Protein AF-A0AA38XSK9-F1 (afdb_monomer)

Organism: NCBI:txid1002370

InterPro domains:
  IPR006221 Anthranilate synthase/para-aminobenzoate synthase like domain [TIGR00566] (234-416)
  IPR006221 Anthranilate synthase/para-aminobenzoate synthase like domain [cd01743] (235-414)
  IPR007497 Interleukin-1 receptor-associated kinase 1-binding protein 1/DUF541 [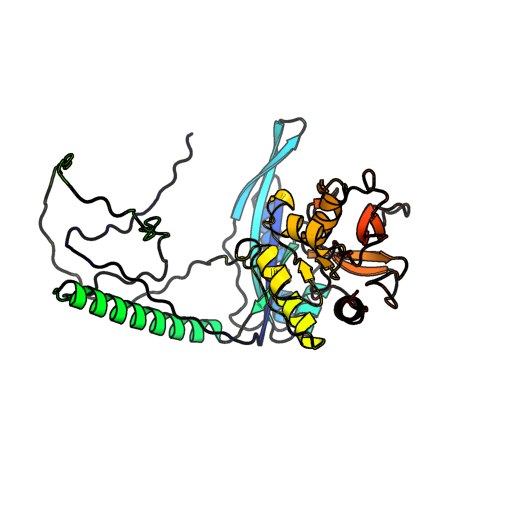PF04402] (20-234)
  IPR017926 Glutamine amidotransferase [PF00117] (235-414)
  IPR029062 Class I glutamine amidotransferase-like [G3DSA:3.40.50.880] (231-416)
  IPR029062 Class I glutamine amidotransferase-like [SSF52317] (235-415)
  IPR050472 Anthranilate Synthase/Amidotransferase [PTHR43418] (228-415)

Sequence (419 aa):
MAPSAWAQANTIPSQPHLLVKGQGTRTVMPDRFGLQLNIEETDMDADAARRRVQDNVARVLALFKQHKAVEGSVRADNLRIGPATRYEQSRQVFIGTRVSRQLRASFASVKAMQDVLGALNANENVQVSSLAPTYSGEVALRRELKGEAAAKTRESAQGLAKAYGTQLRGLYSISDVAPDFAYGIRAGQWPQLGGDGEYLDRISVTGSYAPASAPAPAAPESIEAGPITYTENVFTYNLVQYLQTLGAEVKVVRNDAMSVDEIAAQKPERIVISPGPCTPNEAGVSLELIQRLGPTTPILGVCLGHQGIGQVYGGTVIRAGNIMHGKTSPIRHEGKGVFAGLPDGYQATRYHSLVVDKNSLPDALEVTAWTENEDGSIEEIMGLRHRQFPVEGVQFHPESILTEHGHALLRNFLQRPAA

pLDDT: mean 72.54, std 21.71, range [23.58, 98.0]

Mean predicted aligned error: 18.45 Å

Nearest PDB structures (foldseek):
  6qur-assembly1_A  TM=9.047E-01  e=3.711E-21  synthetic construct
  8hx8-assembly1_B  TM=9.349E-01  e=5.291E-18  Streptomyces venezuelae
  8hx8-assembly1_A  TM=9.053E-01  e=4.876E-17  Streptomyces venezuelae
  8hx7-assembly1_A  TM=9.075E-01  e=1.720E-16  Streptomyces venezuelae
  7c51-assembly1_A  TM=6.104E-01  e=7.587E-07  Campylobacter jejuni

Radius of gyration: 27.25 Å; Cα contacts (8 Å, |Δi|>4): 663; chains: 1; bounding box: 55×79×75 Å

Foldseek 3Di:
DDDDDDDPDPDDDPDDDDDFWFFFDDDDDFQKKKWKKKFKDFDQDQVVRVVNSVVLVVVLVVLCVVLPFDPPFKDKDDKDKDWDWDDDPNDTHTHGIMIMIMIMTMDSDPVSVVSSVVPDPDDPRMGTQDMFGDHPCVVVVVVVRVVRGVVRRVVVRCVVCVVVVHDDPDDDDDDPDDDPPPDDPPPDDDDDDDDDDDDDDDDDDDDDDDDDDDDDDDDPDDDDDDDDDDDDPSLVVLVCVLCVVLVDDDDDDQLARDALVRVVVVVDQAEEATDDPDALVPRHRLLVNCLPCQAAHAYEYEANGQNSNQVSQWFDKDFAPDQFQFDWFFKAFPCPQLSPPPDHRFIFGAHDGIATDPVGGDPQKDQGIAGADPVRDGRGGAKIDGPNGNYIYGNTRLSDPRGPCSSSSVSSSVPDDRD

Solvent-accessible surface area (backbone atoms only — not comparable to full-atom values): 25058 Å² total; per-residue (Å²): 133,81,89,81,83,85,81,84,72,78,77,72,69,95,60,96,78,86,89,67,81,42,74,49,86,82,91,77,81,66,63,27,43,29,42,30,34,40,29,38,30,68,23,80,49,53,67,59,15,44,50,54,37,52,54,52,49,52,52,51,53,49,43,38,59,75,44,54,40,38,84,91,45,64,44,69,55,76,77,45,75,46,85,33,67,45,78,53,97,94,38,83,40,81,64,24,27,31,25,35,35,43,40,36,34,27,18,75,42,70,64,39,48,50,53,41,58,72,69,47,82,68,47,99,40,37,37,60,72,47,78,45,77,33,49,88,55,52,69,62,49,52,52,51,32,50,52,45,12,53,50,45,20,51,52,50,45,51,54,50,27,55,76,71,76,47,79,85,88,76,86,89,81,86,70,95,67,76,75,88,72,91,71,80,83,73,89,68,91,73,83,91,74,81,84,84,91,89,87,86,87,86,86,88,86,82,89,87,89,83,86,87,80,84,88,79,82,90,71,83,87,79,88,84,86,79,90,80,88,79,84,68,68,61,63,47,55,41,42,50,52,53,43,42,75,75,70,47,90,83,86,91,76,59,49,82,76,58,56,60,66,64,51,57,74,66,62,60,70,59,46,75,39,54,57,59,92,75,55,57,92,71,42,58,44,52,45,59,36,50,67,71,39,22,74,61,29,33,30,42,15,28,29,40,21,21,41,27,53,35,42,68,67,60,22,44,74,40,72,40,97,60,77,32,64,69,40,73,44,53,38,40,50,80,41,50,72,48,38,52,90,53,74,71,49,42,42,34,24,28,71,41,55,61,37,45,38,80,90,46,59,32,88,58,52,40,82,40,22,26,32,64,42,98,85,66,46,76,64,46,62,33,22,39,31,39,76,90,30,57,30,36,22,30,43,41,38,51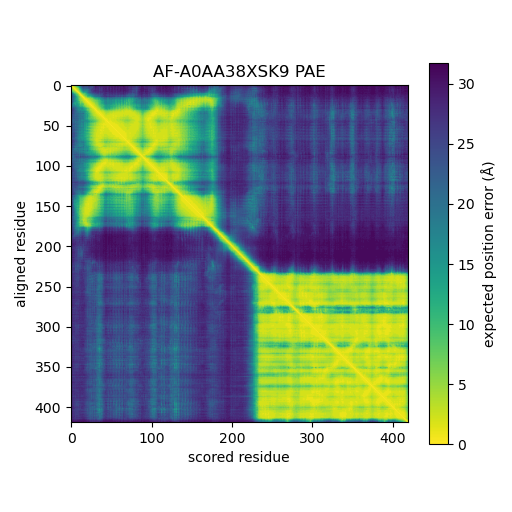,58,36,92,74,17,59,66,21,69,58,33,53,46,44,57,69,70,47,81,64,111

Structure (mmCIF, N/CA/C/O backbone):
data_AF-A0AA38XSK9-F1
#
_entry.id   AF-A0AA38XSK9-F1
#
loop_
_atom_site.group_PDB
_atom_site.id
_atom_site.type_symbol
_atom_site.label_atom_id
_atom_site.label_alt_id
_atom_site.label_comp_id
_atom_site.label_asym_id
_atom_site.label_entity_id
_atom_site.label_seq_id
_atom_site.pdbx_PDB_ins_code
_atom_site.Cartn_x
_atom_site.Cartn_y
_atom_site.Cartn_z
_atom_site.occupancy
_atom_site.B_iso_or_equiv
_atom_site.auth_seq_id
_atom_site.auth_comp_id
_atom_site.auth_asym_id
_atom_site.auth_atom_id
_atom_site.pdbx_PDB_model_num
ATOM 1 N N . MET A 1 1 ? 32.956 18.867 2.494 1.00 33.12 1 MET A N 1
ATOM 2 C CA . MET A 1 1 ? 31.945 19.939 2.386 1.00 33.12 1 MET A CA 1
ATOM 3 C C . MET A 1 1 ? 30.811 19.586 3.324 1.00 33.12 1 MET A C 1
ATOM 5 O O . MET A 1 1 ? 30.264 18.500 3.188 1.00 33.12 1 MET A O 1
ATOM 9 N N . ALA A 1 2 ? 30.550 20.429 4.321 1.00 24.05 2 ALA A N 1
ATOM 10 C CA . ALA A 1 2 ? 29.423 20.246 5.229 1.00 24.05 2 ALA A CA 1
ATOM 11 C C . ALA A 1 2 ? 28.102 20.446 4.461 1.00 24.05 2 ALA A C 1
ATOM 13 O O . ALA A 1 2 ? 28.070 21.284 3.556 1.00 24.05 2 ALA A O 1
ATOM 14 N N . PRO A 1 3 ? 27.028 19.707 4.779 1.00 24.62 3 PRO A N 1
ATOM 15 C CA . PRO A 1 3 ? 25.724 19.965 4.189 1.00 24.62 3 PRO A CA 1
ATOM 16 C C . PRO A 1 3 ? 25.222 21.333 4.668 1.00 24.62 3 PRO A C 1
ATOM 18 O O . PRO A 1 3 ? 24.983 21.537 5.855 1.00 24.62 3 PRO A O 1
ATOM 21 N N . SER A 1 4 ? 25.087 22.287 3.748 1.00 25.39 4 SER A N 1
ATOM 22 C CA . SER A 1 4 ? 24.394 23.549 4.005 1.00 25.39 4 SER A CA 1
ATOM 23 C C . SER A 1 4 ? 22.905 23.365 3.722 1.00 25.39 4 SER A C 1
ATOM 25 O O . SER A 1 4 ? 22.523 23.082 2.588 1.00 25.39 4 SER A O 1
ATOM 27 N N . ALA A 1 5 ? 22.073 23.537 4.745 1.00 23.58 5 ALA A N 1
ATOM 28 C CA . ALA A 1 5 ? 20.637 23.725 4.592 1.00 23.58 5 ALA A CA 1
ATOM 29 C C . ALA A 1 5 ? 20.340 25.229 4.584 1.00 23.58 5 ALA A C 1
ATOM 31 O O . ALA A 1 5 ? 20.887 25.971 5.401 1.00 23.58 5 ALA A O 1
ATOM 32 N N . TRP A 1 6 ? 19.463 25.677 3.689 1.00 24.86 6 TRP A N 1
ATOM 33 C CA . TRP A 1 6 ? 18.905 27.026 3.745 1.00 24.86 6 TRP A CA 1
ATOM 34 C C . TRP A 1 6 ? 17.458 26.931 4.214 1.00 24.86 6 TRP A C 1
ATOM 36 O O . TRP A 1 6 ? 16.650 26.230 3.609 1.00 24.86 6 TRP A O 1
ATOM 46 N N . ALA A 1 7 ? 17.138 27.648 5.285 1.00 25.59 7 ALA A N 1
ATOM 47 C CA . ALA A 1 7 ? 15.772 27.965 5.660 1.00 25.59 7 ALA A CA 1
ATOM 48 C C . ALA A 1 7 ? 15.526 29.420 5.260 1.00 25.59 7 ALA A C 1
ATOM 50 O O . ALA A 1 7 ? 16.191 30.325 5.765 1.00 25.59 7 ALA A O 1
ATOM 51 N N . GLN A 1 8 ? 14.589 29.659 4.346 1.00 30.55 8 GLN A N 1
ATOM 52 C CA . GLN A 1 8 ? 14.091 31.008 4.116 1.00 30.55 8 GLN A CA 1
ATOM 53 C C . GLN A 1 8 ? 13.007 31.269 5.160 1.00 30.55 8 GLN A C 1
ATOM 55 O O . GLN A 1 8 ? 11.867 30.832 5.019 1.00 30.55 8 GLN A O 1
ATOM 60 N N . ALA A 1 9 ? 13.374 31.942 6.248 1.00 31.34 9 ALA A N 1
ATOM 61 C CA . ALA A 1 9 ? 12.384 32.524 7.136 1.00 31.34 9 ALA A CA 1
ATOM 62 C C . ALA A 1 9 ? 11.680 33.639 6.354 1.00 31.34 9 ALA A C 1
ATOM 64 O O . ALA A 1 9 ? 12.320 34.622 5.980 1.00 31.34 9 ALA A O 1
ATOM 65 N N . ASN A 1 10 ? 10.377 33.499 6.096 1.00 39.34 10 ASN A N 1
ATOM 66 C CA . ASN A 1 10 ? 9.564 34.671 5.785 1.00 39.34 10 ASN A CA 1
ATOM 67 C C . ASN A 1 10 ? 9.734 35.614 6.975 1.00 39.34 10 ASN A C 1
ATOM 69 O O . ASN A 1 10 ? 9.325 35.279 8.088 1.00 39.34 10 ASN A O 1
ATOM 73 N N . THR A 1 11 ? 10.437 36.725 6.772 1.00 45.69 11 THR A N 1
ATOM 74 C CA . THR A 1 11 ? 10.758 37.673 7.832 1.00 45.69 11 THR A CA 1
ATOM 75 C C . THR A 1 11 ? 9.451 38.189 8.406 1.00 45.69 11 THR A C 1
ATOM 77 O O . THR A 1 11 ? 8.706 38.929 7.766 1.00 45.69 11 THR A O 1
ATOM 80 N N . ILE A 1 12 ? 9.149 37.736 9.617 1.00 52.00 12 ILE A N 1
ATOM 81 C CA . ILE A 1 12 ? 8.033 38.233 10.398 1.00 52.00 12 ILE A CA 1
ATOM 82 C C . ILE A 1 12 ? 8.251 39.747 10.588 1.00 52.00 12 ILE A C 1
ATOM 84 O O . ILE A 1 12 ? 9.371 40.157 10.912 1.00 52.00 12 ILE A O 1
ATOM 88 N N . PRO A 1 13 ? 7.235 40.600 10.367 1.00 52.75 13 PRO A N 1
ATOM 89 C CA . PRO A 1 13 ? 7.402 42.040 10.496 1.00 52.75 13 PRO A CA 1
ATOM 90 C C . PRO A 1 13 ? 7.815 42.411 11.924 1.00 52.75 13 PRO A C 1
ATOM 92 O O . PRO A 1 13 ? 7.353 41.821 12.898 1.00 52.75 13 PRO A O 1
ATOM 95 N N . SER A 1 14 ? 8.657 43.439 12.050 1.00 51.94 14 SER A N 1
ATOM 96 C CA . SER A 1 14 ? 9.153 43.951 13.338 1.00 51.94 14 SER A CA 1
ATOM 97 C C . SER A 1 14 ? 8.064 44.572 14.224 1.00 51.94 14 SER A C 1
ATOM 99 O O . SER A 1 14 ? 8.302 44.843 15.399 1.00 51.94 14 SER A O 1
ATOM 101 N N . GLN A 1 15 ? 6.871 44.808 13.673 1.00 55.53 15 GLN A N 1
ATOM 102 C CA . GLN A 1 15 ? 5.714 45.308 14.408 1.00 55.53 15 GLN A CA 1
ATOM 103 C C . GLN A 1 15 ? 4.939 44.165 15.092 1.00 55.53 15 GLN A C 1
ATOM 105 O O . GLN A 1 15 ? 4.945 43.035 14.594 1.00 55.53 15 GLN A O 1
ATOM 110 N N . PRO A 1 16 ? 4.220 44.443 16.199 1.00 60.69 16 PRO A N 1
ATOM 111 C CA . PRO A 1 16 ? 3.331 43.468 16.825 1.00 60.69 16 PRO A CA 1
ATOM 112 C C . PRO A 1 16 ? 2.308 42.938 15.815 1.00 60.69 16 PRO A C 1
ATOM 114 O O . PRO A 1 16 ? 1.601 43.712 15.170 1.00 60.69 16 PRO A O 1
ATOM 117 N N . HIS A 1 17 ? 2.228 41.621 15.677 1.00 66.12 17 HIS A N 1
ATOM 118 C CA . HIS A 1 17 ? 1.362 40.947 14.715 1.00 66.12 17 HIS A CA 1
ATOM 119 C C . HIS A 1 17 ? 0.710 39.729 15.372 1.00 66.12 17 HIS A C 1
ATOM 121 O O . HIS A 1 17 ? 1.210 39.187 16.356 1.00 66.12 17 HIS A O 1
ATOM 127 N N . LEU A 1 18 ? -0.423 39.304 14.814 1.00 61.97 18 LEU A N 1
ATOM 128 C CA . LEU A 1 18 ? -1.113 38.085 15.216 1.00 61.97 18 LEU A CA 1
ATOM 129 C C . LEU A 1 18 ? -0.936 37.037 14.125 1.00 61.97 18 LEU A C 1
ATOM 131 O O . LEU A 1 18 ? -1.260 37.281 12.962 1.00 61.97 18 LEU A O 1
ATOM 135 N N . LEU A 1 19 ? -0.431 35.871 14.518 1.00 66.50 19 LEU A N 1
ATOM 136 C CA . LEU A 1 19 ? -0.327 34.710 13.651 1.00 66.50 19 LEU A CA 1
ATOM 137 C C . LEU A 1 19 ? -1.496 33.772 13.942 1.00 66.50 19 LEU A C 1
ATOM 139 O O . LEU A 1 19 ? -1.690 33.330 15.071 1.00 66.50 19 LEU A O 1
ATOM 143 N N . VAL A 1 20 ? -2.281 33.478 12.914 1.00 65.62 20 VAL A N 1
ATOM 144 C CA . VAL A 1 20 ? -3.496 32.669 13.021 1.00 65.62 20 VAL A CA 1
ATOM 145 C C . VAL A 1 20 ? -3.581 31.681 11.870 1.00 65.62 20 VAL A C 1
ATOM 147 O O . VAL A 1 20 ? -3.064 31.936 10.783 1.00 65.62 20 VAL A O 1
ATOM 150 N N . LYS A 1 21 ? -4.252 30.551 12.106 1.00 67.50 21 LYS A N 1
ATOM 151 C CA . LYS A 1 21 ? -4.425 29.483 11.119 1.00 67.50 21 LYS A CA 1
ATOM 152 C C . LYS A 1 21 ? -5.896 29.119 10.983 1.00 67.50 21 LYS A C 1
ATOM 154 O O . LYS A 1 21 ? -6.549 28.768 11.961 1.00 67.50 21 LYS A O 1
ATOM 159 N N . GLY A 1 22 ? -6.393 29.154 9.756 1.00 61.38 22 GLY A N 1
ATOM 160 C CA . GLY A 1 22 ? -7.667 28.568 9.368 1.00 61.38 22 GLY A CA 1
ATOM 161 C C . GLY A 1 22 ? -7.463 27.290 8.563 1.00 61.38 22 GLY A C 1
ATOM 162 O O . GLY A 1 22 ? -6.401 27.047 7.990 1.00 61.38 22 GLY A O 1
ATOM 163 N N . GLN A 1 23 ? -8.495 26.456 8.542 1.00 63.97 23 GLN A N 1
ATOM 164 C CA . GLN A 1 23 ? -8.527 25.199 7.802 1.00 63.97 23 GLN A CA 1
ATOM 165 C C . GLN A 1 23 ? -9.910 25.042 7.176 1.00 63.97 23 GLN A C 1
ATOM 167 O O . GLN A 1 23 ? -10.908 25.335 7.837 1.00 63.97 23 GLN A O 1
ATOM 172 N N . GLY A 1 24 ? -9.934 24.577 5.929 1.00 58.19 24 GLY A N 1
ATOM 173 C CA . GLY A 1 24 ? -11.122 24.121 5.216 1.00 58.19 24 GLY A CA 1
ATOM 174 C C . GLY A 1 24 ? -10.916 22.661 4.826 1.00 58.19 24 GLY A C 1
ATOM 175 O O . GLY A 1 24 ? -9.831 22.290 4.374 1.00 58.19 24 GLY A O 1
ATOM 176 N N . THR A 1 25 ? -11.931 21.830 5.033 1.00 61.34 25 THR A N 1
ATOM 177 C CA . THR A 1 25 ? -11.878 20.388 4.759 1.00 61.34 25 THR A CA 1
ATOM 178 C C . THR A 1 25 ? -13.163 19.950 4.080 1.00 61.34 25 THR A C 1
ATOM 180 O O . THR A 1 25 ? -14.249 20.303 4.540 1.00 61.34 25 THR A O 1
ATOM 183 N N . ARG A 1 26 ? -13.055 19.130 3.031 1.00 66.12 26 ARG A N 1
ATOM 184 C CA . ARG A 1 26 ? -14.211 18.536 2.356 1.00 66.12 26 ARG A CA 1
ATOM 185 C C . ARG A 1 26 ? -13.953 17.066 2.071 1.00 66.12 26 ARG A C 1
ATOM 187 O O . ARG A 1 26 ? -12.883 16.713 1.585 1.00 66.12 26 ARG A O 1
ATOM 194 N N . THR A 1 27 ? -14.959 16.238 2.314 1.00 64.19 27 THR A N 1
ATOM 195 C CA . THR A 1 27 ? -14.986 14.854 1.842 1.00 64.19 27 THR A CA 1
ATOM 196 C C . THR A 1 27 ? -15.591 14.829 0.447 1.00 64.19 27 THR A C 1
ATOM 198 O O . THR A 1 27 ? -16.696 15.335 0.248 1.00 64.19 27 THR A O 1
ATOM 201 N N . VAL A 1 28 ? -14.877 14.250 -0.514 1.00 63.41 28 VAL A N 1
ATOM 202 C CA . VAL A 1 28 ? -15.349 14.084 -1.891 1.00 63.41 28 VAL A CA 1
ATOM 203 C C . VAL A 1 28 ? -15.221 12.635 -2.322 1.00 63.41 28 VAL A C 1
ATOM 205 O O . VAL A 1 28 ? -14.258 11.957 -1.969 1.00 63.41 28 VAL A O 1
ATOM 208 N N . MET A 1 29 ? -16.204 12.168 -3.088 1.00 59.78 29 MET A N 1
ATOM 209 C CA . MET A 1 29 ? -16.122 10.862 -3.729 1.00 59.78 29 MET A CA 1
ATOM 210 C C . MET A 1 29 ? -15.227 10.969 -4.968 1.00 59.78 29 MET A C 1
ATOM 212 O O . MET A 1 29 ? -15.393 11.914 -5.746 1.00 59.78 29 MET A O 1
ATOM 216 N N . PRO A 1 30 ? -14.286 10.036 -5.172 1.00 69.75 30 PRO A N 1
ATOM 217 C CA . PRO A 1 30 ? -13.440 10.048 -6.354 1.00 69.75 30 PRO A CA 1
ATOM 218 C C . PRO A 1 30 ? -14.234 9.680 -7.612 1.00 69.75 30 PRO A C 1
ATOM 220 O O . PRO A 1 30 ? -15.036 8.749 -7.606 1.00 69.75 30 PRO A O 1
ATOM 223 N N . ASP A 1 31 ? -13.980 10.392 -8.708 1.00 71.75 31 ASP A N 1
ATOM 224 C CA . ASP A 1 31 ? -14.577 10.155 -10.033 1.00 71.75 31 ASP A CA 1
ATOM 225 C C . ASP A 1 31 ? -13.509 9.999 -11.138 1.00 71.75 31 ASP A C 1
ATOM 227 O O . ASP A 1 31 ? -13.801 10.038 -12.344 1.00 71.75 31 ASP A O 1
ATOM 231 N N . ARG A 1 32 ? -12.244 9.846 -10.728 1.00 77.88 32 ARG A N 1
ATOM 232 C CA . ARG A 1 32 ? -11.076 9.687 -11.593 1.00 77.88 32 ARG A CA 1
ATOM 233 C C . ARG A 1 32 ? -10.091 8.678 -11.005 1.00 77.88 32 ARG A C 1
ATOM 235 O O . ARG A 1 32 ? -10.042 8.447 -9.800 1.00 77.88 32 ARG A O 1
ATOM 242 N N . PHE A 1 33 ? -9.275 8.099 -11.878 1.00 79.88 33 PHE A N 1
ATOM 243 C CA . PHE A 1 33 ? -8.230 7.141 -11.525 1.00 79.88 33 PHE A CA 1
ATOM 244 C C . PHE A 1 33 ? -6.878 7.694 -11.956 1.00 79.88 33 PHE A C 1
ATOM 246 O O . PHE A 1 33 ? -6.621 7.848 -13.149 1.00 79.88 33 PHE A O 1
ATOM 253 N N . GLY A 1 34 ? -6.045 8.052 -10.990 1.00 80.50 34 GLY A N 1
ATOM 254 C CA . GLY A 1 34 ? -4.708 8.586 -11.186 1.00 80.50 34 GLY A CA 1
ATOM 255 C C . GLY A 1 34 ? -3.667 7.486 -11.364 1.00 80.50 34 GLY A C 1
ATOM 256 O O . GLY A 1 34 ? -3.636 6.511 -10.616 1.00 80.50 34 GLY A O 1
ATOM 257 N N . LEU A 1 35 ? -2.780 7.692 -12.332 1.00 79.62 35 LEU A N 1
ATOM 258 C CA . LEU A 1 35 ? -1.620 6.863 -12.628 1.00 79.62 35 LEU A CA 1
ATOM 259 C C . LEU A 1 35 ? -0.363 7.729 -12.574 1.00 79.62 35 LEU A C 1
ATOM 261 O O . LEU A 1 35 ? -0.310 8.792 -13.198 1.00 79.62 35 LEU A O 1
ATOM 265 N N . GLN A 1 36 ? 0.658 7.254 -11.867 1.00 83.81 36 GLN A N 1
ATOM 266 C CA . GLN A 1 36 ? 1.975 7.875 -11.803 1.00 83.81 36 GLN A CA 1
ATOM 267 C C . GLN A 1 36 ? 3.038 6.866 -12.228 1.00 83.81 36 GLN A C 1
ATOM 269 O O . GLN A 1 36 ? 3.075 5.742 -11.727 1.00 83.81 36 GLN A O 1
ATOM 274 N N . LEU A 1 37 ? 3.906 7.286 -13.143 1.00 80.62 37 LEU A N 1
ATOM 275 C CA . LEU A 1 37 ? 4.976 6.474 -13.705 1.00 80.62 37 LEU A CA 1
ATOM 276 C C . LEU A 1 37 ? 6.317 7.159 -13.464 1.00 80.62 37 LEU A C 1
ATOM 278 O O . LEU A 1 37 ? 6.445 8.362 -13.699 1.00 80.62 37 LEU A O 1
ATOM 282 N N . ASN A 1 38 ? 7.317 6.400 -13.033 1.00 85.31 38 ASN A N 1
ATOM 283 C CA . ASN A 1 38 ? 8.707 6.828 -13.005 1.00 85.31 38 ASN A CA 1
ATOM 284 C C . ASN A 1 38 ? 9.438 6.220 -14.202 1.00 85.31 38 ASN A C 1
ATOM 286 O O . ASN A 1 38 ? 9.448 5.003 -14.366 1.00 85.31 38 ASN A O 1
ATOM 290 N N . ILE A 1 39 ? 10.034 7.068 -15.033 1.00 85.88 39 ILE A N 1
ATOM 291 C CA . ILE A 1 39 ? 10.848 6.646 -16.168 1.00 85.88 39 ILE A CA 1
ATOM 292 C C . ILE A 1 39 ? 12.290 6.985 -15.833 1.00 85.88 39 ILE A C 1
ATOM 294 O O . ILE A 1 39 ? 12.594 8.148 -15.577 1.00 85.88 39 ILE A O 1
ATOM 298 N N . GLU A 1 40 ? 13.165 5.991 -15.822 1.00 89.06 40 GLU A N 1
ATOM 299 C CA . GLU A 1 40 ? 14.550 6.128 -15.389 1.00 89.06 40 GLU A CA 1
ATOM 300 C C . GLU A 1 40 ? 15.493 5.360 -16.311 1.00 89.06 40 GLU A C 1
ATOM 302 O O . GLU A 1 40 ? 15.197 4.253 -16.731 1.00 89.06 40 GLU A O 1
ATOM 307 N N . GLU A 1 41 ? 16.648 5.941 -16.615 1.00 87.81 41 GLU A N 1
ATOM 308 C CA . GLU A 1 41 ? 17.728 5.286 -17.350 1.00 87.81 41 GLU A CA 1
ATOM 309 C C . GLU A 1 41 ? 19.060 5.649 -16.704 1.00 87.81 41 GLU A C 1
ATOM 311 O O . GLU A 1 41 ? 19.249 6.781 -16.253 1.00 87.81 41 GLU A O 1
ATOM 316 N N . THR A 1 42 ? 20.004 4.710 -16.691 1.00 88.44 42 THR A N 1
ATOM 317 C CA . THR A 1 42 ? 21.382 4.961 -16.248 1.00 88.44 42 THR A CA 1
ATOM 318 C C . THR A 1 42 ? 22.352 4.547 -17.346 1.00 88.44 42 THR A C 1
ATOM 320 O O . THR A 1 42 ? 22.260 3.436 -17.858 1.00 88.44 42 THR A O 1
ATOM 323 N N . ASP A 1 43 ? 23.274 5.437 -17.715 1.00 86.94 43 ASP A N 1
ATOM 324 C CA . ASP A 1 43 ? 24.301 5.165 -18.730 1.00 86.94 43 ASP A CA 1
ATOM 325 C C . ASP A 1 43 ? 25.563 5.982 -18.466 1.00 86.94 43 ASP A C 1
ATOM 327 O O . ASP A 1 43 ? 25.501 7.072 -17.897 1.00 86.94 43 ASP A O 1
ATOM 331 N N . MET A 1 44 ? 26.710 5.473 -18.903 1.00 85.19 44 MET A N 1
ATOM 332 C CA . MET A 1 44 ? 27.971 6.210 -18.889 1.00 85.19 44 MET A CA 1
ATOM 333 C C . MET A 1 44 ? 27.911 7.461 -19.780 1.00 85.19 44 MET A C 1
ATOM 335 O O . MET A 1 44 ? 28.531 8.467 -19.440 1.00 85.19 44 MET A O 1
ATOM 339 N N . ASP A 1 45 ? 27.127 7.431 -20.863 1.00 84.50 45 ASP A N 1
ATOM 340 C CA . ASP A 1 45 ? 26.780 8.596 -21.680 1.00 84.50 45 ASP A CA 1
ATOM 341 C C . ASP A 1 45 ? 25.454 9.231 -21.208 1.00 84.50 45 ASP A C 1
ATOM 343 O O . ASP A 1 45 ? 24.355 8.706 -21.420 1.00 84.50 45 ASP A O 1
ATOM 347 N N . ALA A 1 46 ? 25.551 10.417 -20.600 1.00 78.56 46 ALA A N 1
ATOM 348 C CA . ALA A 1 46 ? 24.400 11.174 -20.111 1.00 78.56 46 ALA A CA 1
ATOM 349 C C . ALA A 1 46 ? 23.404 11.560 -21.223 1.00 78.56 46 ALA A C 1
ATOM 351 O O . ALA A 1 46 ? 22.194 11.599 -20.975 1.00 78.56 46 ALA A O 1
ATOM 352 N N . ASP A 1 47 ? 23.874 11.806 -22.451 1.00 77.50 47 ASP A N 1
ATOM 353 C CA . ASP A 1 47 ? 23.008 12.151 -23.580 1.00 77.50 47 ASP A CA 1
ATOM 354 C C . ASP A 1 47 ? 22.284 10.917 -24.127 1.00 77.50 47 ASP A C 1
ATOM 356 O O . ASP A 1 47 ? 21.130 11.004 -24.562 1.00 77.50 47 ASP A O 1
ATOM 360 N N . ALA A 1 48 ? 22.913 9.740 -24.074 1.00 81.88 48 ALA A N 1
ATOM 361 C CA . ALA A 1 48 ? 22.241 8.474 -24.362 1.00 81.88 48 ALA A CA 1
ATOM 362 C C . ALA A 1 48 ? 21.128 8.176 -23.341 1.00 81.88 48 ALA A C 1
ATOM 364 O O . ALA A 1 48 ? 19.992 7.912 -23.748 1.00 81.88 48 ALA A O 1
ATOM 365 N N . ALA A 1 49 ? 21.410 8.308 -22.037 1.00 76.44 49 ALA A N 1
ATOM 366 C CA . ALA A 1 49 ? 20.404 8.142 -20.982 1.00 76.44 49 ALA A CA 1
ATOM 367 C C . ALA A 1 49 ? 19.237 9.130 -21.151 1.00 76.44 49 ALA A C 1
ATOM 369 O O . ALA A 1 49 ? 18.067 8.746 -21.092 1.00 76.44 49 ALA A O 1
ATOM 370 N N . ARG A 1 50 ? 19.538 10.401 -21.450 1.00 78.62 50 ARG A N 1
ATOM 371 C CA . ARG A 1 50 ? 18.520 11.429 -21.693 1.00 78.62 50 ARG A CA 1
ATOM 372 C C . ARG A 1 50 ? 17.626 11.106 -22.888 1.00 78.62 50 ARG A C 1
ATOM 374 O O . ARG A 1 50 ? 16.407 11.227 -22.759 1.00 78.62 50 ARG A O 1
ATOM 381 N N . ARG A 1 51 ? 18.204 10.703 -24.025 1.00 84.94 51 ARG A N 1
ATOM 382 C CA . ARG A 1 51 ? 17.444 10.325 -25.229 1.00 84.94 51 ARG A CA 1
ATOM 383 C C . ARG A 1 51 ? 16.502 9.157 -24.945 1.00 84.94 51 ARG A C 1
ATOM 385 O O . ARG A 1 51 ? 15.314 9.265 -25.227 1.00 84.94 51 ARG A O 1
ATOM 392 N N . ARG A 1 52 ? 16.979 8.102 -24.276 1.00 88.69 52 ARG A N 1
ATOM 393 C CA . ARG A 1 52 ? 16.134 6.945 -23.933 1.00 88.69 52 ARG A CA 1
ATOM 394 C C . ARG A 1 52 ? 14.984 7.297 -22.990 1.00 88.69 52 ARG A C 1
ATOM 396 O O . ARG A 1 52 ? 13.859 6.856 -23.225 1.00 88.69 52 ARG A O 1
ATOM 403 N N . VAL A 1 53 ? 15.212 8.141 -21.977 1.00 83.69 53 VAL A N 1
ATOM 404 C CA . VAL A 1 53 ? 14.121 8.648 -21.120 1.00 83.69 53 VAL A CA 1
ATOM 405 C C . VAL A 1 53 ? 13.110 9.444 -21.940 1.00 83.69 53 VAL A C 1
ATOM 407 O O . VAL A 1 53 ? 11.908 9.263 -21.759 1.00 83.69 53 VAL A O 1
ATOM 410 N N . GLN A 1 54 ? 13.560 10.301 -22.859 1.00 85.44 54 GLN A N 1
ATOM 411 C CA . GLN A 1 54 ? 12.665 11.070 -23.729 1.00 85.44 54 GLN A CA 1
ATOM 412 C C . GLN A 1 54 ? 11.833 10.171 -24.653 1.00 85.44 54 GLN A C 1
ATOM 414 O O . GLN A 1 54 ? 10.625 10.384 -24.764 1.00 85.44 54 GLN A O 1
ATOM 419 N N . ASP A 1 55 ? 12.435 9.138 -25.241 1.00 89.00 55 ASP A N 1
ATOM 420 C CA . ASP A 1 55 ? 11.738 8.179 -26.103 1.00 89.00 55 ASP A CA 1
ATOM 421 C C . ASP A 1 55 ? 10.696 7.365 -25.324 1.00 89.00 55 ASP A C 1
ATOM 423 O O . ASP A 1 55 ? 9.561 7.194 -25.777 1.00 89.00 55 ASP A O 1
ATOM 427 N N . ASN A 1 56 ? 11.052 6.898 -24.122 1.00 89.50 56 ASN A N 1
ATOM 428 C CA . ASN A 1 56 ? 10.122 6.235 -23.207 1.00 89.50 56 ASN A CA 1
ATOM 429 C C . ASN A 1 56 ? 8.959 7.163 -22.833 1.00 89.50 56 ASN A C 1
ATOM 431 O O . ASN A 1 56 ? 7.799 6.765 -22.914 1.00 89.50 56 ASN A O 1
ATOM 435 N N . VAL A 1 57 ? 9.251 8.421 -22.489 1.00 88.44 57 VAL A N 1
ATOM 436 C CA . VAL A 1 57 ? 8.228 9.430 -22.183 1.00 88.44 57 VAL A CA 1
ATOM 437 C C . VAL A 1 57 ? 7.286 9.627 -23.371 1.00 88.44 57 VAL A C 1
ATOM 439 O O . VAL A 1 57 ? 6.073 9.631 -23.182 1.00 88.44 57 VAL A O 1
ATOM 442 N N . ALA A 1 58 ? 7.812 9.748 -24.592 1.00 90.75 58 ALA A N 1
ATOM 443 C CA . ALA A 1 58 ? 6.998 9.925 -25.792 1.00 90.75 58 ALA A CA 1
ATOM 444 C C . ALA A 1 58 ? 6.056 8.733 -26.032 1.00 90.75 58 ALA A C 1
ATOM 446 O O . ALA A 1 58 ? 4.870 8.937 -26.299 1.00 90.75 58 ALA A O 1
ATOM 447 N N . ARG A 1 59 ? 6.550 7.497 -25.866 1.00 90.75 59 ARG A N 1
ATOM 448 C CA . ARG A 1 59 ? 5.726 6.279 -25.958 1.00 90.75 59 ARG A CA 1
ATOM 449 C C . ARG A 1 59 ? 4.604 6.267 -24.925 1.00 90.75 59 ARG A C 1
ATOM 451 O O . ARG A 1 59 ? 3.452 6.019 -25.268 1.00 90.75 59 ARG A O 1
ATOM 458 N N . VAL A 1 60 ? 4.922 6.581 -23.673 1.00 90.56 60 VAL A N 1
ATOM 459 C CA . VAL A 1 60 ? 3.938 6.595 -22.583 1.00 90.56 60 VAL A CA 1
ATOM 460 C C . VAL A 1 60 ? 2.882 7.682 -22.791 1.00 90.56 60 VAL A C 1
ATOM 462 O O . VAL A 1 60 ? 1.692 7.431 -22.613 1.00 90.56 60 VAL A O 1
ATOM 465 N N . LEU A 1 61 ? 3.279 8.877 -23.233 1.00 91.00 61 LEU A N 1
ATOM 466 C CA . LEU A 1 61 ? 2.332 9.944 -23.566 1.00 91.00 61 LEU A CA 1
ATOM 467 C C . LEU A 1 61 ? 1.423 9.560 -24.746 1.00 91.00 61 LEU A C 1
ATOM 469 O O . LEU A 1 61 ? 0.241 9.909 -24.743 1.00 91.00 61 LEU A O 1
ATOM 473 N N . ALA A 1 62 ? 1.940 8.817 -25.729 1.00 92.06 62 ALA A N 1
ATOM 474 C CA . ALA A 1 62 ? 1.130 8.280 -26.820 1.00 92.06 62 ALA A CA 1
ATOM 475 C C . ALA A 1 62 ? 0.091 7.267 -26.312 1.00 92.06 62 ALA A C 1
ATOM 477 O O . ALA A 1 62 ? -1.073 7.367 -26.699 1.00 92.06 62 ALA A O 1
ATOM 478 N N . LEU A 1 63 ? 0.470 6.373 -25.387 1.00 92.19 63 LEU A N 1
ATOM 479 C CA . LEU A 1 63 ? -0.464 5.450 -24.728 1.00 92.19 63 LEU A CA 1
ATOM 480 C C . LEU A 1 63 ? -1.547 6.205 -23.950 1.00 92.19 63 LEU A C 1
ATOM 482 O O . LEU A 1 63 ? -2.734 5.926 -24.106 1.00 92.19 63 LEU A O 1
ATOM 486 N N . PHE A 1 64 ? -1.168 7.218 -23.166 1.00 93.31 64 PHE A N 1
ATOM 487 C CA . PHE A 1 64 ? -2.133 8.052 -22.445 1.00 93.31 64 PHE A CA 1
ATOM 488 C C . PHE A 1 64 ? -3.139 8.698 -23.399 1.00 93.31 64 PHE A C 1
ATOM 490 O O . PHE A 1 64 ? -4.340 8.673 -23.139 1.00 93.31 64 PHE A O 1
ATOM 497 N N . LYS A 1 65 ? -2.673 9.224 -24.535 1.00 92.56 65 LYS A N 1
ATOM 498 C CA . LYS A 1 65 ? -3.548 9.802 -25.559 1.00 92.56 65 LYS A CA 1
ATOM 499 C C . LYS A 1 65 ? -4.461 8.749 -26.197 1.00 92.56 65 LYS A C 1
ATOM 501 O O . LYS A 1 65 ? -5.661 8.985 -26.320 1.00 92.56 65 LYS A O 1
ATOM 506 N N . GLN A 1 66 ? -3.913 7.598 -26.582 1.00 93.75 66 GLN A N 1
ATOM 507 C CA . GLN A 1 66 ? -4.647 6.496 -27.211 1.00 93.75 66 GLN A CA 1
ATOM 508 C C . GLN A 1 66 ? -5.792 5.995 -26.326 1.00 93.75 66 GLN A C 1
ATOM 510 O O . GLN A 1 66 ? -6.911 5.801 -26.800 1.00 93.75 66 GLN A O 1
ATOM 515 N N . HIS A 1 67 ? -5.530 5.852 -25.030 1.00 93.19 67 HIS A N 1
ATOM 516 C CA . HIS A 1 67 ? -6.495 5.363 -24.050 1.00 93.19 67 HIS A CA 1
ATOM 517 C C . HIS A 1 67 ? -7.248 6.490 -23.333 1.00 93.19 67 HIS A C 1
ATOM 519 O O . HIS A 1 67 ? -7.823 6.283 -22.266 1.00 93.19 67 HIS A O 1
ATOM 525 N N . LYS A 1 68 ? -7.304 7.682 -23.942 1.00 91.44 68 LYS A N 1
ATOM 526 C CA . LYS A 1 68 ? -8.161 8.795 -23.511 1.00 91.44 68 LYS A CA 1
ATOM 527 C C . LYS A 1 68 ? -7.919 9.223 -22.058 1.00 91.44 68 LYS A C 1
ATOM 529 O O . LYS A 1 68 ? -8.868 9.411 -21.291 1.00 91.44 68 LYS A O 1
ATOM 534 N N . ALA A 1 69 ? -6.652 9.401 -21.682 1.00 89.75 69 ALA A N 1
ATOM 535 C CA . ALA A 1 69 ? -6.302 10.138 -20.475 1.00 89.75 69 ALA A CA 1
ATOM 536 C C . ALA A 1 69 ? -7.000 11.505 -20.487 1.00 89.75 69 ALA A C 1
ATOM 538 O O . ALA A 1 69 ? -7.117 12.157 -21.527 1.00 89.75 69 ALA A O 1
ATOM 539 N N . VAL A 1 70 ? -7.485 11.922 -19.323 1.00 84.94 70 VAL A N 1
ATOM 540 C CA . VAL A 1 70 ? -8.273 13.144 -19.169 1.00 84.94 70 VAL A CA 1
ATOM 541 C C . VAL A 1 70 ? -7.411 14.339 -19.552 1.00 84.94 70 VAL A C 1
ATOM 543 O O . VAL A 1 70 ? -6.303 14.520 -19.034 1.00 84.94 70 VAL A O 1
ATOM 546 N N . GLU A 1 71 ? -7.928 15.165 -20.453 1.00 79.62 71 GLU A N 1
ATOM 547 C CA . GLU A 1 71 ? -7.251 16.372 -20.908 1.00 79.62 71 GLU A CA 1
ATOM 548 C C . GLU A 1 71 ? -6.950 17.305 -19.721 1.00 79.62 71 GLU A C 1
ATOM 550 O O . GLU A 1 71 ? -7.758 17.458 -18.806 1.00 79.62 71 GLU A O 1
ATOM 555 N N . GLY A 1 72 ? -5.738 17.864 -19.676 1.00 76.62 72 GLY A N 1
ATOM 556 C CA . GLY A 1 72 ? -5.267 18.692 -18.556 1.00 76.62 72 GLY A CA 1
ATOM 557 C C . GLY A 1 72 ? -4.816 17.931 -17.298 1.00 76.62 72 GLY A C 1
ATOM 558 O O . GLY A 1 72 ? -4.171 18.530 -16.436 1.00 76.62 72 GLY A O 1
ATOM 559 N N . SER A 1 73 ? -5.077 16.621 -17.190 1.00 79.31 73 SER A N 1
ATOM 560 C CA . SER A 1 73 ? -4.558 15.787 -16.086 1.00 79.31 73 SER A CA 1
ATOM 561 C C . SER A 1 73 ? -3.144 15.257 -16.336 1.00 79.31 73 SER A C 1
ATOM 563 O O . SER A 1 73 ? -2.438 14.891 -15.395 1.00 79.31 73 SER A O 1
ATOM 565 N N . VAL A 1 74 ? -2.728 15.209 -17.606 1.00 82.69 74 VAL A N 1
ATOM 566 C CA . VAL A 1 74 ? -1.423 14.684 -18.003 1.00 82.69 74 VAL A CA 1
ATOM 567 C C . VAL A 1 74 ? -0.336 15.692 -17.642 1.00 82.69 74 VAL A C 1
ATOM 569 O O . VAL A 1 74 ? -0.321 16.811 -18.153 1.00 82.69 74 VAL A O 1
ATOM 572 N N . ARG A 1 75 ? 0.586 15.299 -16.762 1.00 79.12 75 ARG A N 1
ATOM 573 C CA . ARG A 1 75 ? 1.719 16.121 -16.326 1.00 79.12 75 ARG A CA 1
ATOM 574 C C . ARG A 1 75 ? 3.018 15.347 -16.418 1.00 79.12 75 ARG A C 1
ATOM 576 O O . ARG A 1 75 ? 3.065 14.152 -16.139 1.00 79.12 75 ARG A O 1
ATOM 583 N N . ALA A 1 76 ? 4.075 16.059 -16.773 1.00 78.19 76 ALA A N 1
ATOM 584 C CA . ALA A 1 76 ? 5.425 15.535 -16.809 1.00 78.19 76 ALA A CA 1
ATOM 585 C C . ALA A 1 76 ? 6.324 16.458 -15.996 1.00 78.19 76 ALA A C 1
ATOM 587 O O . ALA A 1 76 ? 6.460 17.634 -16.335 1.00 78.19 76 ALA A O 1
ATOM 588 N N . ASP A 1 77 ? 6.942 15.925 -14.952 1.00 77.00 77 ASP A N 1
ATOM 589 C CA . ASP A 1 77 ? 7.816 16.706 -14.085 1.00 77.00 77 ASP A CA 1
ATOM 590 C C . ASP A 1 77 ? 9.117 17.080 -14.812 1.00 77.00 77 ASP A C 1
ATOM 592 O O . ASP A 1 77 ? 9.423 16.578 -15.905 1.00 77.00 77 ASP A O 1
ATOM 596 N N . ASN A 1 78 ? 9.897 17.973 -14.202 1.00 70.06 78 ASN A N 1
ATOM 597 C CA . ASN A 1 78 ? 11.221 18.322 -14.701 1.00 70.06 78 ASN A CA 1
ATOM 598 C C . ASN A 1 78 ? 12.143 17.096 -14.702 1.00 70.06 78 ASN A C 1
ATOM 600 O O . ASN A 1 78 ? 12.074 16.237 -13.820 1.00 70.06 78 ASN A O 1
ATOM 604 N N . LEU A 1 79 ? 13.019 17.039 -15.704 1.00 70.94 79 LEU A N 1
ATOM 605 C CA . LEU A 1 79 ? 14.025 15.992 -15.828 1.00 70.94 79 LEU A CA 1
ATOM 606 C C . LEU A 1 79 ? 15.021 16.096 -14.665 1.00 70.94 79 LEU A C 1
ATOM 608 O O . LEU A 1 79 ? 15.574 17.168 -14.422 1.00 70.94 79 LEU A O 1
ATOM 612 N N . ARG A 1 80 ? 15.264 14.987 -13.967 1.00 72.88 80 ARG A N 1
ATOM 613 C CA . ARG A 1 80 ? 16.290 14.885 -12.926 1.00 72.88 80 ARG A CA 1
ATOM 614 C C . ARG A 1 80 ? 17.499 14.172 -13.505 1.00 72.88 80 ARG A C 1
ATOM 616 O O . ARG A 1 80 ? 17.353 13.118 -14.113 1.00 72.88 80 ARG A O 1
ATOM 623 N N . ILE A 1 81 ? 18.676 14.757 -13.331 1.00 74.38 81 ILE A N 1
ATOM 624 C CA . ILE A 1 81 ? 19.941 14.217 -13.831 1.00 74.38 81 ILE A CA 1
ATOM 625 C C . ILE A 1 81 ? 20.920 14.210 -12.665 1.00 74.38 81 ILE A C 1
ATOM 627 O O . ILE A 1 81 ? 21.084 15.229 -11.995 1.00 74.38 81 ILE A O 1
ATOM 631 N N . GLY A 1 82 ? 21.559 13.074 -12.412 1.00 72.19 82 GLY A N 1
ATOM 632 C CA . GLY A 1 82 ? 22.547 12.963 -11.347 1.00 72.19 82 GLY A CA 1
ATOM 633 C C . GLY A 1 82 ? 23.447 11.740 -11.495 1.00 72.19 82 GLY A C 1
ATOM 634 O O . GLY A 1 82 ? 23.125 10.821 -12.249 1.00 72.19 82 GLY A O 1
ATOM 635 N N . PRO A 1 83 ? 24.586 11.707 -10.788 1.00 67.75 83 PRO A N 1
ATOM 636 C CA . PRO A 1 83 ? 25.473 10.555 -10.808 1.00 67.75 83 PRO A CA 1
ATOM 637 C C . PRO A 1 83 ? 24.788 9.335 -10.180 1.00 67.75 83 PRO A C 1
ATOM 639 O O . PRO A 1 83 ? 24.118 9.435 -9.151 1.00 67.75 83 PRO A O 1
ATOM 642 N N . ALA A 1 84 ? 24.987 8.173 -10.791 1.00 77.69 84 ALA A N 1
ATOM 643 C CA . ALA A 1 84 ? 24.545 6.884 -10.294 1.00 77.69 84 ALA A CA 1
ATOM 644 C C . ALA A 1 84 ? 25.752 6.062 -9.855 1.00 77.69 84 ALA A C 1
ATOM 646 O O . ALA A 1 84 ? 26.775 5.978 -10.538 1.00 77.69 84 ALA A O 1
ATOM 647 N N . THR A 1 85 ? 25.622 5.428 -8.699 1.00 80.88 85 THR A N 1
ATOM 648 C CA . THR A 1 85 ? 26.684 4.611 -8.123 1.00 80.88 85 THR A CA 1
ATOM 649 C C . THR A 1 85 ? 26.115 3.320 -7.562 1.00 80.88 85 THR A C 1
ATOM 651 O O . THR A 1 85 ? 25.022 3.331 -6.993 1.00 80.88 85 THR A O 1
ATOM 654 N N . ARG A 1 86 ? 26.877 2.234 -7.658 1.00 80.00 86 ARG A N 1
ATOM 655 C CA . ARG A 1 86 ? 26.591 0.944 -7.028 1.00 80.00 86 ARG A CA 1
ATOM 656 C C . ARG A 1 86 ? 27.671 0.646 -5.994 1.00 80.00 86 ARG A C 1
ATOM 658 O O . ARG A 1 86 ? 28.821 1.024 -6.182 1.00 80.00 86 ARG A O 1
ATOM 665 N N . TYR A 1 87 ? 27.303 -0.003 -4.896 1.00 77.06 87 TYR A N 1
ATOM 666 C CA . TYR A 1 87 ? 28.278 -0.462 -3.913 1.00 77.06 87 TYR A CA 1
ATOM 667 C C . TYR A 1 87 ? 28.788 -1.851 -4.291 1.00 77.06 87 TYR A C 1
ATOM 669 O O . TYR A 1 87 ? 27.998 -2.781 -4.424 1.00 77.06 87 TYR A O 1
ATOM 677 N N . GLU A 1 88 ? 30.104 -1.987 -4.416 1.00 83.00 88 GLU A N 1
ATOM 678 C CA . GLU A 1 88 ? 30.803 -3.259 -4.594 1.00 83.00 88 GLU A CA 1
ATOM 679 C C . GLU A 1 88 ? 31.876 -3.369 -3.509 1.00 83.00 88 GLU A C 1
ATOM 681 O O . GLU A 1 88 ? 32.714 -2.479 -3.375 1.00 83.00 88 GLU A O 1
ATOM 686 N N . GLN A 1 89 ? 31.821 -4.427 -2.689 1.00 75.81 89 GLN A N 1
ATOM 687 C CA . GLN A 1 89 ? 32.801 -4.694 -1.619 1.00 75.81 89 GLN A CA 1
ATOM 688 C C . GLN A 1 89 ? 33.090 -3.468 -0.725 1.00 75.81 89 GLN A C 1
ATOM 690 O O . GLN A 1 89 ? 34.240 -3.121 -0.462 1.00 75.81 89 GLN A O 1
ATOM 695 N N . SER A 1 90 ? 32.032 -2.782 -0.278 1.00 74.38 90 SER A N 1
ATOM 696 C CA . SER A 1 90 ? 32.109 -1.570 0.560 1.00 74.38 90 SER A CA 1
ATOM 697 C C . SER A 1 90 ? 32.728 -0.336 -0.117 1.00 74.38 90 SER A C 1
ATOM 699 O O . SER A 1 90 ? 32.999 0.661 0.553 1.00 74.38 90 SER A O 1
ATOM 701 N N . ARG A 1 91 ? 32.898 -0.352 -1.445 1.00 67.94 91 ARG A N 1
ATOM 702 C CA . ARG A 1 91 ? 33.332 0.795 -2.248 1.00 67.94 91 ARG A CA 1
ATOM 703 C C . ARG A 1 91 ? 32.210 1.266 -3.168 1.00 67.94 91 ARG A C 1
ATOM 705 O O . ARG A 1 91 ? 31.532 0.468 -3.807 1.00 67.94 91 ARG A O 1
ATOM 712 N N . GLN A 1 92 ? 32.028 2.580 -3.247 1.00 75.56 92 GLN A N 1
ATOM 713 C CA . GLN A 1 92 ? 31.081 3.201 -4.166 1.00 75.56 92 GLN A CA 1
ATOM 714 C C . GLN A 1 92 ? 31.711 3.272 -5.564 1.00 75.56 92 GLN A C 1
ATOM 716 O O . GLN A 1 92 ? 32.694 3.982 -5.779 1.00 75.56 92 GLN A O 1
ATOM 721 N N . VAL A 1 93 ? 31.160 2.508 -6.502 1.00 82.94 93 VAL A N 1
ATOM 722 C CA . VAL A 1 93 ? 31.579 2.459 -7.904 1.00 82.94 93 VAL A CA 1
ATOM 723 C C . VAL A 1 93 ? 30.605 3.292 -8.724 1.00 82.94 93 VAL A C 1
ATOM 725 O O . VAL A 1 93 ? 29.389 3.121 -8.628 1.00 82.94 93 VAL A O 1
ATOM 728 N N . PHE A 1 94 ? 31.127 4.228 -9.511 1.00 82.81 94 PHE A N 1
ATOM 729 C CA . PHE A 1 94 ? 30.324 5.002 -10.450 1.00 82.81 94 PHE A CA 1
ATOM 730 C C . PHE A 1 94 ? 29.870 4.111 -11.606 1.00 82.81 94 PHE A C 1
ATOM 732 O O . PHE A 1 94 ? 30.699 3.476 -12.250 1.00 82.81 94 PHE A O 1
ATOM 739 N N . ILE A 1 95 ? 28.560 4.072 -11.849 1.00 86.75 95 ILE A N 1
ATOM 740 C CA . ILE A 1 95 ? 27.940 3.214 -12.871 1.00 86.75 95 ILE A CA 1
ATOM 741 C C . ILE A 1 95 ? 27.281 4.017 -14.000 1.00 86.75 95 ILE A C 1
ATOM 743 O O . ILE A 1 95 ? 26.629 3.436 -14.861 1.00 86.75 95 ILE A O 1
ATOM 747 N N . GLY A 1 96 ? 27.428 5.346 -13.991 1.00 83.94 96 GLY A N 1
ATOM 748 C CA . GLY A 1 96 ? 26.918 6.233 -15.033 1.00 83.94 96 GLY A CA 1
ATOM 749 C C . GLY A 1 96 ? 26.110 7.407 -14.492 1.00 83.94 96 GLY A C 1
ATOM 750 O O . GLY A 1 96 ? 26.039 7.660 -13.292 1.00 83.94 96 GLY A O 1
ATOM 751 N N . THR A 1 97 ? 25.487 8.147 -15.396 1.00 81.56 97 THR A N 1
ATOM 752 C CA . THR A 1 97 ? 24.545 9.221 -15.099 1.00 81.56 97 THR A CA 1
ATOM 753 C C . THR A 1 97 ? 23.131 8.662 -15.139 1.00 81.56 97 THR A C 1
ATOM 755 O O . THR A 1 97 ? 22.689 8.149 -16.166 1.00 81.56 97 THR A O 1
ATOM 758 N N . ARG A 1 98 ? 22.410 8.782 -14.024 1.00 85.69 98 ARG A N 1
ATOM 759 C CA . ARG A 1 98 ? 20.982 8.487 -13.950 1.00 85.69 98 ARG A CA 1
ATOM 760 C C . ARG A 1 98 ? 20.198 9.698 -14.419 1.00 85.69 98 ARG A C 1
ATOM 762 O O . ARG A 1 98 ? 20.362 10.804 -13.899 1.00 85.69 98 ARG A O 1
ATOM 769 N N . VAL A 1 99 ? 19.302 9.457 -15.359 1.00 78.75 99 VAL A N 1
ATOM 770 C CA . VAL A 1 99 ? 18.309 10.414 -15.819 1.00 78.75 99 VAL A CA 1
ATOM 771 C C . VAL A 1 99 ? 16.939 9.858 -15.471 1.00 78.75 99 VAL A C 1
ATOM 773 O O . VAL A 1 99 ? 16.645 8.714 -15.800 1.00 78.75 99 VAL A O 1
ATOM 776 N N . SER A 1 100 ? 16.092 10.649 -14.818 1.00 80.62 100 SER A N 1
ATOM 777 C CA . SER A 1 100 ? 14.731 10.227 -14.495 1.00 80.62 100 SER A CA 1
ATOM 778 C C . SER A 1 100 ? 13.696 11.320 -14.707 1.00 80.62 100 SER A C 1
ATOM 780 O O . SER A 1 100 ? 13.969 12.521 -14.607 1.00 80.62 100 SER A O 1
ATOM 782 N N . ARG A 1 101 ? 12.477 10.894 -15.036 1.00 83.38 101 ARG A N 1
ATOM 783 C CA . ARG A 1 101 ? 11.324 11.765 -15.224 1.00 83.38 101 ARG A CA 1
ATOM 784 C C . ARG A 1 101 ? 10.057 11.078 -14.751 1.00 83.38 101 ARG A C 1
ATOM 786 O O . ARG A 1 101 ? 9.784 9.936 -15.108 1.00 83.38 101 ARG A O 1
ATOM 793 N N . GLN A 1 102 ? 9.248 11.821 -14.010 1.00 83.88 102 GLN A N 1
ATOM 794 C CA . GLN A 1 102 ? 7.959 11.340 -13.548 1.00 83.88 102 GLN A CA 1
ATOM 795 C C . GLN A 1 102 ? 6.828 11.834 -14.451 1.00 83.88 102 GLN A C 1
ATOM 797 O O . GLN A 1 102 ? 6.777 13.014 -14.804 1.00 83.88 102 GLN A O 1
ATOM 802 N N . LEU A 1 103 ? 5.915 10.929 -14.799 1.00 83.94 103 LEU A N 1
ATOM 803 C CA . LEU A 1 103 ? 4.686 11.221 -15.529 1.00 83.94 103 LEU A CA 1
ATOM 804 C C . LEU A 1 103 ? 3.472 10.942 -14.650 1.00 83.94 103 LEU A C 1
ATOM 806 O O . LEU A 1 103 ? 3.463 9.997 -13.864 1.00 83.94 103 LEU A O 1
ATOM 810 N N . ARG A 1 104 ? 2.437 11.763 -14.802 1.00 85.50 104 ARG A N 1
ATOM 811 C CA . ARG A 1 104 ? 1.139 11.621 -14.143 1.00 85.50 104 ARG A CA 1
ATOM 812 C C . ARG A 1 104 ? 0.028 11.770 -15.165 1.00 85.50 104 ARG A C 1
ATOM 814 O O . ARG A 1 104 ? 0.143 12.603 -16.057 1.00 85.50 104 ARG A O 1
ATOM 821 N N . ALA A 1 105 ? -1.037 10.997 -15.019 1.00 86.44 105 ALA A N 1
ATOM 822 C CA . ALA A 1 105 ? -2.273 11.155 -15.775 1.00 86.44 105 ALA A CA 1
ATOM 823 C C . ALA A 1 105 ? -3.463 10.688 -14.937 1.00 86.44 105 ALA A C 1
ATOM 825 O O . ALA A 1 105 ? -3.300 9.923 -13.990 1.00 86.44 105 ALA A O 1
ATOM 826 N N . SER A 1 106 ? -4.665 11.144 -15.275 1.00 85.62 106 SER A N 1
ATOM 827 C CA . SER A 1 106 ? -5.907 10.614 -14.713 1.00 85.62 106 SER A CA 1
ATOM 828 C C . SER A 1 106 ? -6.822 10.083 -15.808 1.00 85.62 106 SER A C 1
ATOM 830 O O . SER A 1 106 ? -6.845 10.597 -16.924 1.00 85.62 106 SER A O 1
ATOM 832 N N . PHE A 1 107 ? -7.614 9.073 -15.471 1.00 86.12 107 PHE A N 1
ATOM 833 C CA . PHE A 1 107 ? -8.555 8.415 -16.369 1.00 86.12 107 PHE A CA 1
ATOM 834 C C . PHE A 1 107 ? -9.968 8.502 -15.798 1.00 86.12 107 PHE A C 1
ATOM 836 O O . PHE A 1 107 ? -10.171 8.398 -14.591 1.00 86.12 107 PHE A O 1
ATOM 843 N N . ALA A 1 108 ? -10.958 8.689 -16.670 1.00 85.19 108 ALA A N 1
ATOM 844 C CA . ALA A 1 108 ? -12.369 8.709 -16.279 1.00 85.19 108 ALA A CA 1
ATOM 845 C C . ALA A 1 108 ? -12.955 7.305 -16.055 1.00 85.19 108 ALA A C 1
ATOM 847 O O . ALA A 1 108 ? -14.037 7.174 -15.496 1.00 85.19 108 ALA A O 1
ATOM 848 N N . SER A 1 109 ? -12.257 6.254 -16.496 1.00 84.44 109 SER A N 1
ATOM 849 C CA . SER A 1 109 ? -12.686 4.870 -16.307 1.00 84.44 109 SER A CA 1
ATOM 850 C C . SER A 1 109 ? -11.523 3.993 -15.863 1.00 84.44 109 SER A C 1
ATOM 852 O O . SER A 1 109 ? -10.397 4.163 -16.337 1.00 84.44 109 SER A O 1
ATOM 854 N N . VAL A 1 110 ? -11.825 3.024 -14.997 1.00 78.62 110 VAL A N 1
ATOM 855 C CA . VAL A 1 110 ? -10.881 1.978 -14.580 1.00 78.62 110 VAL A CA 1
ATOM 856 C C . VAL A 1 110 ? -10.350 1.218 -15.789 1.00 78.62 110 VAL A C 1
ATOM 858 O O . VAL A 1 110 ? -9.149 1.002 -15.896 1.00 78.62 110 VAL A O 1
ATOM 861 N N . LYS A 1 111 ? -11.235 0.873 -16.731 1.00 82.06 111 LYS A N 1
ATOM 862 C CA . LYS A 1 111 ? -10.880 0.111 -17.929 1.00 82.06 111 LYS A CA 1
ATOM 863 C C . LYS A 1 111 ? -9.831 0.826 -18.781 1.00 82.06 111 LYS A C 1
ATOM 865 O O . LYS A 1 111 ? -8.846 0.214 -19.156 1.00 82.06 111 LYS A O 1
ATOM 870 N N . ALA A 1 112 ? -9.984 2.131 -19.010 1.00 85.75 112 ALA A N 1
ATOM 871 C CA . ALA A 1 112 ? -8.989 2.905 -19.753 1.00 85.75 112 ALA A CA 1
ATOM 872 C C . ALA A 1 112 ? -7.608 2.887 -19.076 1.00 85.75 112 ALA A C 1
ATOM 874 O O . ALA A 1 112 ? -6.592 2.770 -19.753 1.00 85.75 112 ALA A O 1
ATOM 875 N N . MET A 1 113 ? -7.568 2.964 -17.743 1.00 85.06 113 MET A N 1
ATOM 876 C CA . MET A 1 113 ? -6.318 2.850 -16.991 1.00 85.06 113 MET A CA 1
ATOM 877 C C . MET A 1 113 ? -5.728 1.434 -17.075 1.00 85.06 113 MET A C 1
ATOM 879 O O . MET A 1 113 ? -4.522 1.294 -17.252 1.00 85.06 113 MET A O 1
ATOM 883 N N . GLN A 1 114 ? -6.559 0.392 -16.982 1.00 78.81 114 GLN A N 1
ATOM 884 C CA . GLN A 1 114 ? -6.135 -1.002 -17.152 1.00 78.81 114 GLN A CA 1
ATOM 885 C C . GLN A 1 114 ? -5.586 -1.262 -18.556 1.00 78.81 114 GLN A C 1
ATOM 887 O O . GLN A 1 114 ? -4.549 -1.901 -18.677 1.00 78.81 114 GLN A O 1
ATOM 892 N N . ASP A 1 115 ? -6.215 -0.717 -19.599 1.00 84.88 115 ASP A N 1
ATOM 893 C CA . ASP A 1 115 ? -5.741 -0.849 -20.978 1.00 84.88 115 ASP A CA 1
ATOM 894 C C . ASP A 1 115 ? -4.360 -0.187 -21.153 1.00 84.88 115 ASP A C 1
ATOM 896 O O . ASP A 1 115 ? -3.478 -0.759 -21.790 1.00 84.88 115 ASP A O 1
ATOM 900 N N . VAL A 1 116 ? -4.132 0.979 -20.530 1.00 85.81 116 VAL A N 1
ATOM 901 C CA . VAL A 1 116 ? -2.803 1.618 -20.490 1.00 85.81 116 VAL A CA 1
ATOM 902 C C . VAL A 1 116 ? -1.789 0.741 -19.771 1.00 85.81 116 VAL A C 1
ATOM 904 O O . VAL A 1 116 ? -0.689 0.566 -20.278 1.00 85.81 116 VAL A O 1
ATOM 907 N N . LEU A 1 117 ? -2.139 0.197 -18.604 1.00 82.31 117 LEU A N 1
ATOM 908 C CA . LEU A 1 117 ? -1.258 -0.686 -17.835 1.00 82.31 117 LEU A CA 1
ATOM 909 C C . LEU A 1 117 ? -0.937 -1.981 -18.588 1.00 82.31 117 LEU A C 1
ATOM 911 O O . LEU A 1 117 ? 0.206 -2.419 -18.554 1.00 82.31 117 LEU A O 1
ATOM 915 N N . GLY A 1 118 ? -1.903 -2.551 -19.307 1.00 79.31 118 GLY A N 1
ATOM 916 C CA . GLY A 1 118 ? -1.699 -3.737 -20.137 1.00 79.31 118 GLY A CA 1
ATOM 917 C C . GLY A 1 118 ? -0.864 -3.465 -21.391 1.00 79.31 118 GLY A C 1
ATOM 918 O O . GLY A 1 118 ? -0.121 -4.335 -21.830 1.00 79.31 118 GLY A O 1
ATOM 919 N N . ALA A 1 119 ? -0.954 -2.258 -21.958 1.00 81.81 119 ALA A N 1
ATOM 920 C CA . ALA A 1 119 ? -0.145 -1.836 -23.104 1.00 81.81 119 ALA A CA 1
ATOM 921 C C . ALA A 1 119 ? 1.232 -1.267 -22.708 1.00 81.81 119 ALA A C 1
ATOM 923 O O . ALA A 1 119 ? 2.096 -1.059 -23.565 1.00 81.81 119 ALA A O 1
ATOM 924 N N . LEU A 1 120 ? 1.446 -0.979 -21.422 1.00 82.12 120 LEU A N 1
ATOM 925 C CA . LEU A 1 120 ? 2.725 -0.528 -20.893 1.00 82.12 120 LEU A CA 1
ATOM 926 C C . LEU A 1 120 ? 3.695 -1.710 -20.843 1.00 82.12 120 LEU A C 1
ATOM 928 O O . LEU A 1 120 ? 3.549 -2.623 -20.036 1.00 82.12 120 LEU A O 1
ATOM 932 N N . ASN A 1 121 ? 4.757 -1.637 -21.644 1.00 72.25 121 ASN A N 1
ATOM 933 C CA . ASN A 1 121 ? 5.918 -2.517 -21.504 1.00 72.25 121 ASN A CA 1
ATOM 934 C C . ASN A 1 121 ? 6.734 -2.094 -20.272 1.00 72.25 121 ASN A C 1
ATOM 936 O O . ASN A 1 121 ? 7.794 -1.477 -20.403 1.00 72.25 121 ASN A O 1
ATOM 940 N N . ALA A 1 122 ? 6.201 -2.360 -19.078 1.00 68.88 122 ALA A N 1
ATOM 941 C CA . ALA A 1 122 ? 6.877 -2.069 -17.823 1.00 68.88 122 ALA A CA 1
ATOM 942 C C . ALA A 1 122 ? 8.180 -2.875 -17.740 1.00 68.88 122 ALA A C 1
ATOM 944 O O . ALA A 1 122 ? 8.211 -4.081 -17.979 1.00 68.88 122 ALA A O 1
ATOM 945 N N . ASN A 1 123 ? 9.268 -2.189 -17.417 1.00 71.94 123 ASN A N 1
ATOM 946 C CA . ASN A 1 123 ? 10.598 -2.768 -17.278 1.00 71.94 123 ASN A CA 1
ATOM 947 C C . ASN A 1 123 ? 11.369 -1.991 -16.202 1.00 71.94 123 ASN A C 1
ATOM 949 O O . ASN A 1 123 ? 10.804 -1.128 -15.529 1.00 71.94 123 ASN A O 1
ATOM 953 N N . GLU A 1 124 ? 12.658 -2.277 -16.023 1.00 70.44 124 GLU A N 1
ATOM 954 C CA . GLU A 1 124 ? 13.491 -1.558 -15.047 1.00 70.44 124 GLU A CA 1
ATOM 955 C C . GLU A 1 124 ? 13.491 -0.034 -15.265 1.00 70.44 124 GLU A C 1
ATOM 957 O O . GLU A 1 124 ? 13.645 0.721 -14.305 1.00 70.44 124 GLU A O 1
ATOM 962 N N . ASN A 1 125 ? 13.209 0.411 -16.493 1.00 73.31 125 ASN A N 1
ATOM 963 C CA . ASN A 1 125 ? 13.305 1.800 -16.924 1.00 73.31 125 ASN A CA 1
ATOM 964 C C . ASN A 1 125 ? 11.952 2.527 -16.975 1.00 73.31 125 ASN A C 1
ATOM 966 O O . ASN A 1 125 ? 11.917 3.750 -17.086 1.00 73.31 125 ASN A O 1
ATOM 970 N N . VAL A 1 126 ? 10.829 1.805 -16.900 1.00 78.81 126 VAL A N 1
ATOM 971 C CA . VAL A 1 126 ? 9.466 2.358 -16.875 1.00 78.81 126 VAL A CA 1
ATOM 972 C C . VAL A 1 126 ? 8.682 1.657 -15.774 1.00 78.81 126 VAL A C 1
ATOM 974 O O . VAL A 1 126 ? 8.216 0.530 -15.938 1.00 78.81 126 VAL A O 1
ATOM 977 N N . GLN A 1 127 ? 8.528 2.344 -14.647 1.00 75.56 127 GLN A N 1
ATOM 978 C CA . GLN A 1 127 ? 7.978 1.790 -13.416 1.00 75.56 127 GLN A CA 1
ATOM 979 C C . GLN A 1 127 ? 6.670 2.480 -13.043 1.00 75.56 127 GLN A C 1
ATOM 981 O O . GLN A 1 127 ? 6.572 3.708 -13.066 1.00 75.56 127 GLN A O 1
ATOM 986 N N . VAL A 1 128 ? 5.667 1.705 -12.633 1.00 74.38 128 VAL A N 1
ATOM 987 C CA . VAL A 1 128 ? 4.445 2.257 -12.038 1.00 74.38 128 VAL A CA 1
ATOM 988 C C . VAL A 1 128 ? 4.742 2.637 -10.594 1.00 74.38 128 VAL A C 1
ATOM 990 O O . VAL A 1 128 ? 4.932 1.773 -9.745 1.00 74.38 128 VAL A O 1
ATOM 993 N N . SER A 1 129 ? 4.793 3.937 -10.306 1.00 69.50 129 SER A N 1
ATOM 994 C CA . SER A 1 129 ? 5.121 4.426 -8.965 1.00 69.50 129 SER A CA 1
ATOM 995 C C . SER A 1 129 ? 3.894 4.587 -8.069 1.00 69.50 129 SER A C 1
ATOM 997 O O . SER A 1 129 ? 4.022 4.473 -6.856 1.00 69.50 129 SER A O 1
ATOM 999 N N . SER A 1 130 ? 2.715 4.883 -8.633 1.00 68.94 130 SER A N 1
ATOM 1000 C CA . SER A 1 130 ? 1.473 5.003 -7.856 1.00 68.94 130 SER A CA 1
ATOM 1001 C C . SER A 1 130 ? 0.220 4.828 -8.718 1.00 68.94 130 SER A C 1
ATOM 1003 O O . SER A 1 130 ? 0.197 5.218 -9.888 1.00 68.94 130 SER A O 1
ATOM 1005 N N . LEU A 1 131 ? -0.824 4.273 -8.098 1.00 66.69 131 LEU A N 1
ATOM 1006 C CA . LEU A 1 131 ? -2.198 4.201 -8.588 1.00 66.69 131 LEU A CA 1
ATOM 1007 C C . LEU A 1 131 ? -3.104 4.721 -7.472 1.00 66.69 131 LEU A C 1
ATOM 1009 O O . LEU A 1 131 ? -3.160 4.116 -6.402 1.00 66.69 131 LEU A O 1
ATOM 1013 N N . ALA A 1 132 ? -3.791 5.839 -7.697 1.00 67.38 132 ALA A N 1
ATOM 1014 C CA . ALA A 1 132 ? -4.605 6.468 -6.661 1.00 67.38 132 ALA A CA 1
ATOM 1015 C C . ALA A 1 132 ? -5.903 7.044 -7.232 1.00 67.38 132 ALA A C 1
ATOM 1017 O O . ALA A 1 132 ? -5.874 7.641 -8.308 1.00 67.38 132 ALA A O 1
ATOM 1018 N N . PRO A 1 133 ? -7.042 6.910 -6.535 1.00 62.62 133 PRO A N 1
ATOM 1019 C CA . PRO A 1 133 ? -8.257 7.609 -6.919 1.00 62.62 133 PRO A CA 1
ATOM 1020 C C . PRO A 1 133 ? -8.038 9.128 -6.848 1.00 62.62 133 PRO A C 1
ATOM 1022 O O . PRO A 1 133 ? -7.448 9.647 -5.902 1.00 62.62 133 PRO A O 1
ATOM 1025 N N . THR A 1 134 ? -8.506 9.843 -7.865 1.00 68.12 134 THR A N 1
ATOM 1026 C CA . THR A 1 134 ? -8.480 11.308 -7.946 1.00 68.12 134 THR A CA 1
ATOM 1027 C C . THR A 1 134 ? -9.893 11.829 -8.193 1.00 68.12 134 THR A C 1
ATOM 1029 O O . THR A 1 134 ? -10.842 11.051 -8.331 1.00 68.12 134 THR A O 1
ATOM 1032 N N . TYR A 1 135 ? -10.069 13.150 -8.222 1.00 70.06 135 TYR A N 1
ATOM 1033 C CA . TYR A 1 135 ? -11.373 13.745 -8.488 1.00 70.06 135 TYR A CA 1
ATOM 1034 C C . TYR A 1 135 ? -11.277 14.951 -9.425 1.00 70.06 135 TYR A C 1
ATOM 1036 O O . TYR A 1 135 ? -10.350 15.756 -9.356 1.00 70.06 135 TYR A O 1
ATOM 1044 N N . SER A 1 136 ? -12.244 15.075 -10.331 1.00 66.00 136 SER A N 1
ATOM 1045 C CA . SER A 1 136 ? -12.264 16.060 -11.417 1.00 66.00 136 SER A CA 1
ATOM 1046 C C . SER A 1 136 ? -12.431 17.502 -10.924 1.00 66.00 136 SER A C 1
ATOM 1048 O O . SER A 1 136 ? -11.993 18.441 -11.588 1.00 66.00 136 SER A O 1
ATOM 1050 N N . GLY A 1 137 ? -13.014 17.676 -9.735 1.00 62.88 137 GLY A N 1
ATOM 1051 C CA . GLY A 1 137 ? -13.249 18.969 -9.096 1.00 62.88 137 GLY A CA 1
ATOM 1052 C C . GLY A 1 137 ? -12.071 19.545 -8.308 1.00 62.88 137 GLY A C 1
ATOM 1053 O O . GLY A 1 137 ? -12.253 20.580 -7.675 1.00 62.88 137 GLY A O 1
ATOM 1054 N N . GLU A 1 138 ? -10.884 18.926 -8.315 1.00 63.16 138 GLU A N 1
ATOM 1055 C CA . GLU A 1 138 ? -9.756 19.302 -7.439 1.00 63.16 138 GLU A CA 1
ATOM 1056 C C . GLU A 1 138 ? -9.416 20.793 -7.468 1.00 63.16 138 GLU A C 1
ATOM 1058 O O . GLU A 1 138 ? -9.285 21.425 -6.421 1.00 63.16 138 GLU A O 1
ATOM 1063 N N . VAL A 1 139 ? -9.331 21.393 -8.654 1.00 58.66 139 VAL A N 1
ATOM 1064 C CA . VAL A 1 139 ? -8.977 22.814 -8.789 1.00 58.66 139 VAL A CA 1
ATOM 1065 C C . VAL A 1 139 ? -10.067 23.725 -8.216 1.00 58.66 139 VAL A C 1
ATOM 1067 O O . VAL A 1 139 ? -9.758 24.690 -7.512 1.00 58.66 139 VAL A O 1
ATOM 1070 N N . ALA A 1 140 ? -11.335 23.425 -8.504 1.00 64.88 140 ALA A N 1
ATOM 1071 C CA . ALA A 1 140 ? -12.470 24.207 -8.021 1.00 64.88 140 ALA A CA 1
ATOM 1072 C C . ALA A 1 140 ? -12.628 24.067 -6.501 1.00 64.88 140 ALA A C 1
ATOM 1074 O O . ALA A 1 140 ? -12.707 25.071 -5.794 1.00 64.88 140 ALA A O 1
ATOM 1075 N N . LEU A 1 141 ? -12.561 22.835 -5.998 1.00 62.53 141 LEU A N 1
ATOM 1076 C CA . LEU A 1 141 ? -12.662 22.531 -4.578 1.00 62.53 141 LEU A CA 1
ATOM 1077 C C . LEU A 1 141 ? -11.505 23.143 -3.788 1.00 62.53 141 LEU A C 1
ATOM 1079 O O . LEU A 1 141 ? -11.714 23.737 -2.736 1.00 62.53 141 LEU A O 1
ATOM 1083 N N . ARG A 1 142 ? -10.273 23.070 -4.303 1.00 61.12 142 ARG A N 1
ATOM 1084 C CA . ARG A 1 142 ? -9.116 23.702 -3.658 1.00 61.12 142 ARG A CA 1
ATOM 1085 C C . ARG A 1 142 ? -9.292 25.214 -3.553 1.00 61.12 142 ARG A C 1
ATOM 1087 O O . ARG A 1 142 ? -8.879 25.796 -2.553 1.00 61.12 142 ARG A O 1
ATOM 1094 N N . ARG A 1 143 ? -9.895 25.859 -4.557 1.00 65.94 143 ARG A N 1
ATOM 1095 C CA . ARG A 1 143 ? -10.211 27.295 -4.505 1.00 65.94 143 ARG A CA 1
ATOM 1096 C C . ARG A 1 143 ? -11.246 27.597 -3.420 1.00 65.94 143 ARG A C 1
ATOM 1098 O O . ARG A 1 143 ? -11.033 28.527 -2.647 1.00 65.94 143 ARG A O 1
ATOM 1105 N N . GLU A 1 144 ? -12.315 26.809 -3.343 1.00 68.69 144 GLU A N 1
ATOM 1106 C CA . GLU A 1 144 ? -13.355 26.938 -2.314 1.00 68.69 144 GLU A CA 1
ATOM 1107 C C . GLU A 1 144 ? -12.770 26.771 -0.905 1.00 68.69 144 GLU A C 1
ATOM 1109 O O . GLU A 1 144 ? -12.871 27.676 -0.078 1.00 68.69 144 GLU A O 1
ATOM 1114 N N . LEU A 1 145 ? -12.040 25.678 -0.671 1.00 69.81 145 LEU A N 1
ATOM 1115 C CA . LEU A 1 145 ? -11.414 25.372 0.615 1.00 69.81 145 LEU A CA 1
ATOM 1116 C C . LEU A 1 145 ? -10.367 26.410 1.033 1.00 69.81 145 LEU A C 1
ATOM 1118 O O . LEU A 1 145 ? -10.258 26.733 2.216 1.00 69.81 145 LEU A O 1
ATOM 1122 N N . LYS A 1 146 ? -9.611 26.976 0.082 1.00 64.75 146 LYS A N 1
ATOM 1123 C CA . LYS A 1 146 ? -8.718 28.115 0.357 1.00 64.75 146 LYS A CA 1
ATOM 1124 C C . LYS A 1 146 ? -9.508 29.339 0.827 1.00 64.75 146 LYS A C 1
ATOM 1126 O O . LYS A 1 146 ? -9.077 30.014 1.761 1.00 64.75 146 LYS A O 1
ATOM 1131 N N . GLY A 1 147 ? -10.659 29.612 0.210 1.00 69.75 147 GLY A N 1
ATOM 1132 C CA . GLY A 1 147 ? -11.571 30.674 0.631 1.00 69.75 147 GLY A CA 1
ATOM 1133 C C . GLY A 1 147 ? -12.091 30.466 2.055 1.00 69.75 147 GLY A C 1
ATOM 1134 O O . GLY A 1 147 ? -11.993 31.374 2.881 1.00 69.75 147 GLY A O 1
ATOM 1135 N N . GLU A 1 148 ? -12.562 29.256 2.367 1.00 70.75 148 GLU A N 1
ATOM 1136 C CA . GLU A 1 148 ? -13.020 28.870 3.709 1.00 70.75 148 GLU A CA 1
ATOM 1137 C C . GLU A 1 148 ? -11.906 29.000 4.757 1.00 70.75 148 GLU A C 1
ATOM 1139 O O . GLU A 1 148 ? -12.090 29.621 5.808 1.00 70.75 148 GLU A O 1
ATOM 1144 N N . ALA A 1 149 ? -10.712 28.476 4.459 1.00 69.25 149 ALA A N 1
ATOM 1145 C CA . ALA A 1 149 ? -9.560 28.568 5.348 1.00 69.25 149 ALA A CA 1
ATOM 1146 C C . ALA A 1 149 ? -9.169 30.032 5.609 1.00 69.25 149 ALA A C 1
ATOM 1148 O O . ALA A 1 149 ? -8.908 30.408 6.755 1.00 69.25 149 ALA A O 1
ATOM 1149 N N . ALA A 1 150 ? -9.187 30.887 4.582 1.00 67.44 150 ALA A N 1
ATOM 1150 C CA . ALA A 1 150 ? -8.919 32.314 4.731 1.00 67.44 150 ALA A CA 1
ATOM 1151 C C . ALA A 1 150 ? -9.994 33.018 5.577 1.00 67.44 150 ALA A C 1
ATOM 1153 O O . ALA A 1 150 ? -9.661 33.862 6.410 1.00 67.44 150 ALA A O 1
ATOM 1154 N N . ALA A 1 151 ? -11.273 32.666 5.414 1.00 72.94 151 ALA A N 1
ATOM 1155 C CA . ALA A 1 151 ? -12.359 33.205 6.234 1.00 72.94 151 ALA A CA 1
ATOM 1156 C C . ALA A 1 151 ? -12.189 32.832 7.716 1.00 72.94 151 ALA A C 1
ATOM 1158 O O . ALA A 1 151 ? -12.159 33.721 8.568 1.00 72.94 151 ALA A O 1
ATOM 1159 N N . LYS A 1 152 ? -11.947 31.550 8.014 1.00 69.75 152 LYS A N 1
ATOM 1160 C CA . LYS A 1 152 ? -11.705 31.059 9.381 1.00 69.75 152 LYS A CA 1
ATOM 1161 C C . LYS A 1 152 ? -10.454 31.672 10.017 1.00 69.75 152 LYS A C 1
ATOM 1163 O O . LYS A 1 152 ? -10.431 31.964 11.213 1.00 69.75 152 LYS A O 1
ATOM 1168 N N . THR A 1 153 ? -9.416 31.907 9.213 1.00 71.31 153 THR A N 1
ATOM 1169 C CA . THR A 1 153 ? -8.210 32.629 9.648 1.00 71.31 153 THR A CA 1
ATOM 1170 C C . THR A 1 153 ? -8.569 34.037 10.128 1.00 71.31 153 THR A C 1
ATOM 1172 O O . THR A 1 153 ? -8.168 34.435 11.221 1.00 71.31 153 THR A O 1
ATOM 1175 N N . ARG A 1 154 ? -9.370 34.782 9.352 1.00 72.88 154 ARG A N 1
ATOM 1176 C CA . ARG A 1 154 ? -9.798 36.145 9.716 1.00 72.88 154 ARG A CA 1
ATOM 1177 C C . ARG A 1 154 ? -10.662 36.167 10.973 1.00 72.88 154 ARG A C 1
ATOM 1179 O O . ARG A 1 154 ? -10.427 37.005 11.836 1.00 72.88 154 ARG A O 1
ATOM 1186 N N . GLU A 1 155 ? -11.609 35.241 11.092 1.00 75.25 155 GLU A N 1
ATOM 1187 C CA . GLU A 1 155 ? -12.454 35.108 12.284 1.00 75.25 155 GLU A CA 1
ATOM 1188 C C . GLU A 1 155 ? -11.607 34.854 13.541 1.00 75.25 155 GLU A C 1
ATOM 1190 O O . GLU A 1 155 ? -11.751 35.548 14.548 1.00 75.25 155 GLU A O 1
ATOM 1195 N N . SER A 1 156 ? -10.643 33.931 13.452 1.00 73.25 156 SER A N 1
ATOM 1196 C CA . SER A 1 156 ? -9.721 33.621 14.552 1.00 73.25 156 SER A CA 1
ATOM 1197 C C . SER A 1 156 ? -8.883 34.839 14.955 1.00 73.25 156 SER A C 1
ATOM 1199 O O . SER A 1 156 ? -8.725 35.120 16.144 1.00 73.25 156 SER A O 1
ATOM 1201 N N . ALA A 1 157 ? -8.381 35.602 13.975 1.00 69.19 157 ALA A N 1
ATOM 1202 C CA . ALA A 1 157 ? -7.635 36.834 14.236 1.00 69.19 157 ALA A CA 1
ATOM 1203 C C . ALA A 1 157 ? -8.493 37.881 14.949 1.00 69.19 157 ALA A C 1
ATOM 1205 O O . ALA A 1 157 ? -8.027 38.515 15.893 1.00 69.19 157 ALA A O 1
ATOM 1206 N N . GLN A 1 158 ? -9.738 38.070 14.506 1.00 74.56 158 GLN A N 1
ATOM 1207 C CA . GLN A 1 158 ? -10.667 39.028 15.106 1.00 74.56 158 GLN A CA 1
ATOM 1208 C C . GLN A 1 158 ? -11.037 38.629 16.537 1.00 74.56 158 GLN A C 1
ATOM 1210 O O . GLN A 1 158 ? -11.045 39.483 17.424 1.00 74.56 158 GLN A O 1
ATOM 1215 N N . GLY A 1 159 ? -11.291 37.339 16.775 1.00 72.94 159 GLY A N 1
ATOM 1216 C CA . GLY A 1 159 ? -11.569 36.798 18.104 1.00 72.94 159 GLY A CA 1
ATOM 1217 C C . GLY A 1 159 ? -10.411 37.022 19.077 1.00 72.94 159 GLY A C 1
ATOM 1218 O O . GLY A 1 159 ? -10.620 37.547 20.170 1.00 72.94 159 GLY A O 1
ATOM 1219 N N . LEU A 1 160 ? -9.181 36.706 18.657 1.00 71.81 160 LEU A N 1
ATOM 1220 C CA . LEU A 1 160 ? -7.978 36.934 19.463 1.00 71.81 160 LEU A CA 1
ATOM 1221 C C . LEU A 1 160 ? -7.730 38.423 19.708 1.00 71.81 160 LEU A C 1
ATOM 1223 O O . LEU A 1 160 ? -7.517 38.821 20.849 1.00 71.81 160 LEU A O 1
ATOM 1227 N N . ALA A 1 161 ? -7.819 39.263 18.674 1.00 68.69 161 ALA A N 1
ATOM 1228 C CA . ALA A 1 161 ? -7.648 40.705 18.827 1.00 68.69 161 ALA A CA 1
ATOM 1229 C C . ALA A 1 161 ? -8.634 41.278 19.857 1.00 68.69 161 ALA A C 1
ATOM 1231 O O . ALA A 1 161 ? -8.218 42.000 20.765 1.00 68.69 161 ALA A O 1
ATOM 1232 N N . LYS A 1 162 ? -9.910 40.869 19.785 1.00 74.75 162 LYS A N 1
ATOM 1233 C CA . LYS A 1 162 ? -10.945 41.243 20.756 1.00 74.75 162 LYS A CA 1
ATOM 1234 C C . LYS A 1 162 ? -10.615 40.758 22.171 1.00 74.75 162 LYS A C 1
ATOM 1236 O O . LYS A 1 162 ? -10.758 41.538 23.107 1.00 74.75 162 LYS A O 1
ATOM 1241 N N . ALA A 1 163 ? -10.160 39.514 22.331 1.00 70.56 163 ALA A N 1
ATOM 1242 C CA . ALA A 1 163 ? -9.781 38.955 23.632 1.00 70.56 163 ALA A CA 1
ATOM 1243 C C . ALA A 1 163 ? -8.604 39.708 24.279 1.00 70.56 163 ALA A C 1
ATOM 1245 O O . ALA A 1 163 ? -8.600 39.918 25.487 1.00 70.56 163 ALA A O 1
ATOM 1246 N N . TYR A 1 164 ? -7.650 40.177 23.472 1.00 72.50 164 TYR A N 1
ATOM 1247 C CA . TYR A 1 164 ? -6.526 41.000 23.928 1.00 72.50 164 TYR A CA 1
ATOM 1248 C C . TYR A 1 164 ? -6.848 42.501 24.028 1.00 72.50 164 TYR A C 1
ATOM 1250 O O . TYR A 1 164 ? -5.956 43.291 24.322 1.00 72.50 164 TYR A O 1
ATOM 1258 N N . GLY A 1 165 ? -8.093 42.923 23.771 1.00 75.12 165 GLY A N 1
ATOM 1259 C CA . GLY A 1 165 ? -8.481 44.339 23.800 1.00 75.12 165 GLY A CA 1
ATOM 1260 C C . GLY A 1 165 ? -7.792 45.191 22.726 1.00 75.12 165 GLY A C 1
ATOM 1261 O O . GLY A 1 165 ? -7.605 46.392 22.903 1.00 75.12 165 GLY A O 1
ATOM 1262 N N . THR A 1 166 ? -7.387 44.576 21.615 1.00 77.25 166 THR A N 1
ATOM 1263 C CA . THR A 1 166 ? -6.641 45.210 20.518 1.00 77.25 166 THR A CA 1
ATOM 1264 C C . THR A 1 166 ? -7.472 45.238 19.233 1.00 77.25 166 THR A C 1
ATOM 1266 O O . THR A 1 166 ? -8.473 44.534 19.098 1.00 77.25 166 THR A O 1
ATOM 1269 N N . GLN A 1 167 ? -7.067 46.064 18.265 1.00 72.50 167 GLN A N 1
ATOM 1270 C CA . GLN A 1 167 ? -7.707 46.146 16.949 1.00 72.50 167 GLN A CA 1
ATOM 1271 C C . GLN A 1 167 ? -6.727 45.742 15.847 1.00 72.50 167 GLN A C 1
ATOM 1273 O O . GLN A 1 167 ? -5.597 46.232 15.795 1.00 72.50 167 GLN A O 1
ATOM 1278 N N . LEU A 1 168 ? -7.178 44.876 14.938 1.00 71.25 168 LEU A N 1
ATOM 1279 C CA . LEU A 1 168 ? -6.433 44.526 13.729 1.00 71.25 168 LEU A CA 1
ATOM 1280 C C . LEU A 1 168 ? -6.411 45.724 12.775 1.00 71.25 168 LEU A C 1
ATOM 1282 O O . LEU A 1 168 ? -7.465 46.223 12.390 1.00 71.25 168 LEU A O 1
ATOM 1286 N N . ARG A 1 169 ? -5.217 46.169 12.372 1.00 63.50 169 ARG A N 1
ATOM 1287 C CA . ARG A 1 169 ? -5.054 47.328 11.473 1.00 63.50 169 ARG A CA 1
ATOM 1288 C C . ARG A 1 169 ? -4.910 46.963 9.997 1.00 63.50 169 ARG A C 1
ATOM 1290 O O . ARG A 1 169 ? -5.153 47.807 9.144 1.00 63.50 169 ARG A O 1
ATOM 1297 N N . GLY A 1 170 ? -4.517 45.732 9.686 1.00 60.09 170 GLY A N 1
ATOM 1298 C CA . GLY A 1 170 ? -4.308 45.301 8.309 1.00 60.09 170 GLY A CA 1
ATOM 1299 C C . GLY A 1 170 ? -3.863 43.849 8.207 1.00 60.09 170 GLY A C 1
ATOM 1300 O O . GLY A 1 170 ? -3.552 43.204 9.208 1.00 60.09 170 GLY A O 1
ATOM 1301 N N . LEU A 1 171 ? -3.848 43.346 6.976 1.00 60.59 171 LEU A N 1
ATOM 1302 C CA . LEU A 1 171 ? -3.367 42.015 6.629 1.00 60.59 171 LEU A CA 1
ATOM 1303 C C . LEU A 1 171 ? -1.955 42.138 6.052 1.00 60.59 171 LEU A C 1
ATOM 1305 O O . LEU A 1 171 ? -1.772 42.800 5.036 1.00 60.59 171 LEU A O 1
ATOM 1309 N N . TYR A 1 172 ? -0.975 41.505 6.698 1.00 57.66 172 TYR A N 1
ATOM 1310 C CA . TYR A 1 172 ? 0.421 41.558 6.254 1.00 57.66 172 TYR A CA 1
ATOM 1311 C C . TYR A 1 172 ? 0.737 40.513 5.175 1.00 57.66 172 TYR A C 1
ATOM 1313 O O . TYR A 1 172 ? 1.324 40.842 4.152 1.00 57.66 172 TYR A O 1
ATOM 1321 N N . SER A 1 173 ? 0.337 39.254 5.384 1.00 56.72 173 SER A N 1
ATOM 1322 C CA . SER A 1 173 ? 0.506 38.178 4.398 1.00 56.72 173 SER A CA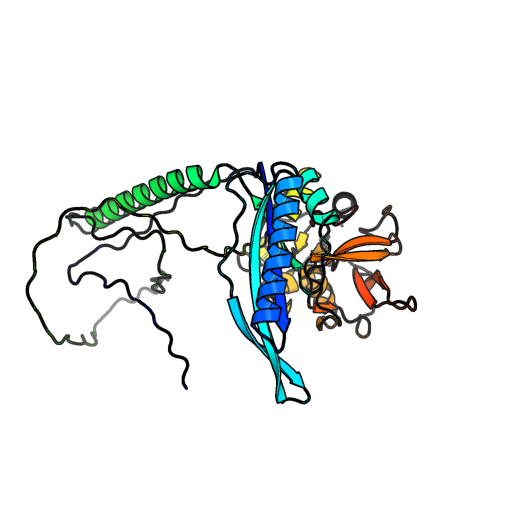 1
ATOM 1323 C C . SER A 1 173 ? -0.506 37.049 4.622 1.00 56.72 173 SER A C 1
ATOM 1325 O O . SER A 1 173 ? -0.990 36.857 5.740 1.00 56.72 173 SER A O 1
ATOM 1327 N N . ILE A 1 174 ? -0.823 36.303 3.560 1.00 54.75 174 ILE A N 1
ATOM 1328 C CA . ILE A 1 174 ? -1.510 35.005 3.619 1.00 54.75 174 ILE A CA 1
ATOM 1329 C C . ILE A 1 174 ? -0.618 34.010 2.882 1.00 54.75 174 ILE A C 1
ATOM 1331 O O . ILE A 1 174 ? -0.316 34.213 1.710 1.00 54.75 174 ILE A O 1
ATOM 1335 N N . SER A 1 175 ? -0.209 32.946 3.568 1.00 54.88 175 SER A N 1
ATOM 1336 C CA . SER A 1 175 ? 0.561 31.847 2.983 1.00 54.88 175 SER A CA 1
ATOM 1337 C C . SER A 1 175 ? -0.316 30.602 2.902 1.00 54.88 175 SER A C 1
ATOM 1339 O O . SER A 1 175 ? -0.975 30.248 3.881 1.00 54.88 175 SER A O 1
ATOM 1341 N N . ASP A 1 176 ? -0.328 29.932 1.749 1.00 45.53 176 ASP A N 1
ATOM 1342 C CA . ASP A 1 176 ? -0.948 28.611 1.583 1.00 45.53 176 ASP A CA 1
ATOM 1343 C C . ASP A 1 176 ? 0.011 27.460 1.928 1.00 45.53 176 ASP A C 1
ATOM 1345 O O . ASP A 1 176 ? -0.415 26.311 2.048 1.00 45.53 176 ASP A O 1
ATOM 1349 N N . VAL A 1 177 ? 1.284 27.786 2.157 1.00 44.97 177 VAL A N 1
ATOM 1350 C CA . VAL A 1 177 ? 2.262 26.941 2.835 1.00 44.97 177 VAL A CA 1
ATOM 1351 C C . VAL A 1 177 ? 2.204 27.309 4.311 1.00 44.97 177 VAL A C 1
ATOM 1353 O O . VAL A 1 177 ? 2.604 28.410 4.688 1.00 44.97 177 VAL A O 1
ATOM 1356 N N . ALA A 1 178 ? 1.683 26.427 5.161 1.00 42.22 178 ALA A N 1
ATOM 1357 C CA . ALA A 1 178 ? 1.913 26.578 6.591 1.00 42.22 178 ALA A CA 1
ATOM 1358 C C . ALA A 1 178 ? 3.392 26.244 6.841 1.00 42.22 178 ALA A C 1
ATOM 1360 O O . ALA A 1 178 ? 3.793 25.122 6.537 1.00 42.22 178 ALA A O 1
ATOM 1361 N N . PRO A 1 179 ? 4.219 27.157 7.376 1.00 38.97 179 PRO A N 1
ATOM 1362 C CA . PRO A 1 179 ? 5.437 26.722 8.037 1.00 38.97 179 PRO A CA 1
ATOM 1363 C C . PRO A 1 179 ? 5.026 25.750 9.145 1.00 38.97 179 PRO A C 1
ATOM 1365 O O . PRO A 1 179 ? 4.062 26.018 9.873 1.00 38.97 179 PRO A O 1
ATOM 1368 N N . ASP A 1 180 ? 5.731 24.629 9.278 1.00 36.41 180 ASP A N 1
ATOM 1369 C CA . ASP A 1 180 ? 5.690 23.855 10.514 1.00 36.41 180 ASP A CA 1
ATOM 1370 C C . ASP A 1 180 ? 6.250 24.749 11.622 1.00 36.41 180 ASP A C 1
ATOM 1372 O O . ASP A 1 180 ? 7.456 24.855 11.837 1.00 36.41 180 ASP A O 1
ATOM 1376 N N . PHE A 1 181 ? 5.367 25.470 12.307 1.00 40.53 181 PHE A N 1
ATOM 1377 C CA . PHE A 1 181 ? 5.739 26.186 13.510 1.00 40.53 181 PHE A CA 1
ATOM 1378 C C . PHE A 1 181 ? 5.798 25.167 14.643 1.00 40.53 181 PHE A C 1
ATOM 1380 O O . PHE A 1 181 ? 4.787 24.839 15.264 1.00 40.53 181 PHE A O 1
ATOM 1387 N N . ALA A 1 182 ? 7.001 24.677 14.931 1.00 28.56 182 ALA A N 1
ATOM 1388 C CA . ALA A 1 182 ? 7.309 24.019 16.191 1.00 28.56 182 ALA A CA 1
ATOM 1389 C C . ALA A 1 182 ? 7.309 25.055 17.334 1.00 28.56 182 ALA A C 1
ATOM 1391 O O . ALA A 1 182 ? 8.342 25.368 17.908 1.00 28.56 182 ALA A O 1
ATOM 1392 N N . TYR A 1 183 ? 6.140 25.602 17.667 1.00 30.03 183 TYR A N 1
ATOM 1393 C CA . TYR A 1 183 ? 5.889 26.223 18.965 1.00 30.03 183 TYR A CA 1
ATOM 1394 C C . TYR A 1 183 ? 4.568 25.685 19.496 1.00 30.03 183 TYR A C 1
ATOM 1396 O O . TYR A 1 183 ? 3.495 26.248 19.299 1.00 30.03 183 TYR A O 1
ATOM 1404 N N . GLY A 1 184 ? 4.662 24.543 20.171 1.00 26.53 184 GLY A N 1
ATOM 1405 C CA . GLY A 1 184 ? 3.630 24.108 21.090 1.00 26.53 184 GLY A CA 1
ATOM 1406 C C . GLY A 1 184 ? 3.788 24.861 22.405 1.00 26.53 184 GLY A C 1
ATOM 1407 O O . GLY A 1 184 ? 4.695 24.562 23.173 1.00 26.53 184 GLY A O 1
ATOM 1408 N N . ILE A 1 185 ? 2.854 25.757 22.719 1.00 25.83 185 ILE A N 1
ATOM 1409 C CA . ILE A 1 185 ? 2.340 25.768 24.088 1.00 25.83 185 ILE A CA 1
ATOM 1410 C C . ILE A 1 185 ? 1.309 24.640 24.126 1.00 25.83 185 ILE A C 1
ATOM 1412 O O . ILE A 1 185 ? 0.151 24.813 23.752 1.00 25.83 185 ILE A O 1
ATOM 1416 N N . ARG A 1 186 ? 1.750 23.444 24.534 1.00 27.64 186 ARG A N 1
ATOM 1417 C CA . ARG A 1 186 ? 0.840 22.473 25.146 1.00 27.64 186 ARG A CA 1
ATOM 1418 C C . ARG A 1 186 ? 0.437 23.082 26.484 1.00 27.64 186 ARG A C 1
ATOM 1420 O O . ARG A 1 186 ? 1.286 23.246 27.356 1.00 27.64 186 ARG A O 1
ATOM 1427 N N . ALA A 1 187 ? -0.837 23.419 26.650 1.00 26.14 187 ALA A N 1
ATOM 1428 C CA . ALA A 1 187 ? -1.390 23.685 27.970 1.00 26.14 187 ALA A CA 1
ATOM 1429 C C . ALA A 1 187 ? -1.406 22.360 28.754 1.00 26.14 187 ALA A C 1
ATOM 1431 O O . ALA A 1 187 ? -2.339 21.570 28.643 1.00 26.14 187 ALA A O 1
ATOM 1432 N N . GLY A 1 188 ? -0.319 22.076 29.471 1.00 27.59 188 GLY A N 1
ATOM 1433 C CA . GLY A 1 188 ? -0.288 21.070 30.528 1.00 27.59 188 GLY A CA 1
ATOM 1434 C C . GLY A 1 188 ? -0.915 21.629 31.805 1.00 27.59 188 GLY A C 1
ATOM 1435 O O . GLY A 1 188 ? -0.865 22.835 32.049 1.00 27.59 188 GLY A O 1
ATOM 1436 N N . GLN A 1 189 ? -1.519 20.756 32.611 1.00 27.55 189 GLN A N 1
ATOM 1437 C CA . GLN A 1 189 ? -1.906 21.088 33.980 1.00 27.55 189 GLN A CA 1
ATOM 1438 C C . GLN A 1 189 ? -0.647 21.343 34.815 1.00 27.55 189 GLN A C 1
ATOM 1440 O O . GLN A 1 189 ? 0.289 20.547 34.776 1.00 27.55 189 GLN A O 1
ATOM 1445 N N . TRP A 1 190 ? -0.650 22.427 35.589 1.00 32.09 190 TRP A N 1
ATOM 1446 C CA . TRP A 1 190 ? 0.389 22.720 36.575 1.00 32.09 190 TRP A CA 1
ATOM 1447 C C . TRP A 1 190 ? -0.187 22.577 37.989 1.00 32.09 190 TRP A C 1
ATOM 1449 O O . TRP A 1 190 ? -1.353 22.932 38.195 1.00 32.09 190 TRP A O 1
ATOM 1459 N N . PRO A 1 191 ? 0.591 22.065 38.964 1.00 29.23 191 PRO A N 1
ATOM 1460 C CA . PRO A 1 191 ? 0.157 22.009 40.352 1.00 29.23 191 PRO A CA 1
ATOM 1461 C C . PRO A 1 191 ? -0.041 23.434 40.867 1.00 29.23 191 PRO A C 1
ATOM 1463 O O . PRO A 1 191 ? 0.782 24.312 40.606 1.00 29.23 191 PRO A O 1
ATOM 1466 N N . GLN A 1 192 ? -1.114 23.666 41.622 1.00 33.34 192 GLN A N 1
ATOM 1467 C CA . GLN A 1 192 ? -1.205 24.890 42.404 1.00 33.34 192 GLN A CA 1
ATOM 1468 C C . GLN A 1 192 ? -0.115 24.874 43.472 1.00 33.34 192 GLN A C 1
ATOM 1470 O O . GLN A 1 192 ? -0.133 24.029 44.364 1.00 33.34 192 GLN A O 1
ATOM 1475 N N . LEU A 1 193 ? 0.801 25.832 43.396 1.00 30.95 193 LEU A N 1
ATOM 1476 C CA . LEU A 1 193 ? 1.664 26.203 44.505 1.00 30.95 193 LEU A CA 1
ATOM 1477 C C .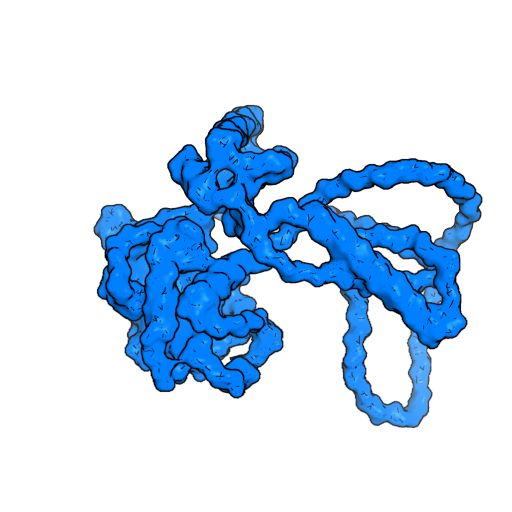 LEU A 1 193 ? 1.521 27.709 44.695 1.00 30.95 193 LEU A C 1
ATOM 1479 O O . LEU A 1 193 ? 1.935 28.508 43.858 1.00 30.95 193 LEU A O 1
ATOM 1483 N N . GLY A 1 194 ? 0.823 28.067 45.770 1.00 30.38 194 GLY A N 1
ATOM 1484 C CA . GLY A 1 194 ? 0.858 29.412 46.313 1.00 30.38 194 GLY A CA 1
ATOM 1485 C C . GLY A 1 194 ? 2.205 29.704 46.971 1.00 30.38 194 GLY A C 1
ATOM 1486 O O . GLY A 1 194 ? 2.968 28.789 47.268 1.00 30.38 194 GLY A O 1
ATOM 1487 N N . GLY A 1 195 ? 2.425 30.988 47.242 1.00 30.92 195 GLY A N 1
ATOM 1488 C CA . GLY A 1 195 ? 3.459 31.470 48.154 1.00 30.92 195 GLY A CA 1
ATOM 1489 C C . GLY A 1 195 ? 4.828 31.696 47.516 1.00 30.92 195 GLY A C 1
ATOM 1490 O O . GLY A 1 195 ? 5.599 30.764 47.352 1.00 30.92 195 GLY A O 1
ATOM 1491 N N . ASP A 1 196 ? 5.103 32.975 47.259 1.00 31.17 196 ASP A N 1
ATOM 1492 C CA . ASP A 1 196 ? 6.400 33.648 47.401 1.00 31.17 196 ASP A CA 1
ATOM 1493 C C . ASP A 1 196 ? 7.550 33.340 46.412 1.00 31.17 196 ASP A C 1
ATOM 1495 O O . ASP A 1 196 ? 8.342 32.424 46.579 1.00 31.17 196 ASP A O 1
ATOM 1499 N N . GLY A 1 197 ? 7.666 34.238 45.419 1.00 35.91 197 GLY A N 1
ATOM 1500 C CA . GLY A 1 197 ? 8.882 35.004 45.088 1.00 35.91 197 GLY A CA 1
ATOM 1501 C C . GLY A 1 197 ? 10.147 34.290 44.594 1.00 35.91 197 GLY A C 1
ATOM 1502 O O . GLY A 1 197 ? 10.914 33.800 45.403 1.00 35.91 197 GLY A O 1
ATOM 1503 N N . GLU A 1 198 ? 10.445 34.415 43.291 1.00 28.75 198 GLU A N 1
ATOM 1504 C CA . GLU A 1 198 ? 11.718 34.944 42.740 1.00 28.75 198 GLU A CA 1
ATOM 1505 C C . GLU A 1 198 ? 11.682 34.947 41.191 1.00 28.75 198 GLU A C 1
ATOM 1507 O O . GLU A 1 198 ? 11.239 33.992 40.557 1.00 28.75 198 GLU A O 1
ATOM 1512 N N . TYR A 1 199 ? 12.106 36.056 40.570 1.00 30.20 199 TYR A N 1
ATOM 1513 C CA . TYR A 1 199 ? 12.203 36.244 39.112 1.00 30.20 199 TYR A CA 1
ATOM 1514 C C . TYR A 1 199 ? 13.643 35.991 38.643 1.00 30.20 199 TYR A C 1
ATOM 1516 O O . TYR A 1 199 ? 14.565 36.513 39.264 1.00 30.20 199 TYR A O 1
ATOM 1524 N N . LEU A 1 200 ? 13.839 35.318 37.499 1.00 27.77 200 LEU A N 1
ATOM 1525 C CA . LEU A 1 200 ? 15.124 35.322 36.783 1.00 27.77 200 LEU A CA 1
ATOM 1526 C C . LEU A 1 200 ? 14.998 35.830 35.333 1.00 27.77 200 LEU A C 1
ATOM 1528 O O . LEU A 1 200 ? 14.344 35.232 34.484 1.00 27.77 200 LEU A O 1
ATOM 1532 N N . ASP A 1 201 ? 15.636 36.989 35.162 1.00 28.31 201 ASP A N 1
ATOM 1533 C CA . ASP A 1 201 ? 16.295 37.684 34.049 1.00 28.31 201 ASP A CA 1
ATOM 1534 C C . ASP A 1 201 ? 15.808 37.680 32.587 1.00 28.31 201 ASP A C 1
ATOM 1536 O O . ASP A 1 201 ? 15.634 36.675 31.900 1.00 28.31 201 ASP A O 1
ATOM 1540 N N . ARG A 1 202 ? 15.728 38.922 32.079 1.00 29.81 202 ARG A N 1
ATOM 1541 C CA . ARG A 1 202 ? 15.492 39.339 30.690 1.00 29.81 202 ARG A CA 1
ATOM 1542 C C . ARG A 1 202 ? 16.826 39.428 29.941 1.00 29.81 202 ARG A C 1
ATOM 1544 O O . ARG A 1 202 ? 17.755 40.063 30.429 1.00 29.81 202 ARG A O 1
ATOM 1551 N N . ILE A 1 203 ? 16.882 38.911 28.712 1.00 27.69 203 ILE A N 1
ATOM 1552 C CA . ILE A 1 203 ? 18.004 39.145 27.786 1.00 27.69 203 ILE A CA 1
ATOM 1553 C C . ILE A 1 203 ? 17.657 40.282 26.809 1.00 27.69 203 ILE A C 1
ATOM 1555 O O . ILE A 1 203 ? 16.565 40.328 26.240 1.00 27.69 203 ILE A O 1
ATOM 1559 N N . SER A 1 204 ? 18.610 41.205 26.658 1.00 25.36 204 SER A N 1
ATOM 1560 C CA . SER A 1 204 ? 18.551 42.471 25.914 1.00 25.36 204 SER A CA 1
ATOM 1561 C C . SER A 1 204 ? 18.828 42.334 24.409 1.00 25.36 204 SER A C 1
ATOM 1563 O O . SER A 1 204 ? 19.567 41.456 23.973 1.00 25.36 204 SER A O 1
ATOM 1565 N N . VAL A 1 205 ? 18.270 43.269 23.630 1.00 27.58 205 VAL A N 1
ATOM 1566 C CA . VAL A 1 205 ? 18.337 43.379 22.159 1.00 27.58 205 VAL A CA 1
ATOM 1567 C C . VAL A 1 205 ? 19.340 44.466 21.735 1.00 27.58 205 VAL A C 1
ATOM 1569 O O . VAL A 1 205 ? 19.326 45.558 22.299 1.00 27.58 205 VAL A O 1
ATOM 1572 N N . THR A 1 206 ? 20.138 44.222 20.690 1.00 30.22 206 THR A N 1
ATOM 1573 C CA . THR A 1 206 ? 20.908 45.240 19.937 1.00 30.22 206 THR A CA 1
ATOM 1574 C C . THR A 1 206 ? 20.511 45.157 18.452 1.00 30.22 206 THR A C 1
ATOM 1576 O O . THR A 1 206 ? 20.593 44.094 17.853 1.00 30.22 206 THR A O 1
ATOM 1579 N N . GLY A 1 207 ? 19.800 46.160 17.909 1.00 27.80 207 GLY A N 1
ATOM 1580 C CA . GLY A 1 207 ? 20.315 47.221 17.012 1.00 27.80 207 GLY A CA 1
ATOM 1581 C C . GLY A 1 207 ? 20.248 46.782 15.532 1.00 27.80 207 GLY A C 1
ATOM 1582 O O . GLY A 1 207 ? 20.818 45.764 15.187 1.00 27.80 207 GLY A O 1
ATOM 1583 N N . SER A 1 208 ? 19.614 47.451 14.563 1.00 27.23 208 SER A N 1
ATOM 1584 C CA . SER A 1 208 ? 19.535 48.891 14.282 1.00 27.23 208 SER A CA 1
ATOM 1585 C C . SER A 1 208 ? 18.508 49.184 13.159 1.00 27.23 208 SER A C 1
ATOM 1587 O O . SER A 1 208 ? 18.134 48.304 12.387 1.00 27.23 208 SER A O 1
ATOM 1589 N N . TYR A 1 209 ? 18.026 50.429 13.119 1.00 30.38 209 TYR A N 1
ATOM 1590 C CA . TYR A 1 209 ? 16.955 50.972 12.269 1.00 30.38 209 TYR A CA 1
ATOM 1591 C C . TYR A 1 209 ? 17.500 51.542 10.941 1.00 30.38 209 TYR A C 1
ATOM 1593 O O . TYR A 1 209 ? 18.536 52.204 10.954 1.00 30.38 209 TYR A O 1
ATOM 1601 N N . ALA A 1 210 ? 16.747 51.419 9.840 1.00 27.17 210 ALA A N 1
ATOM 1602 C CA . ALA A 1 210 ? 16.825 52.316 8.675 1.00 27.17 210 ALA A CA 1
ATOM 1603 C C . ALA A 1 210 ? 15.408 52.549 8.086 1.00 27.17 210 ALA A C 1
ATOM 1605 O O . ALA A 1 210 ? 14.580 51.636 8.161 1.00 27.17 210 ALA A O 1
ATOM 1606 N N . PRO A 1 211 ? 15.078 53.755 7.572 1.00 34.09 211 PRO A N 1
ATOM 1607 C CA . PRO A 1 211 ? 13.697 54.176 7.319 1.00 34.09 211 PRO A CA 1
ATOM 1608 C C . PRO A 1 211 ? 13.153 53.762 5.938 1.00 34.09 211 PRO A C 1
ATOM 1610 O O . PRO A 1 211 ? 13.896 53.467 5.007 1.00 34.09 211 PRO A O 1
ATOM 1613 N N . ALA A 1 212 ? 11.820 53.751 5.847 1.00 36.12 212 ALA A N 1
ATOM 1614 C CA . ALA A 1 212 ? 10.992 53.211 4.770 1.00 36.12 212 ALA A CA 1
ATOM 1615 C C . ALA A 1 212 ? 11.098 53.926 3.406 1.00 36.12 212 ALA A C 1
ATOM 1617 O O . ALA A 1 212 ? 11.194 55.151 3.341 1.00 36.12 212 ALA A O 1
ATOM 1618 N N . SER A 1 213 ? 10.918 53.159 2.325 1.00 29.47 213 SER A N 1
ATOM 1619 C CA . SER A 1 213 ? 10.463 53.643 1.014 1.00 29.47 213 SER A CA 1
ATOM 1620 C C . SER A 1 213 ? 9.025 53.163 0.731 1.00 29.47 213 SER A C 1
ATOM 1622 O O . SER A 1 213 ? 8.611 52.089 1.165 1.00 29.47 213 SER A O 1
ATOM 1624 N N . ALA A 1 214 ? 8.238 54.021 0.073 1.00 32.50 214 ALA A N 1
ATOM 1625 C CA . ALA A 1 214 ? 6.793 53.904 -0.175 1.00 32.50 214 ALA A CA 1
ATOM 1626 C C . ALA A 1 214 ? 6.409 52.766 -1.164 1.00 32.50 214 ALA A C 1
ATOM 1628 O O . ALA A 1 214 ? 7.277 52.289 -1.897 1.00 32.50 214 ALA A O 1
ATOM 1629 N N . PRO A 1 215 ? 5.130 52.321 -1.217 1.00 32.59 215 PRO A N 1
ATOM 1630 C CA . PRO A 1 215 ? 4.742 51.102 -1.927 1.00 32.59 215 PRO A CA 1
ATOM 1631 C C . PRO A 1 215 ? 4.611 51.315 -3.443 1.00 32.59 215 PRO A C 1
ATOM 1633 O O . PRO A 1 215 ? 4.045 52.309 -3.897 1.00 32.59 215 PRO A O 1
ATOM 1636 N N . ALA A 1 216 ? 5.088 50.346 -4.227 1.00 33.09 216 ALA A N 1
ATOM 1637 C CA . ALA A 1 216 ? 4.806 50.240 -5.659 1.00 33.09 216 ALA A CA 1
ATOM 1638 C C . ALA A 1 216 ? 3.389 49.659 -5.898 1.00 33.09 216 ALA A C 1
ATOM 1640 O O . ALA A 1 216 ? 2.899 48.898 -5.058 1.00 33.09 216 ALA A O 1
ATOM 1641 N N . PRO A 1 217 ? 2.711 50.010 -7.010 1.00 35.50 217 PRO A N 1
ATOM 1642 C CA . PRO A 1 217 ? 1.325 49.623 -7.256 1.00 35.50 217 PRO A CA 1
ATOM 1643 C C . PRO A 1 217 ? 1.183 48.126 -7.560 1.00 35.50 217 PRO A C 1
ATOM 1645 O O . PRO A 1 217 ? 2.075 47.499 -8.129 1.00 35.50 217 PRO A O 1
ATOM 1648 N N . ALA A 1 218 ? 0.029 47.579 -7.170 1.00 42.84 218 ALA A N 1
ATOM 1649 C CA . ALA A 1 218 ? -0.334 46.172 -7.286 1.00 42.84 218 ALA A CA 1
ATOM 1650 C C . ALA A 1 218 ? -0.165 45.636 -8.718 1.00 42.84 218 ALA A C 1
ATOM 1652 O O . ALA A 1 218 ? -0.856 46.068 -9.642 1.00 42.84 218 ALA A O 1
ATOM 1653 N N . ALA A 1 219 ? 0.728 44.660 -8.880 1.00 34.19 219 ALA A N 1
ATOM 1654 C CA . ALA A 1 219 ? 0.753 43.792 -10.048 1.00 34.19 219 ALA A CA 1
ATOM 1655 C C . ALA A 1 219 ? -0.274 42.655 -9.866 1.00 34.19 219 ALA A C 1
ATOM 1657 O O . ALA A 1 219 ? -0.472 42.199 -8.736 1.00 34.19 219 ALA A O 1
ATOM 1658 N N . PRO A 1 220 ? -0.934 42.188 -10.943 1.00 34.09 220 PRO A N 1
ATOM 1659 C CA . PRO A 1 220 ? -1.873 41.076 -10.870 1.00 34.09 220 PRO A CA 1
ATOM 1660 C C . PRO A 1 220 ? -1.146 39.800 -10.433 1.00 34.09 220 PRO A C 1
ATOM 1662 O O . PRO A 1 220 ? -0.113 39.433 -10.992 1.00 34.09 220 PRO A O 1
ATOM 1665 N N . GLU A 1 221 ? -1.690 39.150 -9.405 1.00 29.91 221 GLU A N 1
ATOM 1666 C CA . GLU A 1 221 ? -1.140 37.949 -8.781 1.00 29.91 221 GLU A CA 1
ATOM 1667 C C . GLU A 1 221 ? -0.963 36.820 -9.810 1.00 29.91 221 GLU A C 1
ATOM 1669 O O . GLU A 1 221 ? -1.923 36.271 -10.351 1.00 29.91 221 GLU A O 1
ATOM 1674 N N . SER A 1 222 ? 0.295 36.469 -10.071 1.00 29.52 222 SER A N 1
ATOM 1675 C CA . SER A 1 222 ? 0.696 35.286 -10.828 1.00 29.52 222 SER A CA 1
ATOM 1676 C C . SER A 1 222 ? 0.831 34.105 -9.864 1.00 29.52 222 SER A C 1
ATOM 1678 O O . SER A 1 222 ? 1.611 34.166 -8.914 1.00 29.52 222 SER A O 1
ATOM 1680 N N . ILE A 1 223 ? 0.084 33.027 -10.114 1.00 28.56 223 ILE A N 1
ATOM 1681 C CA . ILE A 1 223 ? 0.139 31.782 -9.339 1.00 28.56 223 ILE A CA 1
ATOM 1682 C C . ILE A 1 223 ? 1.067 30.803 -10.060 1.00 28.56 223 ILE A C 1
ATOM 1684 O O . ILE A 1 223 ? 0.699 30.265 -11.103 1.00 28.56 223 ILE A O 1
ATOM 1688 N N . GLU A 1 224 ? 2.220 30.507 -9.463 1.00 25.91 224 GLU A N 1
ATOM 1689 C CA . GLU A 1 224 ? 3.035 29.347 -9.829 1.00 25.91 224 GLU A CA 1
ATOM 1690 C C . GLU A 1 224 ? 2.970 28.286 -8.725 1.00 25.91 224 GLU A C 1
ATOM 1692 O O . GLU A 1 224 ? 3.154 28.559 -7.540 1.00 25.91 224 GLU A O 1
ATOM 1697 N N . ALA A 1 225 ? 2.633 27.062 -9.131 1.00 31.16 225 ALA A N 1
ATOM 1698 C CA . ALA A 1 225 ? 2.382 25.921 -8.265 1.00 31.16 225 ALA A CA 1
ATOM 1699 C C . ALA A 1 225 ? 3.608 24.999 -8.191 1.00 31.16 225 ALA A C 1
ATOM 1701 O O . ALA A 1 225 ? 4.116 24.560 -9.221 1.00 31.16 225 ALA A O 1
ATOM 1702 N N . GLY A 1 226 ? 4.016 24.621 -6.978 1.00 29.38 226 GLY A N 1
ATOM 1703 C CA . GLY A 1 226 ? 4.897 23.475 -6.726 1.00 29.38 226 GLY A CA 1
ATOM 1704 C C . GLY A 1 226 ? 4.097 22.248 -6.256 1.00 29.38 226 GLY A C 1
ATOM 1705 O O . GLY A 1 226 ? 3.058 22.415 -5.606 1.00 29.38 226 GLY A O 1
ATOM 1706 N N . PRO A 1 227 ? 4.521 21.011 -6.575 1.00 28.77 227 PRO A N 1
ATOM 1707 C CA . PRO A 1 227 ? 3.845 19.814 -6.092 1.00 28.77 227 PRO A CA 1
ATOM 1708 C C . PRO A 1 227 ? 4.095 19.612 -4.592 1.00 28.77 227 PRO A C 1
ATOM 1710 O O . PRO A 1 227 ? 5.236 19.569 -4.140 1.00 28.77 227 PRO A O 1
ATOM 1713 N N . ILE A 1 228 ? 3.013 19.427 -3.838 1.00 26.30 228 ILE A N 1
ATOM 1714 C CA . ILE A 1 228 ? 3.043 18.800 -2.516 1.00 26.30 228 ILE A CA 1
ATOM 1715 C C . ILE A 1 228 ? 2.909 17.298 -2.762 1.00 26.30 228 ILE A C 1
ATOM 1717 O O . ILE A 1 228 ? 1.925 16.854 -3.355 1.00 26.30 228 ILE A O 1
ATOM 1721 N N . THR A 1 229 ? 3.893 16.514 -2.328 1.00 26.52 229 THR A N 1
ATOM 1722 C CA . THR A 1 229 ? 3.734 15.061 -2.232 1.00 26.52 229 THR A CA 1
ATOM 1723 C C . THR A 1 229 ? 3.030 14.768 -0.920 1.00 26.52 229 THR A C 1
ATOM 1725 O O . THR A 1 229 ? 3.618 14.880 0.152 1.00 26.52 229 THR A O 1
ATOM 1728 N N . TYR A 1 230 ? 1.756 14.420 -1.022 1.00 27.77 230 TYR A N 1
ATOM 1729 C CA . TYR A 1 230 ? 0.993 13.846 0.068 1.00 27.77 230 TYR A CA 1
ATOM 1730 C C . TYR A 1 230 ? 1.081 12.329 -0.058 1.00 27.77 230 TYR A C 1
ATOM 1732 O O . TYR A 1 230 ? 0.608 11.766 -1.044 1.00 27.77 230 TYR A O 1
ATOM 1740 N N . THR A 1 231 ? 1.714 11.676 0.910 1.00 29.30 231 THR A N 1
ATOM 1741 C CA . THR A 1 231 ? 1.676 10.215 1.025 1.00 29.30 231 THR A CA 1
ATOM 1742 C C . THR A 1 231 ? 0.859 9.900 2.262 1.00 29.30 231 THR A C 1
ATOM 1744 O O . THR A 1 231 ? 1.398 9.630 3.329 1.00 29.30 231 THR A O 1
ATOM 1747 N N . GLU A 1 232 ? -0.459 9.997 2.140 1.00 31.58 232 GLU A N 1
ATOM 1748 C CA . GLU A 1 232 ? -1.305 9.171 2.988 1.00 31.58 232 GLU A CA 1
ATOM 1749 C C . GLU A 1 232 ? -1.445 7.816 2.328 1.00 31.58 232 GLU A C 1
ATOM 1751 O O . GLU A 1 232 ? -1.384 7.678 1.107 1.00 31.58 232 GLU A O 1
ATOM 1756 N N . ASN A 1 233 ? -1.548 6.801 3.165 1.00 47.38 233 ASN A N 1
ATOM 1757 C CA . ASN A 1 233 ? -1.535 5.413 2.775 1.00 47.38 233 ASN A CA 1
ATOM 1758 C C . ASN A 1 233 ? -2.803 5.084 1.967 1.00 47.38 233 ASN A C 1
ATOM 1760 O O . ASN A 1 233 ? -3.801 4.621 2.514 1.00 47.38 233 ASN A O 1
ATOM 1764 N N . VAL A 1 234 ? -2.780 5.372 0.659 1.00 47.81 234 VAL A N 1
ATOM 1765 C CA . VAL A 1 234 ? -3.902 5.185 -0.285 1.00 47.81 234 VAL A CA 1
ATOM 1766 C C . VAL A 1 234 ? -4.431 3.747 -0.235 1.00 47.81 234 VAL A C 1
ATOM 1768 O O . VAL A 1 234 ? -5.619 3.497 -0.423 1.00 47.81 234 VAL A O 1
ATOM 1771 N N . PHE A 1 235 ? -3.559 2.802 0.107 1.00 57.12 235 PHE A N 1
ATOM 1772 C CA . PHE A 1 235 ? -3.893 1.402 0.313 1.00 57.12 235 PHE A CA 1
ATOM 1773 C C . PHE A 1 235 ? -4.903 1.184 1.451 1.00 57.12 235 PHE A C 1
ATOM 1775 O O . PHE A 1 235 ? -5.855 0.426 1.285 1.00 57.12 235 PHE A O 1
ATOM 1782 N N . THR A 1 236 ? -4.787 1.902 2.573 1.00 58.47 236 THR A N 1
ATOM 1783 C CA . THR A 1 236 ? -5.775 1.816 3.662 1.00 58.47 236 THR A CA 1
ATOM 1784 C C . THR A 1 236 ? -7.151 2.292 3.191 1.00 58.47 236 THR A C 1
ATOM 1786 O O . THR A 1 236 ? -8.150 1.663 3.527 1.00 58.47 236 THR A O 1
ATOM 1789 N N . TYR A 1 237 ? -7.223 3.342 2.362 1.00 60.78 237 TYR A N 1
ATOM 1790 C CA . TYR A 1 237 ? -8.494 3.818 1.803 1.00 60.78 237 TYR A CA 1
ATOM 1791 C C . TYR A 1 237 ? -9.156 2.767 0.901 1.00 60.78 237 TYR A C 1
ATOM 1793 O O . TYR A 1 237 ? -10.340 2.478 1.069 1.00 60.78 237 TYR A O 1
ATOM 1801 N N . ASN A 1 238 ? -8.394 2.141 -0.001 1.00 65.69 238 ASN A N 1
ATOM 1802 C CA . ASN A 1 238 ? -8.921 1.096 -0.887 1.00 65.69 238 ASN A CA 1
ATOM 1803 C C . ASN A 1 238 ? -9.406 -0.130 -0.099 1.00 65.69 238 ASN A C 1
ATOM 1805 O O . ASN A 1 238 ? -10.466 -0.680 -0.396 1.00 65.69 238 ASN A O 1
ATOM 1809 N N . LEU A 1 239 ? -8.663 -0.533 0.936 1.00 72.81 239 LEU A N 1
ATOM 1810 C CA . LEU A 1 239 ? -9.036 -1.655 1.794 1.00 72.81 239 LEU A CA 1
ATOM 1811 C C . LEU A 1 239 ? -10.335 -1.36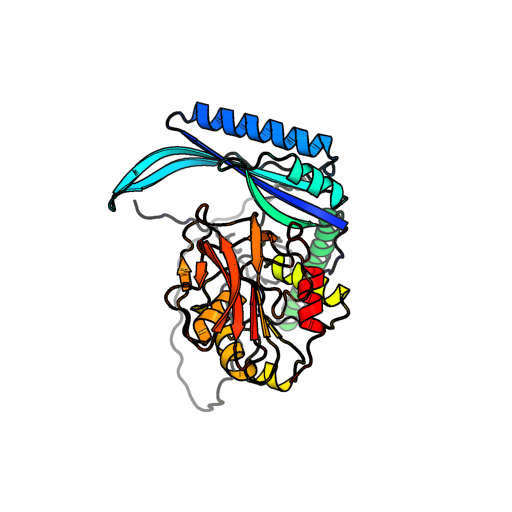5 2.562 1.00 72.81 239 LEU A C 1
ATOM 1813 O O . LEU A 1 239 ? -11.239 -2.200 2.583 1.00 72.81 239 LEU A O 1
ATOM 1817 N N . VAL A 1 240 ? -10.467 -0.157 3.124 1.00 69.44 240 VAL A N 1
ATOM 1818 C CA . VAL A 1 240 ? -11.698 0.317 3.781 1.00 69.44 240 VAL A CA 1
ATOM 1819 C C . VAL A 1 240 ? -12.868 0.316 2.800 1.00 69.44 240 VAL A C 1
ATOM 1821 O O . VAL A 1 240 ? -13.928 -0.218 3.118 1.00 69.44 240 VAL A O 1
ATOM 1824 N N . GLN A 1 241 ? -12.669 0.846 1.592 1.00 66.50 241 GLN A N 1
ATOM 1825 C CA . GLN A 1 241 ? -13.700 0.889 0.558 1.00 66.50 241 GLN A CA 1
ATOM 1826 C C . GLN A 1 241 ? -14.172 -0.516 0.153 1.00 66.50 241 GLN A C 1
ATOM 1828 O O . GLN A 1 241 ? -15.375 -0.744 0.001 1.00 66.50 241 GLN A O 1
ATOM 1833 N N . TYR A 1 242 ? -13.252 -1.471 -0.012 1.00 76.38 242 TYR A N 1
ATOM 1834 C CA . TYR A 1 242 ? -13.598 -2.850 -0.371 1.00 76.38 242 TYR A CA 1
ATOM 1835 C C . TYR A 1 242 ? -14.396 -3.526 0.744 1.00 76.38 242 TYR A C 1
ATOM 1837 O O . TYR A 1 242 ? -15.425 -4.144 0.473 1.00 76.38 242 TYR A O 1
ATOM 1845 N N . LEU A 1 243 ? -13.976 -3.359 2.001 1.00 76.12 243 LEU A N 1
ATOM 1846 C CA . LEU A 1 243 ? -14.697 -3.890 3.160 1.00 76.12 243 LEU A CA 1
ATOM 1847 C C . LEU A 1 243 ? -16.109 -3.292 3.274 1.00 76.12 243 LEU A C 1
ATOM 1849 O O . LEU A 1 243 ? -17.073 -4.034 3.455 1.00 76.12 243 LEU A O 1
ATOM 1853 N N . GLN A 1 244 ? -16.255 -1.978 3.082 1.00 73.12 244 GLN A N 1
ATOM 1854 C CA . GLN A 1 244 ? -17.558 -1.302 3.078 1.00 73.12 244 GLN A CA 1
ATOM 1855 C C . GLN A 1 244 ? -18.460 -1.773 1.930 1.00 73.12 244 GLN A C 1
ATOM 1857 O O . GLN A 1 244 ? -19.654 -1.980 2.127 1.00 73.12 244 GLN A O 1
ATOM 1862 N N . THR A 1 245 ? -17.898 -2.015 0.742 1.00 71.38 245 THR A N 1
ATOM 1863 C CA . THR A 1 245 ? -18.646 -2.555 -0.412 1.00 71.38 245 THR A CA 1
ATOM 1864 C C . THR A 1 245 ? -19.148 -3.980 -0.153 1.00 71.38 245 THR A C 1
ATOM 1866 O O . THR A 1 245 ? -20.181 -4.387 -0.681 1.00 71.38 245 THR A O 1
ATOM 1869 N N . LEU A 1 246 ? -18.446 -4.737 0.692 1.00 80.38 246 LEU A N 1
ATOM 1870 C CA . LEU A 1 246 ? -18.865 -6.058 1.166 1.00 80.38 246 LEU A CA 1
ATOM 1871 C C . LEU A 1 246 ? -19.850 -5.995 2.350 1.00 80.38 246 LEU A C 1
ATOM 1873 O O . LEU A 1 246 ? -20.251 -7.044 2.851 1.00 80.38 246 LEU A O 1
ATOM 1877 N N . GLY A 1 247 ? -20.259 -4.795 2.773 1.00 79.56 247 GLY A N 1
ATOM 1878 C CA . GLY A 1 247 ? -21.256 -4.570 3.819 1.00 79.56 247 GLY A CA 1
ATOM 1879 C C . GLY A 1 247 ? -20.695 -4.430 5.236 1.00 79.56 247 GLY A C 1
ATOM 1880 O O . GLY A 1 247 ? -21.479 -4.410 6.179 1.00 79.56 247 GLY A O 1
ATOM 1881 N N . ALA A 1 248 ? -19.372 -4.334 5.414 1.00 79.44 248 ALA A N 1
ATOM 1882 C CA . ALA A 1 248 ? -18.780 -4.129 6.734 1.00 79.44 248 ALA A CA 1
ATOM 1883 C C . ALA A 1 248 ? -18.853 -2.656 7.170 1.00 79.44 248 ALA A C 1
ATOM 1885 O O . ALA A 1 248 ? -18.510 -1.749 6.408 1.00 79.44 248 ALA A O 1
ATOM 1886 N N . GLU A 1 249 ? -19.222 -2.413 8.427 1.00 84.19 249 GLU A N 1
ATOM 1887 C CA . GLU A 1 249 ? -19.025 -1.113 9.068 1.00 84.19 249 GLU A CA 1
ATOM 1888 C C . GLU A 1 249 ? -17.568 -1.005 9.536 1.00 84.19 249 GLU A C 1
ATOM 1890 O O . GLU A 1 249 ? -17.082 -1.840 10.299 1.00 84.19 249 GLU A O 1
ATOM 1895 N N . VAL A 1 250 ? -16.839 0.003 9.046 1.00 81.56 250 VAL A N 1
ATOM 1896 C CA . VAL A 1 250 ? -15.390 0.116 9.264 1.00 81.56 250 VAL A CA 1
ATOM 1897 C C . VAL A 1 250 ? -15.057 1.398 10.015 1.00 81.56 250 VAL A C 1
ATOM 1899 O O . VAL A 1 250 ? -15.294 2.498 9.516 1.00 81.56 250 VAL A O 1
ATOM 1902 N N . LYS A 1 251 ? -14.426 1.253 11.184 1.00 83.69 251 LYS A N 1
ATOM 1903 C CA . LYS A 1 251 ? -13.805 2.349 11.933 1.00 83.69 251 LYS A CA 1
ATOM 1904 C C . LYS A 1 251 ? -12.292 2.322 11.732 1.00 83.69 251 LYS A C 1
ATOM 1906 O O . LYS A 1 251 ? -11.634 1.349 12.088 1.00 83.69 251 LYS A O 1
ATOM 1911 N N . VAL A 1 252 ? -11.739 3.403 11.186 1.00 80.25 252 VAL A N 1
ATOM 1912 C CA . VAL A 1 252 ? -10.294 3.541 10.953 1.00 80.25 252 VAL A CA 1
ATOM 1913 C C . VAL A 1 252 ? -9.650 4.258 12.133 1.00 80.25 252 VAL A C 1
ATOM 1915 O O . VAL A 1 252 ? -10.102 5.329 12.535 1.00 80.25 252 VAL A O 1
ATOM 1918 N N . VAL A 1 253 ? -8.583 3.675 12.675 1.00 75.75 253 VAL A N 1
ATOM 1919 C CA . VAL A 1 253 ? -7.817 4.227 13.797 1.00 75.75 253 VAL A CA 1
ATOM 1920 C C . VAL A 1 253 ? -6.337 4.209 13.428 1.00 75.75 253 VAL A C 1
ATOM 1922 O O . VAL A 1 253 ? -5.832 3.201 12.937 1.00 75.75 253 VAL A O 1
ATOM 1925 N N . ARG A 1 254 ? -5.640 5.332 13.632 1.00 73.12 254 ARG A N 1
ATOM 1926 C CA . ARG A 1 254 ? -4.187 5.404 13.432 1.00 73.12 254 ARG A CA 1
ATOM 1927 C C . ARG A 1 254 ? -3.482 4.640 14.557 1.00 73.12 254 ARG A C 1
ATOM 1929 O O . ARG A 1 254 ? -3.945 4.654 15.693 1.00 73.12 254 ARG A O 1
ATOM 1936 N N . ASN A 1 255 ? -2.359 4.001 14.247 1.00 74.19 255 ASN A N 1
ATOM 1937 C CA . ASN A 1 255 ? -1.620 3.104 15.147 1.00 74.19 255 ASN A CA 1
ATOM 1938 C C . ASN A 1 255 ? -1.038 3.746 16.428 1.00 74.19 255 ASN A C 1
ATOM 1940 O O . ASN A 1 255 ? -0.469 3.037 17.252 1.00 74.19 255 ASN A O 1
ATOM 1944 N N . ASP A 1 256 ? -1.149 5.061 16.594 1.00 76.75 256 ASP A N 1
ATOM 1945 C CA . ASP A 1 256 ? -0.712 5.831 17.765 1.00 76.75 256 ASP A CA 1
ATOM 1946 C C . ASP A 1 256 ? -1.858 6.652 18.396 1.00 76.75 256 ASP A C 1
ATOM 1948 O O . ASP A 1 256 ? -1.643 7.390 19.356 1.00 76.75 256 ASP A O 1
ATOM 1952 N N . ALA A 1 257 ? -3.072 6.561 17.841 1.00 71.38 257 ALA A N 1
ATOM 1953 C CA . ALA A 1 257 ? -4.212 7.379 18.248 1.00 71.38 257 ALA A CA 1
ATOM 1954 C C . ALA A 1 257 ? -5.056 6.726 19.349 1.00 71.38 257 ALA A C 1
ATOM 1956 O O . ALA A 1 257 ? -5.938 7.381 19.901 1.00 71.38 257 ALA A O 1
ATOM 1957 N N . MET A 1 258 ? -4.831 5.441 19.626 1.00 79.19 258 MET A N 1
ATOM 1958 C CA . MET A 1 258 ? -5.609 4.652 20.573 1.00 79.19 258 MET A CA 1
ATOM 1959 C C . MET A 1 258 ? -4.772 3.499 21.123 1.00 79.19 258 MET A C 1
ATOM 1961 O O . MET A 1 258 ? -4.022 2.863 20.384 1.00 79.19 258 MET A O 1
ATOM 1965 N N . SER A 1 259 ? -4.921 3.224 22.413 1.00 88.75 259 SER A N 1
ATOM 1966 C CA . SER A 1 259 ? -4.312 2.079 23.091 1.00 88.75 259 SER A CA 1
ATOM 1967 C C . SER A 1 259 ? -5.036 0.764 22.776 1.00 88.75 259 SER A C 1
ATOM 1969 O O . SER A 1 259 ? -6.204 0.751 22.379 1.00 88.75 259 SER A O 1
ATOM 1971 N N . VAL A 1 260 ? -4.367 -0.372 23.003 1.00 89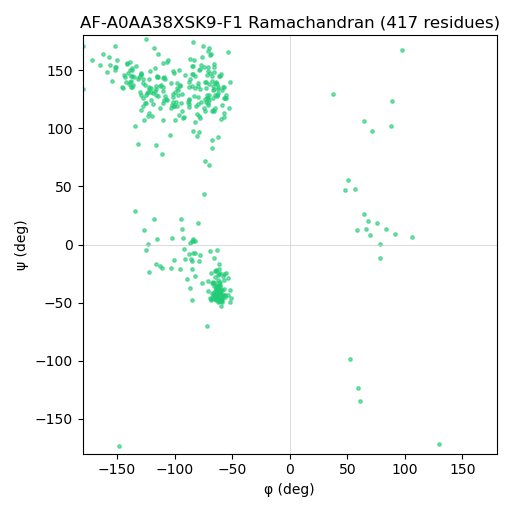.88 260 VAL A N 1
ATOM 1972 C CA . VAL A 1 260 ? -4.984 -1.700 22.828 1.00 89.88 260 VAL A CA 1
ATOM 1973 C C . VAL A 1 260 ? -6.181 -1.897 23.767 1.00 89.88 260 VAL A C 1
ATOM 1975 O O . VAL A 1 260 ? -7.166 -2.512 23.366 1.00 89.88 260 VAL A O 1
ATOM 1978 N N . ASP A 1 261 ? -6.149 -1.321 24.972 1.00 91.81 261 ASP A N 1
ATOM 1979 C CA . ASP A 1 261 ? -7.255 -1.396 25.938 1.00 91.81 261 ASP A CA 1
ATOM 1980 C C . ASP A 1 261 ? -8.511 -0.672 25.438 1.00 91.81 261 ASP A C 1
ATOM 1982 O O . ASP A 1 261 ? -9.620 -1.202 25.518 1.00 91.81 261 ASP A O 1
ATOM 1986 N N . GLU A 1 262 ? -8.347 0.520 24.863 1.00 89.50 262 GLU A N 1
ATOM 1987 C CA . GLU A 1 262 ? -9.446 1.290 24.271 1.00 89.50 262 GLU A CA 1
ATOM 1988 C C . GLU A 1 262 ? -10.025 0.608 23.023 1.00 89.50 262 GLU A C 1
ATOM 1990 O O . GLU A 1 262 ? -11.232 0.694 22.768 1.00 89.50 262 GLU A O 1
ATOM 1995 N N . ILE A 1 263 ? -9.188 -0.090 22.246 1.00 89.44 263 ILE A N 1
ATOM 1996 C CA . ILE A 1 263 ? -9.634 -0.909 21.110 1.00 89.44 263 ILE A CA 1
ATOM 1997 C C . ILE A 1 263 ? -10.422 -2.119 21.619 1.00 89.44 263 ILE A C 1
ATOM 1999 O O . ILE A 1 263 ? -11.527 -2.374 21.145 1.00 89.44 263 ILE A O 1
ATOM 2003 N N . ALA A 1 264 ? -9.904 -2.832 22.621 1.00 90.75 264 ALA A N 1
ATOM 2004 C CA . ALA A 1 264 ? -10.568 -3.988 23.219 1.00 90.75 264 ALA A CA 1
ATOM 2005 C C . ALA A 1 264 ? -11.935 -3.618 23.820 1.00 90.75 264 ALA A C 1
ATOM 2007 O O . ALA A 1 264 ? -12.915 -4.343 23.642 1.00 90.75 264 ALA A O 1
ATOM 2008 N N . ALA A 1 265 ? -12.030 -2.455 24.472 1.00 92.56 265 ALA A N 1
ATOM 2009 C CA . ALA A 1 265 ? -13.266 -1.947 25.065 1.00 92.56 265 ALA A CA 1
ATOM 2010 C C . ALA A 1 265 ? -14.386 -1.707 24.036 1.00 92.56 265 ALA A C 1
ATOM 2012 O O . ALA A 1 265 ? -15.565 -1.779 24.386 1.00 92.56 265 ALA A O 1
ATOM 2013 N N . GLN A 1 266 ? -14.038 -1.469 22.768 1.00 90.81 266 GLN A N 1
ATOM 2014 C CA . GLN A 1 266 ? -15.009 -1.323 21.678 1.00 90.81 266 GLN A CA 1
ATOM 2015 C C . GLN A 1 266 ? -15.571 -2.653 21.178 1.00 90.81 266 GLN A C 1
ATOM 2017 O O . GLN A 1 266 ? -16.524 -2.634 20.404 1.00 90.81 266 GLN A O 1
ATOM 2022 N N . LYS A 1 267 ? -15.014 -3.788 21.624 1.00 90.75 267 LYS A N 1
ATOM 2023 C CA . LYS A 1 267 ? -15.443 -5.141 21.243 1.00 90.75 267 LYS A CA 1
ATOM 2024 C C . LYS A 1 267 ? -15.554 -5.316 19.718 1.00 90.75 267 LYS A C 1
ATOM 2026 O O . LYS A 1 267 ? -16.626 -5.670 19.226 1.00 90.75 267 LYS A O 1
ATOM 2031 N N . PRO A 1 268 ? -14.479 -5.044 18.954 1.00 90.81 268 PRO A N 1
ATOM 2032 C CA . PRO A 1 268 ? -14.514 -5.218 17.510 1.00 90.81 268 PRO A CA 1
ATOM 2033 C C . PRO A 1 268 ? -14.765 -6.688 17.164 1.00 90.81 268 PRO A C 1
ATOM 2035 O O . PRO A 1 268 ? -14.108 -7.577 17.704 1.00 90.81 268 PRO A O 1
ATOM 2038 N N . GLU A 1 269 ? -15.677 -6.945 16.226 1.00 91.94 269 GLU A N 1
ATOM 2039 C CA . GLU A 1 269 ? -15.910 -8.308 15.731 1.00 91.94 269 GLU A CA 1
ATOM 2040 C C . GLU A 1 269 ? -14.691 -8.863 14.990 1.00 91.94 269 GLU A C 1
ATOM 2042 O O . GLU A 1 269 ? -14.456 -10.069 14.986 1.00 91.94 269 GLU A O 1
ATOM 2047 N N . ARG A 1 270 ? -13.950 -7.985 14.305 1.00 93.69 270 ARG A N 1
ATOM 2048 C CA . ARG A 1 270 ? -12.796 -8.305 13.458 1.00 93.69 270 ARG A CA 1
ATOM 2049 C C . ARG A 1 270 ? -11.844 -7.119 13.436 1.00 93.69 270 ARG A C 1
ATOM 2051 O O . ARG A 1 270 ? -12.281 -5.972 13.525 1.00 93.69 270 ARG A O 1
ATOM 2058 N N . ILE A 1 271 ? -10.556 -7.389 13.266 1.00 94.06 271 ILE A N 1
ATOM 2059 C CA . ILE A 1 271 ? -9.526 -6.356 13.158 1.00 94.06 271 ILE A CA 1
ATOM 2060 C C . ILE A 1 271 ? -8.733 -6.564 11.870 1.00 94.06 271 ILE A C 1
ATOM 2062 O O . ILE A 1 271 ? -8.360 -7.681 11.520 1.00 94.06 271 ILE A O 1
ATOM 2066 N N . VAL A 1 272 ? -8.460 -5.469 11.165 1.00 93.69 272 VAL A N 1
ATOM 2067 C CA . VAL A 1 272 ? -7.600 -5.464 9.981 1.00 93.69 272 VAL A CA 1
ATOM 2068 C C . VAL A 1 272 ? -6.427 -4.531 10.239 1.00 93.69 272 VAL A C 1
ATOM 2070 O O . VAL A 1 272 ? -6.624 -3.357 10.546 1.00 93.69 272 VAL A O 1
ATOM 2073 N N . ILE A 1 273 ? -5.209 -5.050 10.103 1.00 90.81 273 ILE A N 1
ATOM 2074 C CA . ILE A 1 273 ? -3.976 -4.267 10.198 1.00 90.81 273 ILE A CA 1
ATOM 2075 C C . ILE A 1 273 ? -3.517 -3.985 8.773 1.00 90.81 273 ILE A C 1
ATOM 2077 O O . ILE A 1 273 ? -3.082 -4.888 8.053 1.00 90.81 273 ILE A O 1
ATOM 2081 N N . SER A 1 274 ? -3.683 -2.732 8.355 1.00 81.69 274 SER A N 1
ATOM 2082 C CA . SER A 1 274 ? -3.413 -2.294 6.988 1.00 81.69 274 SER A CA 1
ATOM 2083 C C . SER A 1 274 ? -1.913 -2.322 6.655 1.00 81.69 274 SER A C 1
ATOM 2085 O O . SER A 1 274 ? -1.079 -2.312 7.566 1.00 81.69 274 SER A O 1
ATOM 2087 N N . PRO A 1 275 ? -1.543 -2.271 5.360 1.00 71.50 275 PRO A N 1
ATOM 2088 C CA . PRO A 1 275 ? -0.176 -1.940 4.952 1.00 71.50 275 PRO A CA 1
ATOM 2089 C C . PRO A 1 275 ? 0.288 -0.618 5.572 1.00 71.50 275 PRO A C 1
ATOM 2091 O O . PRO A 1 275 ? -0.533 0.178 6.027 1.00 71.50 275 PRO A O 1
ATOM 2094 N N . GLY A 1 276 ? 1.589 -0.342 5.535 1.00 64.12 276 GLY A N 1
ATOM 2095 C CA . GLY A 1 276 ? 2.160 0.940 5.943 1.00 64.12 276 GLY A CA 1
ATOM 2096 C C . GLY A 1 276 ? 3.598 1.101 5.463 1.00 64.12 276 GLY A C 1
ATOM 2097 O O . GLY A 1 276 ? 4.271 0.093 5.237 1.00 64.12 276 GLY A O 1
ATOM 2098 N N . PRO A 1 277 ? 4.081 2.343 5.277 1.00 45.31 277 PRO A N 1
ATOM 2099 C CA . PRO A 1 277 ? 5.517 2.577 5.261 1.00 45.31 277 PRO A CA 1
ATOM 2100 C C . PRO A 1 277 ? 6.061 2.263 6.665 1.00 45.31 277 PRO A C 1
ATOM 2102 O O . PRO A 1 277 ? 5.319 2.427 7.631 1.00 45.31 277 PRO A O 1
ATOM 2105 N N . CYS A 1 278 ? 7.334 1.867 6.763 1.00 54.59 278 CYS A N 1
ATOM 2106 C CA . CYS A 1 278 ? 8.068 1.494 7.991 1.00 54.59 278 CYS A CA 1
ATOM 2107 C C . CYS A 1 278 ? 8.151 -0.015 8.277 1.00 54.59 278 CYS A C 1
ATOM 2109 O O . CYS A 1 278 ? 7.523 -0.841 7.619 1.00 54.59 278 CYS A O 1
ATOM 2111 N N . THR A 1 279 ? 9.019 -0.365 9.228 1.00 58.44 279 THR A N 1
ATOM 2112 C CA . THR A 1 279 ? 9.208 -1.740 9.711 1.00 58.44 279 THR A CA 1
ATOM 2113 C C . THR A 1 279 ? 8.152 -2.096 10.765 1.00 58.44 279 THR A C 1
ATOM 2115 O O . THR A 1 279 ? 7.610 -1.192 11.407 1.00 58.44 279 THR A O 1
ATOM 2118 N N . PRO A 1 280 ? 7.868 -3.389 11.027 1.00 59.31 280 PRO A N 1
ATOM 2119 C CA . PRO A 1 280 ? 6.907 -3.766 12.068 1.00 59.31 280 PRO A CA 1
ATOM 2120 C C . PRO A 1 280 ? 7.252 -3.213 13.461 1.00 59.31 280 PRO A C 1
ATOM 2122 O O . PRO A 1 280 ? 6.351 -2.889 14.228 1.00 59.31 280 PRO A O 1
ATOM 2125 N N . ASN A 1 281 ? 8.542 -3.025 13.763 1.00 59.62 281 ASN A N 1
ATOM 2126 C CA . ASN A 1 281 ? 9.022 -2.418 15.014 1.00 59.62 281 ASN A CA 1
ATOM 2127 C C . ASN A 1 281 ? 8.537 -0.978 15.227 1.00 59.62 281 ASN A C 1
ATOM 2129 O O . ASN A 1 281 ? 8.475 -0.502 16.356 1.00 59.62 281 ASN A O 1
ATOM 2133 N N . GLU A 1 282 ? 8.204 -0.282 14.144 1.00 59.09 282 GLU A N 1
ATOM 2134 C CA . GLU A 1 282 ? 7.769 1.114 14.146 1.00 59.09 282 GLU A CA 1
ATOM 2135 C C . GLU A 1 282 ? 6.242 1.222 13.980 1.00 59.09 282 GLU A C 1
ATOM 2137 O O . GLU A 1 282 ? 5.697 2.321 13.884 1.00 59.09 282 GLU A O 1
ATOM 2142 N N . ALA A 1 283 ? 5.520 0.093 13.967 1.00 60.75 283 ALA A N 1
ATOM 2143 C CA . ALA A 1 283 ? 4.091 0.028 13.660 1.00 60.75 283 ALA A CA 1
ATOM 2144 C C . ALA A 1 283 ? 3.165 0.428 14.831 1.00 60.75 283 ALA A C 1
ATOM 2146 O O . ALA A 1 283 ? 1.969 0.115 14.797 1.00 60.75 283 ALA A O 1
ATOM 2147 N N . GLY A 1 284 ? 3.674 1.140 15.841 1.00 75.38 284 GLY A N 1
ATOM 2148 C CA . GLY A 1 284 ? 2.896 1.612 16.992 1.00 75.38 284 GLY A CA 1
ATOM 2149 C C . GLY A 1 284 ? 2.280 0.461 17.793 1.00 75.38 284 GLY A C 1
ATOM 2150 O O . GLY A 1 284 ? 2.937 -0.548 18.043 1.00 75.38 284 GLY A O 1
ATOM 2151 N N . VAL A 1 285 ? 0.998 0.582 18.157 1.00 83.69 285 VAL A N 1
ATOM 2152 C CA . VAL A 1 285 ? 0.286 -0.428 18.973 1.00 83.69 285 VAL A CA 1
ATOM 2153 C C . VAL A 1 285 ? 0.018 -1.751 18.245 1.00 83.69 285 VAL A C 1
ATOM 2155 O O . VAL A 1 285 ? -0.487 -2.692 18.850 1.00 83.69 285 VAL A O 1
ATOM 2158 N N . SER A 1 286 ? 0.335 -1.854 16.950 1.00 87.38 286 SER A N 1
ATOM 2159 C CA . SER A 1 286 ? -0.080 -2.983 16.104 1.00 87.38 286 SER A CA 1
ATOM 2160 C C . SER A 1 286 ? 0.474 -4.332 16.574 1.00 87.38 286 SER A C 1
ATOM 2162 O O . SER A 1 286 ? -0.248 -5.324 16.537 1.00 87.38 286 SER A O 1
ATOM 2164 N N . LEU A 1 287 ? 1.729 -4.387 17.039 1.00 89.44 287 LEU A N 1
ATOM 2165 C CA . LEU A 1 287 ? 2.324 -5.638 17.533 1.00 89.44 287 LEU A CA 1
ATOM 2166 C C . LEU A 1 287 ? 1.670 -6.091 18.845 1.00 89.44 287 LEU A C 1
ATOM 2168 O O . LEU A 1 287 ? 1.286 -7.252 18.980 1.00 89.44 287 LEU A O 1
ATOM 2172 N N . GLU A 1 288 ? 1.487 -5.158 19.783 1.00 90.50 288 GLU A N 1
ATOM 2173 C CA . GLU A 1 288 ? 0.802 -5.421 21.052 1.00 90.50 288 GLU A CA 1
ATOM 2174 C C . GLU A 1 288 ? -0.650 -5.860 20.810 1.00 90.50 288 GLU A C 1
ATOM 2176 O O . GLU A 1 288 ? -1.139 -6.799 21.439 1.00 90.50 288 GLU A O 1
ATOM 2181 N N . LEU A 1 289 ? -1.330 -5.235 19.845 1.00 93.06 289 LEU A N 1
ATOM 2182 C CA . LEU A 1 289 ? -2.688 -5.585 19.450 1.00 93.06 289 LEU A CA 1
ATOM 2183 C C . LEU A 1 289 ? -2.779 -7.037 18.973 1.00 93.06 289 LEU A C 1
ATOM 2185 O O . LEU A 1 289 ? -3.658 -7.766 19.434 1.00 93.06 289 LEU A O 1
ATOM 2189 N N . ILE A 1 290 ? -1.884 -7.468 18.073 1.00 94.69 290 ILE A N 1
ATOM 2190 C CA . ILE A 1 290 ? -1.861 -8.857 17.580 1.00 94.69 290 ILE A CA 1
ATOM 2191 C C . ILE A 1 290 ? -1.655 -9.814 18.753 1.00 94.69 290 ILE A C 1
ATOM 2193 O O . ILE A 1 290 ? -2.370 -10.807 18.874 1.00 94.69 290 ILE A O 1
ATOM 2197 N N . GLN A 1 291 ? -0.712 -9.495 19.639 1.00 94.25 291 GLN A N 1
ATOM 2198 C CA . GLN A 1 291 ? -0.377 -10.342 20.776 1.00 94.25 291 GLN A CA 1
ATOM 2199 C C . GLN A 1 291 ? -1.552 -10.502 21.749 1.00 94.25 291 GLN A C 1
ATOM 2201 O O . GLN A 1 291 ? -1.819 -11.608 22.217 1.00 94.25 291 GLN A O 1
ATOM 2206 N N . ARG A 1 292 ? -2.254 -9.407 22.059 1.00 95.38 292 ARG A N 1
ATOM 2207 C CA . ARG A 1 292 ? -3.296 -9.381 23.095 1.00 95.38 292 ARG A CA 1
ATOM 2208 C C . ARG A 1 292 ? -4.673 -9.792 22.587 1.00 95.38 292 ARG A C 1
ATOM 2210 O O . ARG A 1 292 ? -5.401 -10.446 23.325 1.00 95.38 292 ARG A O 1
ATOM 2217 N N . LEU A 1 293 ? -5.038 -9.406 21.363 1.00 94.69 293 LEU A N 1
ATOM 2218 C CA . LEU A 1 293 ? -6.376 -9.645 20.808 1.00 94.69 293 LEU A CA 1
ATOM 2219 C C . LEU A 1 293 ? -6.419 -10.791 19.800 1.00 94.69 293 LEU A C 1
ATOM 2221 O O . LEU A 1 293 ? -7.485 -11.366 19.603 1.00 94.69 293 LEU A O 1
ATOM 2225 N N . GLY A 1 294 ? -5.285 -11.174 19.208 1.00 95.00 294 GLY A N 1
ATOM 2226 C CA . GLY A 1 294 ? -5.210 -12.295 18.269 1.00 95.00 294 GLY A CA 1
ATOM 2227 C C . GLY A 1 294 ? -5.821 -13.603 18.785 1.00 95.00 294 GLY A C 1
ATOM 2228 O O . GLY A 1 294 ? -6.509 -14.260 18.007 1.00 95.00 294 GLY A O 1
ATOM 2229 N N . PRO A 1 295 ? -5.662 -13.980 20.072 1.00 95.50 295 PRO A N 1
ATOM 2230 C CA . PRO A 1 295 ? -6.272 -15.198 20.604 1.00 95.50 295 PRO A CA 1
ATOM 2231 C C . PRO A 1 295 ? -7.805 -15.237 20.582 1.00 95.50 295 PRO A C 1
ATOM 2233 O O . PRO A 1 295 ? -8.372 -16.327 20.556 1.00 95.50 295 PRO A O 1
ATOM 2236 N N . THR A 1 296 ? -8.479 -14.083 20.605 1.00 93.06 296 THR A N 1
ATOM 2237 C CA . THR A 1 296 ? -9.938 -13.997 20.796 1.00 93.06 296 THR A CA 1
ATOM 2238 C C . THR A 1 296 ? -10.675 -13.289 19.667 1.00 93.06 296 THR A C 1
ATOM 2240 O O . THR A 1 296 ? -11.863 -13.515 19.481 1.00 93.06 296 THR A O 1
ATOM 2243 N N . THR A 1 297 ? -10.002 -12.428 18.910 1.00 93.31 297 THR A N 1
ATOM 2244 C CA . THR A 1 297 ? -10.613 -11.620 17.852 1.00 93.31 297 THR A CA 1
ATOM 2245 C C . THR A 1 297 ? -9.974 -11.980 16.516 1.00 93.31 297 THR A C 1
ATOM 2247 O O . THR A 1 297 ? -8.748 -11.980 16.423 1.00 93.31 297 THR A O 1
ATOM 2250 N N . PRO A 1 298 ? -10.756 -12.256 15.457 1.00 95.75 298 PRO A N 1
ATOM 2251 C CA . PRO A 1 298 ? -10.200 -12.472 14.130 1.00 95.75 298 PRO A CA 1
ATOM 2252 C C . PRO A 1 298 ? -9.366 -11.283 13.636 1.00 95.75 298 PRO A C 1
ATOM 2254 O O . PRO A 1 298 ? -9.861 -10.153 13.591 1.00 95.75 298 PRO A O 1
ATOM 2257 N N . ILE A 1 299 ? -8.119 -11.544 13.229 1.00 96.56 299 ILE A N 1
ATOM 2258 C CA . ILE A 1 299 ? -7.185 -10.532 12.713 1.00 96.56 299 ILE A CA 1
ATOM 2259 C C . ILE A 1 299 ? -6.764 -10.884 11.288 1.00 96.56 299 ILE A C 1
ATOM 2261 O O . ILE A 1 299 ? -6.317 -12.002 11.032 1.00 96.56 299 ILE A O 1
ATOM 2265 N N . LEU A 1 300 ? -6.840 -9.903 10.385 1.00 97.38 300 LEU A N 1
ATOM 2266 C CA . LEU A 1 300 ? -6.205 -9.950 9.069 1.00 97.38 300 LEU A CA 1
ATOM 2267 C C . LEU A 1 300 ? -5.079 -8.915 8.981 1.00 97.38 300 LEU A C 1
ATOM 2269 O O . LEU A 1 300 ? -5.329 -7.713 9.055 1.00 97.38 300 LEU A O 1
ATOM 2273 N N . GLY A 1 301 ? -3.843 -9.365 8.783 1.00 95.56 301 GLY A N 1
ATOM 2274 C CA . GLY A 1 301 ? -2.700 -8.497 8.499 1.00 95.56 301 GLY A CA 1
ATOM 2275 C C . GLY A 1 301 ? -2.405 -8.404 7.003 1.00 95.56 301 GLY A C 1
ATOM 2276 O O . GLY A 1 301 ? -2.240 -9.426 6.345 1.00 95.56 301 GLY A O 1
ATOM 2277 N N . VAL A 1 302 ? -2.284 -7.196 6.456 1.00 93.12 302 VAL A N 1
ATOM 2278 C CA . VAL A 1 302 ? -1.932 -6.983 5.042 1.00 93.12 302 VAL A CA 1
ATOM 2279 C C . VAL A 1 302 ? -0.565 -6.311 4.946 1.00 93.12 302 VAL A C 1
ATOM 2281 O O . VAL A 1 302 ? -0.341 -5.275 5.572 1.00 93.12 302 VAL A O 1
ATOM 2284 N N . CYS A 1 303 ? 0.352 -6.888 4.165 1.00 89.38 303 CYS A N 1
ATOM 2285 C CA . CYS A 1 303 ? 1.721 -6.406 3.952 1.00 89.38 303 CYS A CA 1
ATO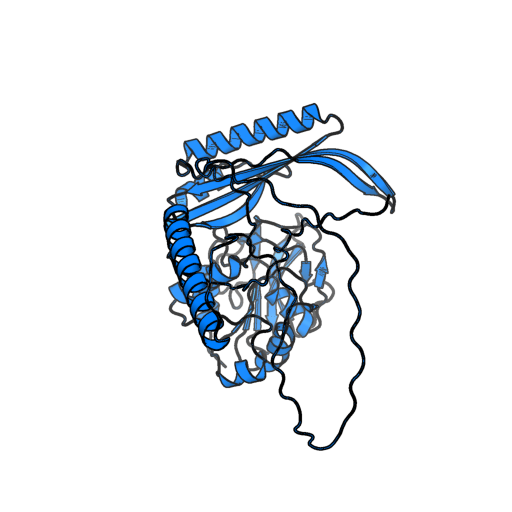M 2286 C C . CYS A 1 303 ? 2.476 -6.161 5.276 1.00 89.38 303 CYS A C 1
ATOM 2288 O O . CYS A 1 303 ? 2.931 -7.122 5.895 1.00 89.38 303 CYS A O 1
ATOM 2290 N N . LEU A 1 304 ? 2.557 -4.919 5.769 1.00 86.69 304 LEU A N 1
ATOM 2291 C CA . LEU A 1 304 ? 3.133 -4.612 7.085 1.00 86.69 304 LEU A CA 1
ATOM 2292 C C . LEU A 1 304 ? 2.420 -5.370 8.220 1.00 86.69 304 LEU A C 1
ATOM 2294 O O . LEU A 1 304 ? 3.072 -5.876 9.130 1.00 86.69 304 LEU A O 1
ATOM 2298 N N . GLY A 1 305 ? 1.093 -5.518 8.144 1.00 90.38 305 GLY A N 1
ATOM 2299 C CA . GLY A 1 305 ? 0.336 -6.314 9.111 1.00 90.38 305 GLY A CA 1
ATOM 2300 C C . GLY A 1 305 ? 0.702 -7.802 9.074 1.00 90.38 305 GLY A C 1
ATOM 2301 O O . GLY A 1 305 ? 0.802 -8.434 10.121 1.00 90.38 305 GLY A O 1
ATOM 2302 N N . HIS A 1 306 ? 0.961 -8.358 7.886 1.00 95.94 306 HIS A N 1
ATOM 2303 C CA . HIS A 1 306 ? 1.426 -9.742 7.728 1.00 95.94 306 HIS A CA 1
ATOM 2304 C C . HIS A 1 306 ? 2.814 -9.940 8.353 1.00 95.94 306 HIS A C 1
ATOM 2306 O O . HIS A 1 306 ? 3.032 -10.902 9.087 1.00 95.94 306 HIS A O 1
ATOM 2312 N N . GLN A 1 307 ? 3.728 -8.996 8.128 1.00 92.19 307 GLN A N 1
ATOM 2313 C CA . GLN A 1 307 ? 5.061 -9.007 8.736 1.00 92.19 307 GLN A CA 1
ATOM 2314 C C . GLN A 1 307 ? 4.982 -8.893 10.265 1.00 92.19 307 GLN A C 1
ATOM 2316 O O . GLN A 1 307 ? 5.683 -9.612 10.971 1.00 92.19 307 GLN A O 1
ATOM 2321 N N . GLY A 1 308 ? 4.087 -8.042 10.779 1.00 92.44 308 GLY A N 1
ATOM 2322 C CA . GLY A 1 308 ? 3.816 -7.921 12.211 1.00 92.44 308 GLY A CA 1
ATOM 2323 C C . GLY A 1 308 ? 3.314 -9.223 12.834 1.00 92.44 308 GLY A C 1
ATOM 2324 O O . GLY A 1 308 ? 3.789 -9.602 13.899 1.00 92.44 308 GLY A O 1
ATOM 2325 N N . ILE A 1 309 ? 2.422 -9.952 12.153 1.00 95.56 309 ILE A N 1
ATOM 2326 C CA . ILE A 1 309 ? 1.969 -11.284 12.590 1.00 95.56 309 ILE A CA 1
ATOM 2327 C C . ILE A 1 309 ? 3.145 -12.258 12.639 1.00 95.56 309 ILE A C 1
ATOM 2329 O O . ILE A 1 309 ? 3.336 -12.926 13.654 1.00 95.56 309 ILE A O 1
ATOM 2333 N N . GLY A 1 310 ? 3.950 -12.311 11.571 1.00 94.69 310 GLY A N 1
ATOM 2334 C CA . GLY A 1 310 ? 5.164 -13.125 11.534 1.00 94.69 310 GLY A CA 1
ATOM 2335 C C . GLY A 1 310 ? 6.058 -12.849 12.741 1.00 94.69 310 GLY A C 1
ATOM 2336 O O . GLY A 1 310 ? 6.422 -13.773 13.461 1.00 94.69 310 GLY A O 1
ATOM 2337 N N . GLN A 1 311 ? 6.325 -11.572 13.015 1.00 93.38 311 GLN A N 1
ATOM 2338 C CA . GLN A 1 311 ? 7.195 -11.146 14.105 1.00 93.38 311 GLN A CA 1
ATOM 2339 C C . GLN A 1 311 ? 6.630 -11.445 15.502 1.00 93.38 311 GLN A C 1
ATOM 2341 O O . GLN A 1 311 ? 7.352 -11.965 16.350 1.00 93.38 311 GLN A O 1
ATOM 2346 N N . VAL A 1 312 ? 5.354 -11.141 15.759 1.00 94.44 312 VAL A N 1
ATOM 2347 C CA . VAL A 1 312 ? 4.726 -11.327 17.083 1.00 94.44 312 VAL A CA 1
ATOM 2348 C C . VAL A 1 312 ? 4.748 -12.785 17.524 1.00 94.44 312 VAL A C 1
ATOM 2350 O O . VAL A 1 312 ? 4.927 -13.064 18.708 1.00 94.44 312 VAL A O 1
ATOM 2353 N N . TYR A 1 313 ? 4.607 -13.717 16.583 1.00 95.25 313 TYR A N 1
ATOM 2354 C CA . TYR A 1 313 ? 4.611 -15.145 16.890 1.00 95.25 313 TYR A CA 1
ATOM 2355 C C . TYR A 1 313 ? 5.993 -15.804 16.789 1.00 95.25 313 TYR A C 1
ATOM 2357 O O . TYR A 1 313 ? 6.085 -17.014 16.981 1.00 95.25 313 TYR A O 1
ATOM 2365 N N . GLY A 1 314 ? 7.061 -15.028 16.562 1.00 91.81 314 GLY A N 1
ATOM 2366 C CA . GLY A 1 314 ? 8.454 -15.485 16.662 1.00 91.81 314 GLY A CA 1
ATOM 2367 C C . GLY A 1 314 ? 9.195 -15.686 15.336 1.00 91.81 314 GLY A C 1
ATOM 2368 O O . GLY A 1 314 ? 10.322 -16.169 15.351 1.00 91.81 314 GLY A O 1
ATOM 2369 N N . GLY A 1 315 ? 8.596 -15.325 14.201 1.00 92.50 315 GLY A N 1
ATOM 2370 C CA . GLY A 1 315 ? 9.266 -15.310 12.900 1.00 92.50 315 GLY A CA 1
ATOM 2371 C C . GLY A 1 315 ? 10.183 -14.099 12.722 1.00 92.50 315 GLY A C 1
ATOM 2372 O O . GLY A 1 315 ? 9.969 -13.041 13.316 1.00 92.50 315 GLY A O 1
ATOM 2373 N N . THR A 1 316 ? 11.197 -14.227 11.864 1.00 91.56 316 THR A N 1
ATOM 2374 C CA . THR A 1 316 ? 12.102 -13.110 11.546 1.00 91.56 316 THR A CA 1
ATOM 2375 C C . THR A 1 316 ? 11.639 -12.389 10.286 1.00 91.56 316 THR A C 1
ATOM 2377 O O . THR A 1 316 ? 11.307 -13.024 9.288 1.00 91.56 316 THR A O 1
ATOM 2380 N N . VAL A 1 317 ? 11.650 -11.055 10.302 1.00 88.38 317 VAL A N 1
ATOM 2381 C CA . VAL A 1 317 ? 11.404 -10.234 9.108 1.00 88.38 317 VAL A CA 1
ATOM 2382 C C . VAL A 1 317 ? 12.743 -9.797 8.525 1.00 88.38 317 VAL A C 1
ATOM 2384 O O . VAL A 1 317 ? 13.526 -9.113 9.183 1.00 88.38 317 VAL A O 1
ATOM 2387 N N . ILE A 1 318 ? 13.010 -10.200 7.286 1.00 84.94 318 ILE A N 1
ATOM 2388 C CA . ILE A 1 318 ? 14.258 -9.927 6.565 1.00 84.94 318 ILE A CA 1
ATOM 2389 C C . ILE A 1 318 ? 13.984 -9.095 5.313 1.00 84.94 318 ILE A C 1
ATOM 2391 O O . ILE A 1 318 ? 12.838 -8.911 4.905 1.00 84.94 318 ILE A O 1
ATOM 2395 N N . ARG A 1 319 ? 15.041 -8.581 4.676 1.00 79.00 319 ARG A N 1
ATOM 2396 C CA . ARG A 1 319 ? 14.905 -7.960 3.353 1.00 79.00 319 ARG A CA 1
ATOM 2397 C C . ARG A 1 319 ? 14.520 -9.006 2.315 1.00 79.00 319 ARG A C 1
ATOM 2399 O O . ARG A 1 319 ? 15.103 -10.087 2.291 1.00 79.00 319 ARG A O 1
ATOM 2406 N N . ALA A 1 320 ? 13.572 -8.647 1.456 1.00 78.94 320 ALA A N 1
ATOM 2407 C CA . ALA A 1 320 ? 13.215 -9.447 0.296 1.00 78.94 320 ALA A CA 1
ATOM 2408 C C . ALA A 1 320 ? 14.434 -9.619 -0.623 1.00 78.94 320 ALA A C 1
ATOM 2410 O O . ALA A 1 320 ? 15.257 -8.703 -0.741 1.00 78.94 320 ALA A O 1
ATOM 2411 N N . GLY A 1 321 ? 14.537 -10.772 -1.290 1.00 72.00 321 GLY A N 1
ATOM 2412 C CA . GLY A 1 321 ? 15.591 -11.006 -2.284 1.00 72.00 321 GLY A CA 1
ATOM 2413 C C . GLY A 1 321 ? 15.497 -10.013 -3.445 1.00 72.00 321 GLY A C 1
ATOM 2414 O O . GLY A 1 321 ? 16.513 -9.516 -3.924 1.00 72.00 321 GLY A O 1
ATOM 2415 N N . ASN A 1 322 ? 14.263 -9.655 -3.815 1.00 69.25 322 ASN A N 1
ATOM 2416 C CA . ASN A 1 322 ? 13.941 -8.653 -4.820 1.00 69.25 322 ASN A CA 1
ATOM 2417 C C . ASN A 1 322 ? 12.962 -7.616 -4.255 1.00 69.25 322 ASN A C 1
ATOM 2419 O O . ASN A 1 322 ? 11.990 -7.957 -3.588 1.00 69.25 322 ASN A O 1
ATOM 2423 N N . ILE A 1 323 ? 13.177 -6.336 -4.565 1.00 68.25 323 ILE A N 1
ATOM 2424 C CA . ILE A 1 323 ? 12.227 -5.273 -4.208 1.00 68.25 323 ILE A CA 1
ATOM 2425 C C . ILE A 1 323 ? 11.043 -5.321 -5.182 1.00 68.25 323 ILE A C 1
ATOM 2427 O O . ILE A 1 323 ? 11.212 -5.179 -6.399 1.00 68.25 323 ILE A O 1
ATOM 2431 N N . MET A 1 324 ? 9.834 -5.481 -4.647 1.00 61.31 324 MET A N 1
ATOM 2432 C CA . MET A 1 324 ? 8.621 -5.702 -5.430 1.00 61.31 324 MET A CA 1
ATOM 2433 C C . MET A 1 324 ? 7.654 -4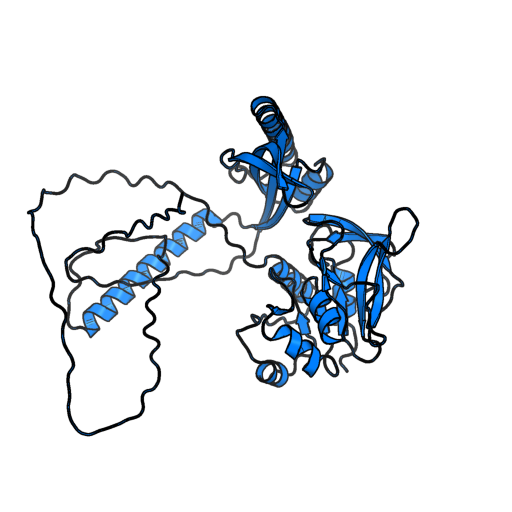.544 -5.242 1.00 61.31 324 MET A C 1
ATOM 2435 O O . MET A 1 324 ? 6.794 -4.612 -4.381 1.00 61.31 324 MET A O 1
ATOM 2439 N N . HIS A 1 325 ? 7.801 -3.468 -6.023 1.00 61.75 325 HIS A N 1
ATOM 2440 C CA . HIS A 1 325 ? 6.933 -2.284 -5.970 1.00 61.75 325 HIS A CA 1
ATOM 2441 C C . HIS A 1 325 ? 6.066 -2.189 -7.233 1.00 61.75 325 HIS A C 1
ATOM 2443 O O . HIS A 1 325 ? 6.573 -1.868 -8.305 1.00 61.75 325 HIS A O 1
ATOM 2449 N N . GLY A 1 326 ? 4.764 -2.465 -7.109 1.00 56.62 326 GLY A N 1
ATOM 2450 C CA . GLY A 1 326 ? 3.795 -2.328 -8.206 1.00 56.62 326 GLY A CA 1
ATOM 2451 C C . GLY A 1 326 ? 3.851 -3.433 -9.253 1.00 56.62 326 GLY A C 1
ATOM 2452 O O . GLY A 1 326 ? 3.344 -3.249 -10.356 1.00 56.62 326 GLY A O 1
ATOM 2453 N N . LYS A 1 327 ? 4.463 -4.569 -8.910 1.00 70.06 327 LYS A N 1
ATOM 2454 C CA . LYS A 1 327 ? 4.587 -5.745 -9.777 1.00 70.06 327 LYS A CA 1
ATOM 2455 C C . LYS A 1 327 ? 3.560 -6.799 -9.382 1.00 70.06 327 LYS A C 1
ATOM 2457 O O . LYS A 1 327 ? 3.231 -6.917 -8.202 1.00 70.06 327 LYS A O 1
ATOM 2462 N N . THR A 1 328 ? 3.091 -7.582 -10.345 1.00 77.00 328 THR A N 1
ATOM 2463 C CA . THR A 1 328 ? 2.232 -8.742 -10.087 1.00 77.00 328 THR A CA 1
ATOM 2464 C C . THR A 1 328 ? 3.054 -10.025 -10.032 1.00 77.00 328 THR A C 1
ATOM 2466 O O . THR A 1 328 ? 4.103 -10.139 -10.671 1.00 77.00 328 THR A O 1
ATOM 2469 N N . SER A 1 329 ? 2.595 -10.994 -9.249 1.00 86.06 329 SER A N 1
ATOM 2470 C CA . SER A 1 329 ? 3.141 -12.352 -9.241 1.00 86.06 329 SER A CA 1
ATOM 2471 C C . SER A 1 329 ? 2.006 -13.368 -9.113 1.00 86.06 329 SER A C 1
ATOM 2473 O O . SER A 1 329 ? 1.020 -13.068 -8.430 1.00 86.06 329 SER A O 1
ATOM 2475 N N . PRO A 1 330 ? 2.145 -14.562 -9.718 1.00 93.56 330 PRO A N 1
ATOM 2476 C CA . PRO A 1 330 ? 1.225 -15.661 -9.468 1.00 93.56 330 PRO A CA 1
ATOM 2477 C C . PRO A 1 330 ? 1.374 -16.125 -8.016 1.00 93.56 330 PRO A C 1
ATOM 2479 O O . PRO A 1 330 ? 2.481 -16.425 -7.563 1.00 93.56 330 PRO A O 1
ATOM 2482 N N . ILE A 1 331 ? 0.265 -16.168 -7.281 1.00 97.00 331 ILE A N 1
ATOM 2483 C CA . ILE A 1 331 ? 0.242 -16.602 -5.883 1.00 97.00 331 ILE A CA 1
ATOM 2484 C C . ILE A 1 331 ? -0.249 -18.040 -5.810 1.00 97.00 331 ILE A C 1
ATOM 2486 O O . ILE A 1 331 ? -1.379 -18.347 -6.190 1.00 97.00 331 ILE A O 1
ATOM 2490 N N . ARG A 1 332 ? 0.607 -18.918 -5.293 1.00 98.00 332 ARG A N 1
ATOM 2491 C CA . ARG A 1 332 ? 0.295 -20.323 -5.034 1.00 98.00 332 ARG A CA 1
ATOM 2492 C C . ARG A 1 332 ? -0.315 -20.450 -3.648 1.00 98.00 332 ARG A C 1
ATOM 2494 O O . ARG A 1 332 ? 0.134 -19.771 -2.722 1.00 98.00 332 ARG A O 1
ATOM 2501 N N . HIS A 1 333 ? -1.326 -21.293 -3.485 1.00 97.50 333 HIS A N 1
ATOM 2502 C CA . HIS A 1 333 ? -1.950 -21.527 -2.185 1.00 97.50 333 HIS A CA 1
ATOM 2503 C C . HIS A 1 333 ? -2.674 -22.872 -2.104 1.00 97.50 333 HIS A C 1
ATOM 2505 O O . HIS A 1 333 ? -3.141 -23.423 -3.096 1.00 97.50 333 HIS A O 1
ATOM 2511 N N . GLU A 1 334 ? -2.928 -23.337 -0.884 1.00 91.12 334 GLU A N 1
ATOM 2512 C CA . GLU A 1 334 ? -3.664 -24.591 -0.646 1.00 91.12 334 GLU A CA 1
ATOM 2513 C C . GLU A 1 334 ? -5.176 -24.389 -0.429 1.00 91.12 334 GLU A C 1
ATOM 2515 O O . GLU A 1 334 ? -5.866 -25.275 0.070 1.00 91.12 334 GLU A O 1
ATOM 2520 N N . GLY A 1 335 ? -5.711 -23.201 -0.738 1.00 94.06 335 GLY A N 1
ATOM 2521 C CA . GLY A 1 335 ? -7.140 -22.897 -0.576 1.00 94.06 335 GLY A CA 1
ATOM 2522 C C . GLY A 1 335 ? -7.579 -22.836 0.890 1.00 94.06 335 GLY A C 1
ATOM 2523 O O . GLY A 1 335 ? -8.757 -22.995 1.209 1.00 94.06 335 GLY A O 1
ATOM 2524 N N . LYS A 1 336 ? -6.627 -22.635 1.805 1.00 92.75 336 LYS A N 1
ATOM 2525 C CA . LYS A 1 336 ? -6.873 -22.558 3.244 1.00 92.75 336 LYS A CA 1
ATOM 2526 C C . LYS A 1 336 ? -7.235 -21.139 3.660 1.00 92.75 336 LYS A C 1
ATOM 2528 O O . LYS A 1 336 ? -6.660 -20.157 3.201 1.00 92.75 336 LYS A O 1
ATOM 2533 N N . GLY A 1 337 ? -8.162 -21.048 4.601 1.00 93.69 337 GLY A N 1
ATOM 2534 C CA . GLY A 1 337 ? -8.528 -19.801 5.252 1.00 93.69 337 GLY A CA 1
ATOM 2535 C C . GLY A 1 337 ? -9.034 -18.720 4.308 1.00 93.69 337 GLY A C 1
ATOM 2536 O O . GLY A 1 337 ? -10.014 -18.952 3.605 1.00 93.69 337 GLY A O 1
ATOM 2537 N N . VAL A 1 338 ? -8.410 -17.538 4.296 1.00 96.25 338 VAL A N 1
ATOM 2538 C CA . VAL A 1 338 ? -8.836 -16.446 3.402 1.00 96.25 338 VAL A CA 1
ATOM 2539 C C . VAL A 1 338 ? -8.739 -16.811 1.913 1.00 96.25 338 VAL A C 1
ATOM 2541 O O . VAL A 1 338 ? -9.412 -16.190 1.094 1.00 96.25 338 VAL A O 1
ATOM 2544 N N . PHE A 1 339 ? -7.998 -17.867 1.562 1.00 96.94 339 PHE A N 1
ATOM 2545 C CA . PHE A 1 339 ? -7.881 -18.396 0.199 1.00 96.94 339 PHE A CA 1
ATOM 2546 C C . PHE A 1 339 ? -8.973 -19.414 -0.180 1.00 96.94 339 PHE A C 1
ATOM 2548 O O . PHE A 1 339 ? -8.950 -19.957 -1.284 1.00 96.94 339 PHE A O 1
ATOM 2555 N N . ALA A 1 340 ? -9.929 -19.704 0.708 1.00 96.06 340 ALA A N 1
ATOM 2556 C CA . ALA A 1 340 ? -10.972 -20.696 0.452 1.00 96.06 340 ALA A CA 1
ATOM 2557 C C . ALA A 1 340 ? -11.775 -20.392 -0.825 1.00 96.06 340 ALA A C 1
ATOM 2559 O O . ALA A 1 340 ? -12.321 -19.303 -0.998 1.00 96.06 340 ALA A O 1
ATOM 2560 N N . GLY A 1 341 ? -11.853 -21.378 -1.724 1.00 94.75 341 GLY A N 1
ATOM 2561 C CA . GLY A 1 341 ? -12.596 -21.271 -2.983 1.00 94.75 341 GLY A CA 1
ATOM 2562 C C . GLY A 1 341 ? -11.987 -20.325 -4.025 1.00 94.75 341 GLY A C 1
ATOM 2563 O O . GLY A 1 341 ? -12.641 -20.061 -5.034 1.00 94.75 341 GLY A O 1
ATOM 2564 N N . LEU A 1 342 ? -10.772 -19.809 -3.805 1.00 96.00 342 LEU A N 1
ATOM 2565 C CA . LEU A 1 342 ? -10.059 -19.006 -4.800 1.00 96.00 342 LEU A CA 1
ATOM 2566 C C . LEU A 1 342 ? -9.292 -19.911 -5.784 1.00 96.00 342 LEU A C 1
ATOM 2568 O O . LEU A 1 342 ? -8.841 -20.987 -5.383 1.00 96.00 342 LEU A O 1
ATOM 2572 N N . PRO A 1 343 ? -9.152 -19.520 -7.066 1.00 95.56 343 PRO A N 1
ATOM 2573 C CA . PRO A 1 343 ? -8.330 -20.255 -8.027 1.00 95.56 343 PRO A CA 1
ATOM 2574 C C . PRO A 1 343 ? -6.856 -20.182 -7.638 1.00 95.56 343 PRO A C 1
ATOM 2576 O O . PRO A 1 343 ? -6.361 -19.101 -7.375 1.00 95.56 343 PRO A O 1
ATOM 2579 N N . ASP A 1 344 ? -6.142 -21.298 -7.648 1.00 95.62 344 ASP A N 1
ATOM 2580 C CA . ASP A 1 344 ? -4.710 -21.324 -7.345 1.00 95.62 344 ASP A CA 1
ATOM 2581 C C . ASP A 1 344 ? -3.868 -20.730 -8.497 1.00 95.62 344 ASP A C 1
ATOM 2583 O O . ASP A 1 344 ? -4.153 -20.971 -9.671 1.00 95.62 344 ASP A O 1
ATOM 2587 N N . GLY A 1 345 ? -2.820 -19.960 -8.178 1.00 92.62 345 GLY A N 1
ATOM 2588 C CA . GLY A 1 345 ? -1.936 -19.319 -9.162 1.00 92.62 345 GLY A CA 1
ATOM 2589 C C . GLY A 1 345 ? -2.426 -17.981 -9.733 1.00 92.62 345 GLY A C 1
ATOM 2590 O O . GLY A 1 345 ? -1.864 -17.519 -10.726 1.00 92.62 345 GLY A O 1
ATOM 2591 N N . TYR A 1 346 ? -3.447 -17.355 -9.137 1.00 92.00 346 TYR A N 1
ATOM 2592 C CA . TYR A 1 346 ? -3.960 -16.054 -9.588 1.00 92.00 346 TYR A CA 1
ATOM 2593 C C . TYR A 1 346 ? -2.943 -14.917 -9.404 1.00 92.00 346 TYR A C 1
ATOM 2595 O O . TYR A 1 346 ? -2.053 -14.984 -8.551 1.00 92.00 346 TYR A O 1
ATOM 2603 N N . GLN A 1 347 ? -3.080 -13.853 -10.196 1.00 87.38 347 GLN A N 1
ATOM 2604 C CA . GLN A 1 347 ? -2.172 -12.708 -10.148 1.00 87.38 347 GLN A CA 1
ATOM 2605 C C . GLN A 1 347 ? -2.510 -11.775 -8.981 1.00 87.38 347 GLN A C 1
ATOM 2607 O O . GLN A 1 347 ? -3.636 -11.290 -8.861 1.00 87.38 347 GLN A O 1
ATOM 2612 N N . ALA A 1 348 ? -1.515 -11.463 -8.146 1.00 86.94 348 ALA A N 1
ATOM 2613 C CA . ALA A 1 348 ? -1.647 -10.473 -7.077 1.00 86.94 348 ALA A CA 1
ATOM 2614 C C . ALA A 1 348 ? -0.521 -9.438 -7.096 1.00 86.94 348 ALA A C 1
ATOM 2616 O O . ALA A 1 348 ? 0.633 -9.753 -7.397 1.00 86.94 348 ALA A O 1
ATOM 2617 N N . THR A 1 349 ? -0.842 -8.198 -6.729 1.00 79.94 349 THR A N 1
ATOM 2618 C CA . THR A 1 349 ? 0.127 -7.099 -6.692 1.00 79.94 349 THR A CA 1
ATOM 2619 C C . THR A 1 349 ? 0.950 -7.098 -5.408 1.00 79.94 349 THR A C 1
ATOM 2621 O O . THR A 1 349 ? 0.415 -7.175 -4.298 1.00 79.94 349 THR A O 1
ATOM 2624 N N . ARG A 1 350 ? 2.263 -6.918 -5.554 1.00 79.06 350 ARG A N 1
ATOM 2625 C CA . ARG A 1 350 ? 3.248 -6.829 -4.471 1.00 79.06 350 ARG A CA 1
ATOM 2626 C C . ARG A 1 350 ? 3.819 -5.403 -4.393 1.00 79.06 350 ARG A C 1
ATOM 2628 O O . ARG A 1 350 ? 4.097 -4.788 -5.427 1.00 79.06 350 ARG A O 1
ATOM 2635 N N . TYR A 1 351 ? 3.968 -4.887 -3.168 1.00 67.56 351 TYR A N 1
ATOM 2636 C CA . TYR A 1 351 ? 4.540 -3.558 -2.862 1.00 67.56 351 TYR A CA 1
ATOM 2637 C C . TYR A 1 351 ? 5.559 -3.589 -1.709 1.00 67.56 351 TYR A C 1
ATOM 2639 O O . TYR A 1 351 ? 5.696 -2.620 -0.965 1.00 67.56 351 TYR A O 1
ATOM 2647 N N . HIS A 1 352 ? 6.248 -4.711 -1.512 1.00 68.12 352 HIS A N 1
ATOM 2648 C CA . HIS A 1 352 ? 7.064 -4.938 -0.325 1.00 68.12 352 HIS A CA 1
ATOM 2649 C C . HIS A 1 352 ? 8.573 -4.945 -0.629 1.00 68.12 352 HIS A C 1
ATOM 2651 O O . HIS A 1 352 ? 9.024 -5.168 -1.756 1.00 68.12 352 HIS A O 1
ATOM 2657 N N . SER A 1 353 ? 9.348 -4.650 0.413 1.00 71.00 353 SER A N 1
ATOM 2658 C CA . SER A 1 353 ? 10.816 -4.748 0.445 1.00 71.00 353 SER A CA 1
ATOM 2659 C C . SER A 1 353 ? 11.321 -5.620 1.602 1.00 71.00 353 SER A C 1
ATOM 2661 O O . SER A 1 353 ? 12.521 -5.883 1.713 1.00 71.00 353 SER A O 1
ATOM 2663 N N . LEU A 1 354 ? 10.401 -6.072 2.457 1.00 78.75 354 LEU A N 1
ATOM 2664 C CA . LEU A 1 354 ? 10.631 -6.930 3.610 1.00 78.75 354 LEU A CA 1
ATOM 2665 C C . LEU A 1 354 ? 9.660 -8.106 3.550 1.00 78.75 354 LEU A C 1
ATOM 2667 O O . LEU A 1 354 ? 8.520 -7.943 3.110 1.00 78.75 354 LEU A O 1
ATOM 2671 N N . VAL A 1 355 ? 10.103 -9.259 4.035 1.00 88.31 355 VAL A N 1
ATOM 2672 C CA . VAL A 1 355 ? 9.338 -10.508 4.037 1.00 88.31 355 VAL A CA 1
ATOM 2673 C C . VAL A 1 355 ? 9.576 -11.280 5.322 1.00 88.31 355 VAL A C 1
ATOM 2675 O O . VAL A 1 355 ? 10.619 -11.129 5.962 1.00 88.31 355 VAL A O 1
ATOM 2678 N N . VAL A 1 356 ? 8.618 -12.126 5.689 1.00 92.50 356 VAL A N 1
ATOM 2679 C CA . VAL A 1 356 ? 8.823 -13.124 6.742 1.00 92.50 356 VAL A CA 1
ATOM 2680 C C . VAL A 1 356 ? 9.743 -14.217 6.198 1.00 92.50 356 VAL A C 1
ATOM 2682 O O . VAL A 1 356 ? 9.487 -14.789 5.137 1.00 92.50 356 VAL A O 1
ATOM 2685 N N . ASP A 1 357 ? 10.831 -14.489 6.910 1.00 93.81 357 ASP A N 1
ATOM 2686 C CA . ASP A 1 357 ? 11.808 -15.500 6.531 1.00 93.81 357 ASP A CA 1
ATOM 2687 C C . ASP A 1 357 ? 11.236 -16.911 6.709 1.00 93.81 357 ASP A C 1
ATOM 2689 O O . ASP A 1 357 ? 10.868 -17.335 7.805 1.00 93.81 357 ASP A O 1
ATOM 2693 N N . LYS A 1 358 ? 11.211 -17.665 5.609 1.00 92.00 358 LYS A N 1
ATOM 2694 C CA . LYS A 1 358 ? 10.720 -19.047 5.572 1.00 92.00 358 LYS A CA 1
ATOM 2695 C C . LYS A 1 358 ? 11.556 -20.022 6.398 1.00 92.00 358 LYS A C 1
ATOM 2697 O O . LYS A 1 358 ? 11.036 -21.057 6.798 1.00 92.00 358 LYS A O 1
ATOM 2702 N N . ASN A 1 359 ? 12.823 -19.701 6.664 1.00 91.56 359 ASN A N 1
ATOM 2703 C CA . ASN A 1 359 ? 13.725 -20.574 7.418 1.00 91.56 359 ASN A CA 1
ATOM 2704 C C . ASN A 1 359 ? 13.607 -20.398 8.938 1.00 91.56 359 ASN A C 1
ATOM 2706 O O . ASN A 1 359 ? 14.117 -21.227 9.687 1.00 91.56 359 ASN A O 1
ATOM 2710 N N . SER A 1 360 ? 12.953 -19.330 9.395 1.00 88.44 360 SER A N 1
ATOM 2711 C CA . SER A 1 360 ? 12.759 -19.024 10.816 1.00 88.44 360 SER A CA 1
ATOM 2712 C C . SER A 1 360 ? 11.285 -19.011 11.214 1.00 88.44 360 SER A C 1
ATOM 2714 O O . SER A 1 360 ? 10.917 -18.395 12.213 1.00 88.44 360 SER A O 1
ATOM 2716 N N . LEU A 1 361 ? 10.425 -19.682 10.440 1.00 92.56 361 LEU A N 1
ATOM 2717 C CA . LEU A 1 361 ? 9.002 -19.709 10.735 1.00 92.56 361 LEU A CA 1
ATOM 2718 C C . LEU A 1 361 ? 8.719 -20.593 11.969 1.00 92.56 361 LEU A C 1
ATOM 2720 O O . LEU A 1 361 ? 9.073 -21.771 11.964 1.00 92.56 361 LEU A O 1
ATOM 2724 N N . PRO A 1 362 ? 8.081 -20.052 13.019 1.00 92.81 362 PRO A N 1
ATOM 2725 C CA . PRO A 1 362 ? 7.778 -20.790 14.241 1.00 92.81 362 PRO A CA 1
ATOM 2726 C C . PRO A 1 362 ? 6.620 -21.774 14.029 1.00 92.81 362 PRO A C 1
ATOM 2728 O O . PRO A 1 362 ? 5.704 -21.501 13.254 1.00 92.81 362 PRO A O 1
ATOM 2731 N N . ASP A 1 363 ? 6.588 -22.863 14.806 1.00 94.19 363 ASP A N 1
ATOM 2732 C CA . ASP A 1 363 ? 5.553 -23.912 14.718 1.00 94.19 363 ASP A CA 1
ATOM 2733 C C . ASP A 1 363 ? 4.119 -23.389 14.898 1.00 94.19 363 ASP A C 1
ATOM 2735 O O . ASP A 1 363 ? 3.164 -23.988 14.400 1.00 94.19 363 ASP A O 1
ATOM 2739 N N . ALA A 1 364 ? 3.960 -22.263 15.599 1.00 95.19 364 ALA A N 1
ATOM 2740 C CA . ALA A 1 364 ? 2.681 -21.593 15.817 1.00 95.19 364 ALA A CA 1
ATOM 2741 C C . ALA A 1 364 ? 2.043 -21.061 14.518 1.00 95.19 364 ALA A C 1
ATOM 2743 O O . ALA A 1 364 ? 0.824 -20.862 14.466 1.00 95.19 364 ALA A O 1
ATOM 2744 N N . LEU A 1 365 ? 2.846 -20.849 13.471 1.00 96.31 365 LEU A N 1
ATOM 2745 C CA . LEU A 1 365 ? 2.420 -20.337 12.177 1.00 96.31 365 LEU A CA 1
ATOM 2746 C C . LEU A 1 365 ? 2.461 -21.425 11.098 1.00 96.31 365 LEU A C 1
ATOM 2748 O O . LEU A 1 365 ? 3.346 -22.273 11.038 1.00 96.31 365 LEU A O 1
ATOM 2752 N N . GLU A 1 366 ? 1.479 -21.375 10.210 1.00 95.81 366 GLU A N 1
ATOM 2753 C CA . GLU A 1 366 ? 1.384 -22.201 9.014 1.00 95.81 366 GLU A CA 1
ATOM 2754 C C . GLU A 1 366 ? 1.448 -21.304 7.774 1.00 95.81 366 GLU A C 1
ATOM 2756 O O . GLU A 1 366 ? 0.756 -20.284 7.705 1.00 95.81 366 GLU A O 1
ATOM 2761 N N . VAL A 1 367 ? 2.260 -21.690 6.785 1.00 97.38 367 VAL A N 1
ATOM 2762 C CA . VAL A 1 367 ? 2.278 -21.045 5.465 1.00 97.38 367 VAL A CA 1
ATOM 2763 C C . VAL A 1 367 ? 1.033 -21.464 4.695 1.00 97.38 367 VAL A C 1
ATOM 2765 O O . VAL A 1 367 ? 0.787 -22.652 4.510 1.00 97.38 367 VAL A O 1
ATOM 2768 N N . THR A 1 368 ? 0.254 -20.495 4.222 1.00 96.94 368 THR A N 1
ATOM 2769 C CA . THR A 1 368 ? -0.975 -20.754 3.451 1.00 96.94 368 THR A CA 1
ATOM 2770 C C . THR A 1 368 ? -0.880 -20.323 1.995 1.00 96.94 368 THR A C 1
ATOM 2772 O O . THR A 1 368 ? -1.693 -20.766 1.185 1.00 96.94 368 THR A O 1
ATOM 2775 N N . ALA A 1 369 ? 0.082 -19.461 1.663 1.00 97.75 369 ALA A N 1
ATOM 2776 C CA . ALA A 1 369 ? 0.354 -19.038 0.296 1.00 97.75 369 ALA A CA 1
ATOM 2777 C C . ALA A 1 369 ? 1.827 -18.660 0.112 1.00 97.75 369 ALA A C 1
ATOM 2779 O O . ALA A 1 369 ? 2.481 -18.217 1.062 1.00 97.75 369 ALA A O 1
ATOM 2780 N N . TRP A 1 370 ? 2.336 -18.798 -1.109 1.00 97.88 370 TRP A N 1
ATOM 2781 C CA . TRP A 1 370 ? 3.717 -18.487 -1.475 1.00 97.88 370 TRP A CA 1
ATOM 2782 C C . TRP A 1 370 ? 3.852 -18.077 -2.946 1.00 97.88 370 TRP A C 1
ATOM 2784 O O . TRP A 1 370 ? 2.916 -18.166 -3.739 1.00 97.88 370 TRP A O 1
ATOM 2794 N N . THR A 1 371 ? 5.043 -17.603 -3.289 1.00 96.19 371 THR A N 1
ATOM 2795 C CA . THR A 1 371 ? 5.540 -17.485 -4.671 1.00 96.19 371 THR A CA 1
ATOM 2796 C C . THR A 1 371 ? 6.584 -18.567 -4.916 1.00 96.19 371 THR A C 1
ATOM 2798 O O . THR A 1 371 ? 7.160 -19.081 -3.956 1.00 96.19 371 THR A O 1
ATOM 2801 N N . GLU A 1 372 ? 6.809 -18.945 -6.171 1.00 95.31 372 GLU A N 1
ATOM 2802 C CA . GLU A 1 372 ? 7.738 -20.017 -6.552 1.00 95.31 372 GLU A CA 1
ATOM 2803 C C . GLU A 1 372 ? 8.914 -19.464 -7.362 1.00 95.31 372 GLU A C 1
ATOM 2805 O O . GLU A 1 372 ? 8.752 -18.547 -8.168 1.00 95.31 372 GLU A O 1
ATOM 2810 N N . ASN A 1 373 ? 10.092 -20.048 -7.153 1.00 90.81 373 ASN A N 1
ATOM 2811 C CA . ASN A 1 373 ? 11.233 -19.915 -8.052 1.00 90.81 373 ASN A CA 1
ATOM 2812 C C . ASN A 1 373 ? 11.014 -20.771 -9.312 1.00 90.81 373 ASN A C 1
ATOM 2814 O O . ASN A 1 373 ? 10.119 -21.614 -9.365 1.00 90.81 373 ASN A O 1
ATOM 2818 N N . GLU A 1 374 ? 11.884 -20.619 -10.313 1.00 87.75 374 GLU A N 1
ATOM 2819 C CA . GLU A 1 374 ? 11.833 -21.420 -11.549 1.00 87.75 374 GLU A CA 1
ATOM 2820 C C . GLU A 1 374 ? 11.927 -22.938 -11.306 1.00 87.75 374 GLU A C 1
ATOM 2822 O O . GLU A 1 374 ? 11.398 -23.723 -12.089 1.00 87.75 374 GLU A O 1
ATOM 2827 N N . ASP A 1 375 ? 12.568 -23.359 -10.212 1.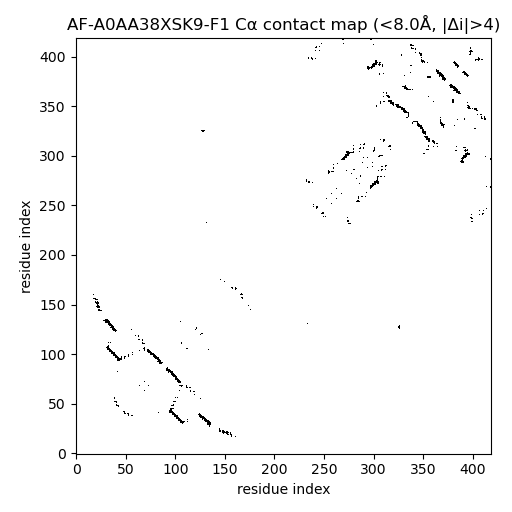00 89.88 375 ASP A N 1
ATOM 2828 C CA . ASP A 1 375 ? 12.698 -24.765 -9.810 1.00 89.88 375 ASP A CA 1
ATOM 2829 C C . ASP A 1 375 ? 11.494 -25.300 -9.007 1.00 89.88 375 ASP A C 1
ATOM 2831 O O . ASP A 1 375 ? 11.505 -26.451 -8.569 1.00 89.88 375 ASP A O 1
ATOM 2835 N N . GLY A 1 376 ? 10.456 -24.478 -8.807 1.00 88.94 376 GLY A N 1
ATOM 2836 C CA . GLY A 1 376 ? 9.259 -24.810 -8.033 1.00 88.94 376 GLY A CA 1
ATOM 2837 C C . GLY A 1 376 ? 9.441 -24.727 -6.514 1.00 88.94 376 GLY A C 1
ATOM 2838 O O . GLY A 1 376 ? 8.497 -24.990 -5.769 1.00 88.94 376 GLY A O 1
ATOM 2839 N N . SER A 1 377 ? 10.627 -24.359 -6.020 1.00 92.56 377 SER A N 1
ATOM 2840 C CA . SER A 1 377 ? 10.822 -24.093 -4.593 1.00 92.56 377 SER A CA 1
ATOM 2841 C C . SER A 1 377 ? 10.134 -22.791 -4.179 1.00 92.56 377 SER A C 1
ATOM 2843 O O . SER A 1 377 ? 9.978 -21.871 -4.980 1.00 92.56 377 SER A O 1
ATOM 2845 N N . ILE A 1 378 ? 9.743 -22.681 -2.906 1.00 94.06 378 ILE A N 1
ATOM 2846 C CA . ILE A 1 378 ? 9.167 -21.445 -2.359 1.00 94.06 378 ILE A CA 1
ATOM 2847 C C . ILE A 1 378 ? 10.185 -20.308 -2.525 1.00 94.06 378 ILE A C 1
ATOM 2849 O O . ILE A 1 378 ? 11.270 -20.386 -1.953 1.00 94.06 378 ILE A O 1
ATOM 2853 N N . GLU A 1 379 ? 9.837 -19.246 -3.252 1.00 93.56 379 GLU A N 1
ATOM 2854 C CA . GLU A 1 379 ? 10.580 -17.981 -3.306 1.00 93.56 379 GLU A CA 1
ATOM 2855 C C . GLU A 1 379 ? 10.369 -17.258 -1.966 1.00 93.56 379 GLU A C 1
ATOM 2857 O O . GLU A 1 379 ? 11.259 -17.249 -1.105 1.00 93.56 379 GLU A O 1
ATOM 2862 N N . GLU A 1 380 ? 9.144 -16.773 -1.748 1.00 94.81 380 GLU A N 1
ATOM 2863 C CA . GLU A 1 380 ? 8.725 -16.018 -0.568 1.00 94.81 380 GLU A CA 1
ATOM 2864 C C . GLU A 1 380 ? 7.355 -16.456 -0.036 1.00 94.81 380 GLU A C 1
ATOM 2866 O O . GLU A 1 380 ? 6.456 -16.837 -0.794 1.00 94.81 380 GLU A O 1
ATOM 2871 N N . ILE A 1 381 ? 7.179 -16.317 1.282 1.00 96.75 381 ILE A N 1
ATOM 2872 C CA . ILE A 1 381 ? 5.896 -16.507 1.961 1.00 96.75 381 ILE A CA 1
ATOM 2873 C C . ILE A 1 381 ? 4.950 -15.360 1.593 1.00 96.75 381 ILE A C 1
ATOM 2875 O O . ILE A 1 381 ? 5.285 -14.185 1.729 1.00 96.75 381 ILE A O 1
ATOM 2879 N N . MET A 1 382 ? 3.742 -15.715 1.157 1.00 97.19 382 MET A N 1
ATOM 2880 C CA . MET A 1 382 ? 2.693 -14.772 0.758 1.00 97.19 382 MET A CA 1
ATOM 2881 C C . MET A 1 382 ? 1.453 -14.828 1.645 1.00 97.19 382 MET A C 1
ATOM 2883 O O . MET A 1 382 ? 0.649 -13.897 1.625 1.00 97.19 382 MET A O 1
ATOM 2887 N N . GLY A 1 383 ? 1.298 -15.894 2.427 1.00 97.31 383 GLY A N 1
ATOM 2888 C CA . GLY A 1 383 ? 0.170 -16.108 3.320 1.00 97.31 383 GLY A CA 1
ATOM 2889 C C . GLY A 1 383 ? 0.600 -16.840 4.583 1.00 97.31 383 GLY A C 1
ATOM 2890 O O . GLY A 1 383 ? 1.351 -17.812 4.509 1.00 97.31 383 GLY A O 1
ATOM 2891 N N . LEU A 1 384 ? 0.114 -16.369 5.727 1.00 97.12 384 LEU A N 1
ATOM 2892 C CA . LEU A 1 384 ? 0.325 -16.973 7.037 1.00 97.12 384 LEU A CA 1
ATOM 2893 C C . LEU A 1 384 ? -1.005 -17.150 7.755 1.00 97.12 384 LEU A C 1
ATOM 2895 O O . LEU A 1 384 ? -1.900 -16.311 7.643 1.00 97.12 384 LEU A O 1
ATOM 2899 N N . ARG A 1 385 ? -1.089 -18.205 8.559 1.00 96.25 385 ARG A N 1
ATOM 2900 C CA . ARG A 1 385 ? -2.190 -18.456 9.485 1.00 96.25 385 ARG A CA 1
ATOM 2901 C C . ARG A 1 385 ? -1.655 -18.961 10.817 1.00 96.25 385 ARG A C 1
ATOM 2903 O O . ARG A 1 385 ? -0.810 -19.851 10.842 1.00 96.25 385 ARG A O 1
ATOM 2910 N N . HIS A 1 386 ? -2.176 -18.440 11.923 1.00 97.00 386 HIS A N 1
ATOM 2911 C CA . HIS A 1 386 ? -1.906 -19.012 13.237 1.00 97.00 386 HIS A CA 1
ATOM 2912 C C . HIS A 1 386 ? -2.664 -20.332 13.406 1.00 97.00 386 HIS A C 1
ATOM 2914 O O . HIS A 1 386 ? -3.853 -20.429 13.094 1.00 97.00 386 HIS A O 1
ATOM 2920 N N . ARG A 1 387 ? -1.995 -21.362 13.928 1.00 95.44 387 ARG A N 1
ATOM 2921 C CA . ARG A 1 387 ? -2.587 -22.705 14.050 1.00 95.44 387 ARG A CA 1
ATOM 2922 C C . ARG A 1 387 ? -3.751 -22.771 15.036 1.00 95.44 387 ARG A C 1
ATOM 2924 O O . ARG A 1 387 ? -4.668 -23.563 14.842 1.00 95.44 387 ARG A O 1
ATOM 2931 N N . GLN A 1 388 ? -3.706 -21.954 16.087 1.00 94.88 388 GLN A N 1
ATOM 2932 C CA . GLN A 1 388 ? -4.682 -21.982 17.187 1.00 94.88 388 GLN A CA 1
ATOM 2933 C C . GLN A 1 388 ? -5.601 -20.759 17.245 1.00 94.88 388 GLN A C 1
ATOM 2935 O O . GLN A 1 388 ? -6.651 -20.820 17.874 1.00 94.88 388 GLN A O 1
ATOM 2940 N N . PHE A 1 389 ? -5.212 -19.647 16.623 1.00 96.00 389 PHE A N 1
ATOM 2941 C CA . PHE A 1 389 ? -5.875 -18.352 16.791 1.00 96.00 389 PHE A CA 1
ATOM 2942 C C . PHE A 1 389 ? -6.464 -17.911 15.452 1.00 96.00 389 PHE A C 1
ATOM 2944 O O . PHE A 1 389 ? -5.916 -18.287 14.411 1.00 96.00 389 PHE A O 1
ATOM 2951 N N . PRO A 1 390 ? -7.547 -17.118 15.431 1.00 95.06 390 PRO A N 1
ATOM 2952 C CA . PRO A 1 390 ? -8.165 -16.626 14.198 1.00 95.06 390 PRO A CA 1
ATOM 2953 C C . PRO A 1 390 ? -7.348 -15.498 13.531 1.00 95.06 390 PRO A C 1
ATOM 2955 O O . PRO A 1 390 ? -7.897 -14.495 13.085 1.00 95.06 390 PRO A O 1
ATOM 2958 N N . VAL A 1 391 ? -6.025 -15.654 13.456 1.00 97.25 391 VAL A N 1
ATOM 2959 C CA . VAL A 1 391 ? -5.093 -14.662 12.915 1.00 97.25 391 VAL A CA 1
ATOM 2960 C C . VAL A 1 391 ? -4.531 -15.150 11.589 1.00 97.25 391 VAL A C 1
ATOM 2962 O O . VAL A 1 391 ? -3.941 -16.230 11.515 1.00 97.25 391 VAL A O 1
ATOM 2965 N N . GLU A 1 392 ? -4.694 -14.346 10.544 1.00 97.69 392 GLU A N 1
ATOM 2966 C CA . GLU A 1 392 ? -4.158 -14.602 9.209 1.00 97.69 392 GLU A CA 1
ATOM 2967 C C . GLU A 1 392 ? -3.498 -13.351 8.646 1.00 97.69 392 GLU A C 1
ATOM 2969 O O . GLU A 1 392 ? -3.843 -12.226 9.002 1.00 97.69 392 GLU A O 1
ATOM 2974 N N . GLY A 1 393 ? -2.538 -13.530 7.748 1.00 97.19 393 GLY A N 1
ATOM 2975 C CA . GLY A 1 393 ? -1.896 -12.412 7.081 1.00 97.19 393 GLY A CA 1
ATOM 2976 C C . GLY A 1 393 ? -1.558 -12.718 5.638 1.00 97.19 393 GLY A C 1
ATOM 2977 O O . GLY A 1 393 ? -1.143 -13.830 5.326 1.00 97.19 393 GLY A O 1
ATOM 2978 N N . VAL A 1 394 ? -1.638 -11.709 4.777 1.00 97.56 394 VAL A N 1
ATOM 2979 C CA . VAL A 1 394 ? -1.231 -11.775 3.369 1.00 97.56 394 VAL A CA 1
ATOM 2980 C C . VAL A 1 394 ? -0.174 -10.718 3.057 1.00 97.56 394 VAL A C 1
ATOM 2982 O O . VAL A 1 394 ? -0.296 -9.563 3.460 1.00 97.56 394 VAL A O 1
ATOM 2985 N N . GLN A 1 395 ? 0.890 -11.111 2.360 1.00 95.00 395 GLN A N 1
ATOM 2986 C CA . GLN A 1 395 ? 2.029 -10.234 2.059 1.00 95.00 395 GLN A CA 1
ATOM 2987 C C . GLN A 1 395 ? 1.773 -9.332 0.837 1.00 95.00 395 GLN A C 1
ATOM 2989 O O . GLN A 1 395 ? 2.348 -8.245 0.735 1.00 95.00 395 GLN A O 1
ATOM 2994 N N . PHE A 1 396 ? 0.923 -9.780 -0.090 1.00 91.69 396 PHE A N 1
ATOM 2995 C CA . PHE A 1 396 ? 0.453 -9.009 -1.244 1.00 91.69 396 PHE A CA 1
ATOM 2996 C C . PHE A 1 396 ? -0.736 -8.106 -0.870 1.00 91.69 396 PHE A C 1
ATOM 2998 O O . PHE A 1 396 ? -1.253 -8.164 0.243 1.00 91.69 396 PHE A O 1
ATOM 3005 N N . HIS A 1 397 ? -1.169 -7.265 -1.811 1.00 89.38 397 HIS A N 1
ATOM 3006 C CA . HIS A 1 397 ? -2.203 -6.250 -1.594 1.00 89.38 397 HIS A CA 1
ATOM 3007 C C . HIS A 1 397 ? -3.546 -6.676 -2.217 1.00 89.38 397 HIS A C 1
ATOM 3009 O O . HIS A 1 397 ? -3.751 -6.435 -3.413 1.00 89.38 397 HIS A O 1
ATOM 3015 N N . PRO A 1 398 ? -4.472 -7.312 -1.467 1.00 88.50 398 PRO A N 1
ATOM 3016 C CA . PRO A 1 398 ? -5.797 -7.690 -1.976 1.00 88.50 398 PRO A CA 1
ATOM 3017 C C . PRO A 1 398 ? -6.649 -6.489 -2.415 1.00 88.50 398 PRO A C 1
ATOM 3019 O O . PRO A 1 398 ? -7.570 -6.638 -3.209 1.00 88.50 398 PRO A O 1
ATOM 3022 N N . GLU A 1 399 ? -6.341 -5.295 -1.919 1.00 79.56 399 GLU A N 1
ATOM 3023 C CA . GLU A 1 399 ? -6.983 -4.032 -2.279 1.00 79.56 399 GLU A CA 1
ATOM 3024 C C . GLU A 1 399 ? -6.403 -3.378 -3.543 1.00 79.56 399 GLU A C 1
ATOM 3026 O O . GLU A 1 399 ? -6.905 -2.349 -4.002 1.00 79.56 399 GLU A O 1
ATOM 3031 N N . SER A 1 400 ? -5.313 -3.921 -4.093 1.00 73.88 400 SER A N 1
ATOM 3032 C CA . SER A 1 400 ? -4.725 -3.397 -5.321 1.00 73.88 400 SER A CA 1
ATOM 3033 C C . SER A 1 400 ? -5.597 -3.740 -6.523 1.00 73.88 400 SER A C 1
ATOM 3035 O O . SER A 1 400 ? -6.084 -4.856 -6.664 1.00 73.88 400 SER A O 1
ATOM 3037 N N . ILE A 1 401 ? -5.728 -2.788 -7.445 1.00 65.00 401 ILE A N 1
ATOM 3038 C CA . ILE A 1 401 ? -6.578 -2.931 -8.632 1.00 65.00 401 ILE A CA 1
ATOM 3039 C C . ILE A 1 401 ? -6.125 -4.034 -9.600 1.00 65.00 401 ILE A C 1
ATOM 3041 O O . ILE A 1 401 ? -6.926 -4.504 -10.402 1.00 65.00 401 ILE A O 1
ATOM 3045 N N . LEU A 1 402 ? -4.843 -4.411 -9.549 1.00 67.94 402 LEU A N 1
ATOM 3046 C CA . LEU A 1 402 ? -4.273 -5.483 -10.370 1.00 67.94 402 LEU A CA 1
ATOM 3047 C C . LEU A 1 402 ? -4.311 -6.847 -9.665 1.00 67.94 402 LEU A C 1
ATOM 3049 O O . LEU A 1 402 ? -3.934 -7.842 -10.275 1.00 67.94 402 LEU A O 1
ATOM 3053 N N . THR A 1 403 ? -4.767 -6.906 -8.409 1.00 74.12 403 THR A N 1
ATOM 3054 C CA . THR A 1 403 ? -4.949 -8.176 -7.708 1.00 74.12 403 THR A CA 1
ATOM 3055 C C . THR A 1 403 ? -6.274 -8.800 -8.110 1.00 74.12 403 THR A C 1
ATOM 3057 O O . THR A 1 403 ? -7.354 -8.257 -7.861 1.00 74.12 403 THR A O 1
ATOM 3060 N N . GLU A 1 404 ? -6.196 -9.986 -8.695 1.00 77.94 404 GLU A N 1
ATOM 3061 C CA . GLU A 1 404 ? -7.363 -10.803 -8.977 1.00 77.94 404 GLU A CA 1
ATOM 3062 C C . GLU A 1 404 ? -7.961 -11.323 -7.661 1.00 77.94 404 GLU A C 1
ATOM 3064 O O . GLU A 1 404 ? -7.271 -11.536 -6.666 1.00 77.94 404 GLU A O 1
ATOM 3069 N N . HIS A 1 405 ? -9.282 -11.494 -7.629 1.00 91.06 405 HIS A N 1
ATOM 3070 C CA . HIS A 1 405 ? -10.010 -12.093 -6.501 1.00 91.06 405 HIS A CA 1
ATOM 3071 C C . HIS A 1 405 ? -9.869 -11.414 -5.119 1.00 91.06 405 HIS A C 1
ATOM 3073 O O . HIS A 1 405 ? -10.368 -11.952 -4.130 1.00 91.06 405 HIS A O 1
ATOM 3079 N N . GLY A 1 406 ? -9.318 -10.198 -5.029 1.00 87.75 406 GLY A N 1
ATOM 3080 C CA . GLY A 1 406 ? -9.151 -9.471 -3.761 1.00 87.75 406 GLY A CA 1
ATOM 3081 C C . GLY A 1 406 ? -10.440 -9.307 -2.939 1.00 87.75 406 GLY A C 1
ATOM 3082 O O . GLY A 1 406 ? -10.462 -9.581 -1.741 1.00 87.75 406 GLY A O 1
ATOM 3083 N N . HIS A 1 407 ? -11.561 -8.970 -3.589 1.00 84.44 407 HIS A N 1
ATOM 3084 C CA . HIS A 1 407 ? -12.878 -8.898 -2.934 1.00 84.44 407 HIS A CA 1
ATOM 3085 C C . HIS A 1 407 ? -13.343 -10.244 -2.364 1.00 84.44 407 HIS A C 1
ATOM 3087 O O . HIS A 1 407 ? -13.990 -10.277 -1.319 1.00 84.44 407 HIS A O 1
ATOM 3093 N N . ALA A 1 408 ? -13.058 -11.353 -3.051 1.00 90.69 408 ALA A N 1
ATOM 3094 C CA . ALA A 1 408 ? -13.450 -12.680 -2.588 1.00 90.69 408 ALA A CA 1
ATOM 3095 C C . ALA A 1 408 ? -12.612 -13.100 -1.370 1.00 90.69 408 ALA A C 1
ATOM 3097 O O . ALA A 1 408 ? -13.172 -13.594 -0.395 1.00 90.69 408 ALA A O 1
ATOM 3098 N N . LEU A 1 409 ? -11.312 -12.789 -1.372 1.00 95.75 409 LEU A N 1
ATOM 3099 C CA . LEU A 1 409 ? -10.428 -12.987 -0.221 1.00 95.75 409 LEU A CA 1
ATOM 3100 C C . LEU A 1 409 ? -10.923 -12.216 1.013 1.00 95.75 409 LEU A C 1
ATOM 3102 O O . LEU A 1 409 ? -11.073 -12.787 2.094 1.00 95.75 409 LEU A O 1
ATOM 3106 N N . LEU A 1 410 ? -11.243 -10.928 0.855 1.00 92.50 410 LEU A N 1
ATOM 3107 C CA . LEU A 1 410 ? -11.772 -10.112 1.955 1.00 92.50 410 LEU A CA 1
ATOM 3108 C C . LEU A 1 410 ? -13.150 -10.595 2.423 1.00 92.50 410 LEU A C 1
ATOM 3110 O O . LEU A 1 410 ? -13.435 -10.589 3.619 1.00 92.50 410 LEU A O 1
ATOM 3114 N N . ARG A 1 411 ? -13.995 -11.081 1.508 1.00 94.38 411 ARG A N 1
ATOM 3115 C CA . ARG A 1 411 ? -15.277 -11.702 1.861 1.00 94.38 411 ARG A CA 1
ATOM 3116 C C . ARG A 1 411 ? -15.079 -12.955 2.712 1.00 94.38 411 ARG A C 1
ATOM 3118 O O . ARG A 1 411 ? -15.786 -13.103 3.704 1.00 94.38 411 ARG A O 1
ATOM 3125 N N . ASN A 1 412 ? -14.112 -13.809 2.378 1.00 95.38 412 ASN A N 1
ATOM 3126 C CA . ASN A 1 412 ? -13.791 -14.996 3.175 1.00 95.38 412 ASN A CA 1
ATOM 3127 C C . ASN A 1 412 ? -13.391 -14.623 4.609 1.00 95.38 412 ASN A C 1
ATOM 3129 O O . ASN A 1 412 ? -13.792 -15.294 5.558 1.00 95.38 412 ASN A O 1
ATOM 3133 N N . PHE A 1 413 ? -12.641 -13.531 4.783 1.00 95.25 413 PHE A N 1
ATOM 3134 C CA . PHE A 1 413 ? -12.323 -13.006 6.111 1.00 95.25 413 PHE A CA 1
ATOM 3135 C C . PHE A 1 413 ? -13.576 -12.534 6.869 1.00 95.25 413 PHE A C 1
ATOM 3137 O O . PHE A 1 413 ? -13.770 -12.896 8.030 1.00 95.25 413 PHE A O 1
ATOM 3144 N N . LEU A 1 414 ? -14.461 -11.778 6.213 1.00 91.19 414 LEU A N 1
ATOM 3145 C CA . LEU A 1 414 ? -15.689 -11.264 6.830 1.00 91.19 414 LEU A CA 1
ATOM 3146 C C . LEU A 1 414 ? -16.702 -12.363 7.179 1.00 91.19 414 LEU A C 1
ATOM 3148 O O . LEU A 1 414 ? -17.412 -12.247 8.171 1.00 91.19 414 LEU A O 1
ATOM 3152 N N . GLN A 1 415 ? -16.772 -13.434 6.390 1.00 88.38 415 GLN A N 1
ATOM 3153 C CA . GLN A 1 415 ? -17.734 -14.524 6.593 1.00 88.38 415 GLN A CA 1
ATOM 3154 C C . GLN A 1 415 ? -17.295 -15.549 7.636 1.00 88.38 415 GLN A C 1
ATOM 3156 O O . GLN A 1 415 ? -18.075 -16.429 8.001 1.00 88.38 415 GLN A O 1
ATOM 3161 N N . ARG A 1 416 ? -16.061 -15.461 8.137 1.00 75.69 416 ARG A N 1
ATOM 3162 C CA . ARG A 1 416 ? -15.614 -16.368 9.186 1.00 75.69 416 ARG A CA 1
ATOM 3163 C C . ARG A 1 416 ? -16.348 -16.116 10.500 1.00 75.69 416 ARG A C 1
ATOM 3165 O O . ARG A 1 416 ? -16.551 -14.948 10.850 1.00 75.69 416 ARG A O 1
ATOM 3172 N N . PRO A 1 417 ? -16.704 -17.185 11.238 1.00 65.44 417 PRO A N 1
ATOM 3173 C CA . PRO A 1 417 ? -17.275 -17.046 12.568 1.00 65.44 417 PRO A CA 1
ATOM 3174 C C . PRO A 1 417 ? -16.330 -16.227 13.449 1.00 65.44 417 PRO A C 1
ATOM 3176 O O . PRO A 1 417 ? -15.134 -16.524 13.506 1.00 65.44 417 PRO A O 1
ATOM 3179 N N . ALA A 1 418 ? -16.859 -15.190 14.100 1.00 56.31 418 ALA A N 1
ATOM 3180 C CA . ALA A 1 418 ? -16.178 -14.602 15.245 1.00 56.31 418 ALA A CA 1
ATOM 3181 C C . ALA A 1 418 ? -16.115 -15.672 16.350 1.00 56.31 418 ALA A C 1
ATOM 3183 O O . ALA A 1 418 ? -17.052 -16.467 16.469 1.00 56.31 418 ALA A O 1
ATOM 3184 N N . ALA A 1 419 ? -14.984 -15.747 17.055 1.00 46.94 419 ALA A N 1
ATOM 3185 C CA . ALA A 1 419 ? -14.768 -16.734 18.113 1.00 46.94 419 ALA A CA 1
ATOM 3186 C C . ALA A 1 419 ? -15.702 -16.507 19.309 1.00 46.94 419 ALA A C 1
ATOM 3188 O O . ALA A 1 419 ? -16.029 -15.328 19.586 1.00 46.94 419 ALA A O 1
#

Secondary structure (DSSP, 8-state):
-------------SS----------------EEEEEEEEEEEESSHHHHHHHHHHHHHHHHHHHHHTTPPTTT-EEPPPEEEEEEEEETTEEEEEEEEEEEEEEEEESSHHHHHHHHHH---BTTEEEEEEEEE-TTHHHHHHHHHHHHHHHHHHHHHHHHHHTT----------SS------------------------PPPP--------PPPPPPP----PPPP-----HHHHHHHHHHHHTT-------TTSS-HHHHHHT--S-EEE---SS-GGGSTTHHHHHHHHTTTS-EEEETHHHHHHHHHTTPPEEEEEEEEEEEEEEEEE-S-GGGTTPPTTEEEEEEEEEEE-GGG--TTEEEEEEEE-TTSSEEEEEEEEESSSSEEEESS-TTSTT-TTHHHHHHHHHHSPP-